Protein 3SB4 (pdb70)

Foldseek 3Di:
DFAEDEEEDADELCPCVPLVNLCRHAAYEYAEEYEQLVLLCVQVGSLNHAEYECQHHWYDDWAQSGQDEPSDTDDAGLELGANSQWYQDPNDIDGNQNHAEYEHYLSRQYQDHLSGAPNQNPAEYEYAHLADHHYYHSSDDLLGYAY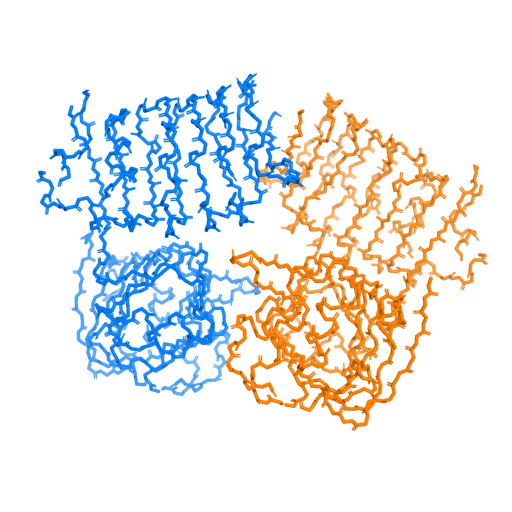EYADPSCVRFCPDPPRVRHHYHYDDADADEFEQECHESCVRCCCPHQLLRHAHYEYAEEDDPRNLVCQQPSENHQEYEDQRYPEQEREANSCQRYSRHNYYHDHQQHAEYYALPNRLVCSHAEEAEDHQNHQEYEHQVAVVNRYQAYENAHPRHPYYYPCVHHPPDPHRYDYPD/DAEDEDEDADELCVCVPLVNLCPHQAYEYAEEYEQLVLLCVQVGSLNHAEYECQRHWYDDWAQSGQAEPSDTDDAGLELGANSQWYQDPNDIDGNQNHAEYEHYLSRQYLDHLSGANNQNPAEYEYAHLADHHYYPRSDDLLGYAYEYAPPSCVRFCVHPPRVRHHYHYDDADADEFEQECHESCVRCCCPHQLLRHAHYEYAEEDDPRNLVCQQPSANHQEYEDQRYPDQEREACSQANNQRHNYYHDHQQHAEYYACNNHCNQSPAEEAEDHQNHQEYEHQVAVPNHYQAYENAHPRHPYYYPQVHHPPDPHRYDYPD

Secondary structure (DSSP, 8-state):
--SEEEEEESSTT-TT--HHHHHH-SEEEEEEEE-HHHHHHHHHS-TT--EEEEEEEEE--EESSSSSGGG--EE---EEPTTTTEEEETTEEEE-TT--EEEE-TT--EE-TTTTTT-TT--EEEE--SSPPEE-TTSS-TTT-EEEE-TT-THHHHTSTTTTTS-EEES---EEEEEE----HHHH---S--GGG-SEEEEEE---HHHHHHHHH-----EEE-TTB---EE-TTTTTT-TT--EEE--TT--EE-TTTTTT-TT--EEEEEPTT--EE-TT----TTEEEEEE-SS---EE-TTTT-TTPPP-EEE--/--EEEEEESSTT-TT--HHHHHH-SEEEEEEEE-HHHHHHHHHS-TT--EEEEEEEEE--EESSSSSGGG--EE---EEPTTTTEEEETTEEEE-TT--EEEE-TT--EE-TTTTTT-TT--EEEE--SSPPEE-TTSS-TTT-EEEE-TT-THHHHTSTTTTTS-EEES---EEEEEE----HHHH---S--GGG-SEEEEEE---HHHHHHHHH-----EEE-TTB---EE-TTTTTT-TT--EEE--TT--EE-TTTTTT-TT--EEEEEPTT--EE-TT----TTEEEEEE-SS---EE-TTTT-TTPPP-EEE--

InterPro domains:
  IPR026906 BspA-type LRR region [PF13306] (122-152)
  IPR026906 BspA-type LRR region [PF13306] (247-339)
  IPR032675 Leucine-rich repeat domain superfamily [G3DSA:3.80.10.10] (21-196)
  IPR032675 Leucine-rich repeat domain superfamily [G3DSA:3.80.10.10] (197-349)

Structure (mmCIF, N/CA/C/O backbone):
data_3SB4
#
_entry.id   3SB4
#
_cell.length_a   52.210
_cell.length_b   62.130
_cell.length_c   66.860
_cell.angle_alpha   109.800
_cell.angle_beta   93.750
_cell.angle_gamma   91.050
#
_symmetry.space_group_name_H-M   'P 1'
#
loop_
_entity.id
_entity.type
_entity.pdbx_description
1 polymer 'Hypothetical leucine rich repeat protein'
2 non-polymer GLYCEROL
3 non-polymer 'TETRAETHYLENE GLYCOL'
4 water water
#
loop_
_atom_site.group_PDB
_atom_site.id
_atom_site.type_symbol
_atom_site.label_atom_id
_atom_site.label_alt_id
_atom_site.label_comp_id
_atom_site.label_asym_id
_atom_site.label_entity_id
_atom_site.label_seq_id
_atom_site.pdbx_PDB_ins_code
_atom_site.Cartn_x
_atom_site.Cartn_y
_atom_site.Cartn_z
_atom_site.occupancy
_atom_site.B_iso_or_equiv
_atom_site.auth_seq_id
_atom_site.auth_comp_id
_atom_site.auth_asym_id
_atom_site.auth_atom_id
_atom_site.pdbx_PDB_model_num
ATOM 1 N N . GLY A 1 1 ? 17.521 8.672 22.047 1.00 73.97 0 GLY A N 1
ATOM 2 C CA . GLY A 1 1 ? 17.950 9.705 22.982 1.00 73.36 0 GLY A CA 1
ATOM 3 C C . GLY A 1 1 ? 18.959 10.685 22.413 1.00 74.96 0 GLY A C 1
ATOM 4 O O . GLY A 1 1 ? 18.804 11.138 21.274 1.00 76.19 0 GLY A O 1
ATOM 5 N N . GLN A 1 2 ? 20.002 11.015 23.222 1.00 67.48 22 GLN A N 1
ATOM 6 C CA . GLN A 1 2 ? 21.090 11.968 22.960 1.00 65.91 22 GLN A CA 1
ATOM 7 C C . GLN A 1 2 ? 21.586 11.935 21.489 1.00 62.15 22 GLN A C 1
ATOM 8 O O . GLN A 1 2 ? 21.237 12.860 20.764 1.00 61.74 22 GLN A O 1
ATOM 14 N N . VAL A 1 3 ? 22.377 10.910 21.041 1.00 52.58 23 VAL A N 1
ATOM 15 C CA . VAL A 1 3 ? 22.851 10.883 19.648 1.00 49.29 23 VAL A CA 1
ATOM 16 C C . VAL A 1 3 ? 22.474 9.541 18.995 1.00 49.64 23 VAL A C 1
ATOM 17 O O . VAL A 1 3 ? 23.033 8.501 19.337 1.00 45.05 23 VAL A O 1
ATOM 21 N N . SER A 1 4 ? 21.542 9.594 18.027 1.00 46.92 24 SER A N 1
ATOM 22 C CA . SER A 1 4 ? 21.058 8.413 17.317 1.00 46.15 24 SER A CA 1
ATOM 23 C C . SER A 1 4 ? 21.604 8.355 15.905 1.00 48.86 24 SER A C 1
ATOM 24 O O . SER A 1 4 ? 21.496 9.326 15.154 1.00 48.78 24 SER A O 1
ATOM 27 N N . LYS A 1 5 ? 22.214 7.218 15.550 1.00 43.58 25 LYS A N 1
ATOM 28 C CA . LYS A 1 5 ? 22.785 7.008 14.223 1.00 43.53 25 LYS A CA 1
ATOM 29 C C . LYS A 1 5 ? 22.435 5.611 13.728 1.00 47.51 25 LYS A C 1
ATOM 30 O O . LYS A 1 5 ? 22.303 4.681 14.528 1.00 46.69 25 LYS A O 1
ATOM 36 N N . THR A 1 6 ? 22.277 5.478 12.425 1.00 44.76 26 THR A N 1
ATOM 37 C CA . THR A 1 6 ? 21.999 4.227 11.726 1.00 45.01 26 THR A CA 1
ATOM 38 C C . THR A 1 6 ? 23.071 4.060 10.662 1.00 50.29 26 THR A C 1
ATOM 39 O O . THR A 1 6 ? 23.316 4.994 9.888 1.00 50.73 26 THR A O 1
ATOM 43 N N . TYR A 1 7 ? 23.750 2.900 10.656 1.00 46.06 27 TYR A N 1
ATOM 44 C CA . TYR A 1 7 ? 24.778 2.598 9.669 1.00 46.23 27 TYR A CA 1
ATOM 45 C C . TYR A 1 7 ? 24.492 1.285 9.013 1.00 47.99 27 TYR A C 1
ATOM 46 O O . TYR A 1 7 ? 24.188 0.309 9.697 1.00 44.86 27 TYR A O 1
ATOM 55 N N . TYR A 1 8 ? 24.585 1.257 7.687 1.00 45.36 28 TYR A N 1
ATOM 56 C CA . TYR A 1 8 ? 24.490 0.035 6.924 1.00 46.52 28 TYR A CA 1
ATOM 57 C C . TYR A 1 8 ? 25.913 -0.441 6.747 1.00 50.25 28 TYR A C 1
ATOM 58 O O . TYR A 1 8 ? 26.729 0.290 6.201 1.00 50.61 28 TYR A O 1
ATOM 67 N N . VAL A 1 9 ? 26.235 -1.616 7.279 1.00 46.99 29 VAL A N 1
ATOM 68 C CA . VAL A 1 9 ? 27.596 -2.138 7.179 1.00 47.05 29 VAL A CA 1
ATOM 69 C C . VAL A 1 9 ? 27.606 -3.114 6.033 1.00 50.80 29 VAL A C 1
ATOM 70 O O . VAL A 1 9 ? 27.033 -4.197 6.123 1.00 50.32 29 VAL A O 1
ATOM 74 N N . SER A 1 10 ? 28.222 -2.696 4.922 1.00 50.76 30 SER A N 1
ATOM 75 C CA . SER A 1 10 ? 28.308 -3.473 3.693 1.00 53.32 30 SER A CA 1
ATOM 76 C C . SER A 1 10 ? 29.200 -4.696 3.873 1.00 58.68 30 SER A C 1
ATOM 77 O O . SER A 1 10 ? 28.844 -5.784 3.426 1.00 61.52 30 SER A O 1
ATOM 80 N N . LYS A 1 11 ? 30.370 -4.505 4.484 1.00 53.20 31 LYS A N 1
ATOM 81 C CA . LYS A 1 11 ? 31.358 -5.561 4.670 1.00 53.11 31 LYS A CA 1
ATOM 82 C C . LYS A 1 11 ? 31.610 -5.756 6.163 1.00 53.85 31 LYS A C 1
ATOM 83 O O . LYS A 1 11 ? 31.887 -4.780 6.854 1.00 51.23 31 LYS A O 1
ATOM 86 N N . PRO A 1 12 ? 31.535 -7.004 6.676 1.00 51.11 32 PRO A N 1
ATOM 87 C CA . PRO A 1 12 ? 31.764 -7.216 8.120 1.00 49.35 32 PRO A CA 1
ATOM 88 C C . PRO A 1 12 ? 33.164 -6.803 8.560 1.00 50.09 32 PRO A C 1
ATOM 89 O O . PRO A 1 12 ? 34.123 -7.031 7.851 1.00 48.44 32 PRO A O 1
ATOM 93 N N . GLY A 1 13 ? 33.249 -6.204 9.741 1.00 46.38 33 GLY A N 1
ATOM 94 C CA . GLY A 1 13 ? 34.511 -5.741 10.306 1.00 45.61 33 GLY A CA 1
ATOM 95 C C . GLY A 1 13 ? 34.905 -4.340 9.877 1.00 48.05 33 GLY A C 1
ATOM 96 O O . GLY A 1 13 ? 35.946 -3.856 10.309 1.00 47.57 33 GLY A O 1
ATOM 97 N N . THR A 1 14 ? 34.074 -3.660 9.063 1.00 43.99 34 THR A N 1
ATOM 98 C CA . THR A 1 14 ? 34.403 -2.312 8.558 1.00 45.40 34 THR A CA 1
ATOM 99 C C . THR A 1 14 ? 33.575 -1.213 9.218 1.00 48.08 34 THR A C 1
ATOM 100 O O . THR A 1 14 ? 33.638 -0.067 8.770 1.00 48.73 34 THR A O 1
ATOM 104 N N . LEU A 1 15 ? 32.796 -1.546 10.267 1.00 42.43 35 LEU A N 1
ATOM 105 C CA . LEU A 1 15 ? 31.995 -0.548 10.961 1.00 41.03 35 LEU A CA 1
ATOM 106 C C . LEU A 1 15 ? 32.814 0.669 11.412 1.00 45.16 35 LEU A C 1
ATOM 107 O O . LEU A 1 15 ? 32.370 1.793 11.195 1.00 43.27 35 LEU A O 1
ATOM 112 N N . ILE A 1 16 ? 33.925 0.444 12.122 1.00 44.88 36 ILE A N 1
ATOM 113 C CA . ILE A 1 16 ? 34.738 1.516 12.734 1.00 47.46 36 ILE A CA 1
ATOM 114 C C . ILE A 1 16 ? 35.368 2.450 11.698 1.00 52.75 36 ILE A C 1
ATOM 115 O O . ILE A 1 16 ? 35.691 3.596 12.017 1.00 54.22 36 ILE A O 1
ATOM 120 N N . SER A 1 17 ? 35.545 1.952 10.469 1.00 49.56 37 SER A N 1
ATOM 121 C CA . SER A 1 17 ? 36.201 2.640 9.376 1.00 50.17 37 SER A CA 1
ATOM 122 C C . SER A 1 17 ? 35.222 3.497 8.562 1.00 52.23 37 SER A C 1
ATOM 123 O O . SER A 1 17 ? 35.625 4.144 7.606 1.00 51.56 37 SER A O 1
ATOM 150 N N . THR A 1 20 ? 34.309 8.821 11.839 1.00 36.49 40 THR A N 1
ATOM 151 C CA . THR A 1 20 ? 35.446 9.376 12.540 1.00 38.37 40 THR A CA 1
ATOM 152 C C . THR A 1 20 ? 35.353 8.949 13.974 1.00 42.38 40 THR A C 1
ATOM 153 O O . THR A 1 20 ? 34.310 8.467 14.420 1.00 40.71 40 THR A O 1
ATOM 157 N N . GLU A 1 21 ? 36.413 9.197 14.708 1.00 41.49 41 GLU A N 1
ATOM 158 C CA . GLU A 1 21 ? 36.465 8.899 16.128 1.00 40.98 41 GLU A CA 1
ATOM 159 C C . GLU A 1 21 ? 35.487 9.820 16.872 1.00 44.16 41 GLU A C 1
ATOM 160 O O . GLU A 1 21 ? 34.765 9.349 17.751 1.00 43.04 41 GLU A O 1
ATOM 166 N N . GLU A 1 22 ? 35.395 11.093 16.471 1.00 41.30 42 GLU A N 1
ATOM 167 C CA . GLU A 1 22 ? 34.490 12.048 17.131 1.00 42.68 42 GLU A CA 1
ATOM 168 C C . GLU A 1 22 ? 33.010 11.619 16.942 1.00 47.25 42 GLU A C 1
ATOM 169 O O . GLU A 1 22 ? 32.234 11.654 17.893 1.00 47.44 42 GLU A O 1
ATOM 175 N N . GLU A 1 23 ? 32.654 11.161 15.736 1.00 42.74 43 GLU A N 1
ATOM 176 C CA . GLU A 1 23 ? 31.324 10.650 15.432 1.00 42.00 43 GLU A CA 1
ATOM 177 C C . GLU A 1 23 ? 31.013 9.405 16.292 1.00 45.68 43 GLU A C 1
ATOM 178 O O . GLU A 1 23 ? 30.013 9.390 17.014 1.00 44.58 43 GLU A O 1
ATOM 184 N N . ALA A 1 24 ? 31.877 8.383 16.245 1.00 41.78 44 ALA A N 1
ATOM 185 C CA . ALA A 1 24 ? 31.655 7.173 17.026 1.00 40.28 44 ALA A CA 1
ATOM 186 C C . ALA A 1 24 ? 31.593 7.462 18.531 1.00 43.93 44 ALA A C 1
ATOM 187 O O . ALA A 1 24 ? 30.791 6.832 19.210 1.00 42.41 44 ALA A O 1
ATOM 189 N N . ASN A 1 25 ? 32.429 8.410 19.055 1.00 41.84 45 ASN A N 1
ATOM 190 C CA . ASN A 1 25 ? 32.464 8.725 20.484 1.00 40.83 45 ASN A CA 1
ATOM 191 C C . ASN A 1 25 ? 31.186 9.341 21.018 1.00 44.84 45 ASN A C 1
ATOM 192 O O . ASN A 1 25 ? 30.943 9.297 22.230 1.00 43.59 45 ASN A O 1
ATOM 197 N N . SER A 1 26 ? 30.404 9.973 20.135 1.00 41.62 46 SER A N 1
ATOM 198 C CA . SER A 1 26 ? 29.208 10.681 20.553 1.00 41.87 46 SER A CA 1
ATOM 199 C C . SER A 1 26 ? 27.955 9.812 20.496 1.00 43.09 46 SER A C 1
ATOM 200 O O . SER A 1 26 ? 26.950 10.197 21.077 1.00 42.05 46 SER A O 1
ATOM 203 N N . ILE A 1 27 ? 27.987 8.686 19.758 1.00 38.80 47 ILE A N 1
ATOM 204 C CA . ILE A 1 27 ? 26.778 7.883 19.548 1.00 38.17 47 ILE A CA 1
ATOM 205 C C . ILE A 1 27 ? 26.317 7.220 20.842 1.00 41.76 47 ILE A C 1
ATOM 206 O O . ILE A 1 27 ? 27.078 6.495 21.499 1.00 39.69 47 ILE A O 1
ATOM 211 N N . THR A 1 28 ? 25.043 7.453 21.170 1.00 39.65 48 THR A N 1
ATOM 212 C CA . THR A 1 28 ? 24.433 6.827 22.343 1.00 39.07 48 THR A CA 1
ATOM 213 C C . THR A 1 28 ? 23.489 5.718 21.897 1.00 40.48 48 THR A C 1
ATOM 214 O O . THR A 1 28 ? 23.410 4.701 22.561 1.00 39.70 48 THR A O 1
ATOM 218 N N . HIS A 1 29 ? 22.753 5.934 20.794 1.00 39.39 49 HIS A N 1
ATOM 219 C CA . HIS A 1 29 ? 21.770 4.988 20.257 1.00 39.21 49 HIS A CA 1
ATOM 220 C C . HIS A 1 29 ? 22.213 4.543 18.839 1.00 41.86 49 HIS A C 1
ATOM 221 O O . HIS A 1 29 ? 22.122 5.329 17.883 1.00 42.52 49 HIS A O 1
ATOM 228 N N . LEU A 1 30 ? 22.756 3.325 18.705 1.00 37.20 50 LEU A N 1
ATOM 229 C CA . LEU A 1 30 ? 23.265 2.879 17.414 1.00 38.13 50 LEU A CA 1
ATOM 230 C C . LEU A 1 30 ? 22.443 1.753 16.821 1.00 42.40 50 LEU A C 1
ATOM 231 O O . LEU A 1 30 ? 22.276 0.710 17.449 1.00 42.36 50 LEU A O 1
ATOM 236 N N . THR A 1 31 ? 21.977 1.962 15.583 1.00 37.99 51 THR A N 1
ATOM 237 C CA . THR A 1 31 ? 21.251 0.961 14.808 1.00 38.80 51 THR A CA 1
ATOM 238 C C . THR A 1 31 ? 22.160 0.527 13.680 1.00 42.92 51 THR A C 1
ATOM 239 O O . THR A 1 31 ? 22.673 1.371 12.950 1.00 43.35 51 THR A O 1
ATOM 243 N N . LEU A 1 32 ? 22.393 -0.776 13.563 1.00 39.03 52 LEU A N 1
ATOM 244 C CA . LEU A 1 32 ? 23.233 -1.323 12.509 1.00 39.42 52 LEU A CA 1
ATOM 245 C C . LEU A 1 32 ? 22.443 -2.257 11.635 1.00 44.36 52 LEU A C 1
ATOM 246 O O . LEU A 1 32 ? 21.701 -3.095 12.131 1.00 42.18 52 LEU A O 1
ATOM 251 N N . THR A 1 33 ? 22.585 -2.086 10.322 1.00 42.23 53 THR A N 1
ATOM 252 C CA . THR A 1 33 ? 21.985 -2.984 9.359 1.00 44.08 53 THR A CA 1
ATOM 253 C C . THR A 1 33 ? 23.149 -3.541 8.549 1.00 48.55 53 THR A C 1
ATOM 254 O O . THR A 1 33 ? 24.291 -3.088 8.707 1.00 46.76 53 THR A O 1
ATOM 258 N N . GLY A 1 34 ? 22.871 -4.531 7.733 1.00 47.18 54 GLY A N 1
ATOM 259 C CA . GLY A 1 34 ? 23.900 -5.150 6.915 1.00 48.53 54 GLY A CA 1
ATOM 260 C C . GLY A 1 34 ? 24.604 -6.305 7.597 1.00 51.49 54 GLY A C 1
ATOM 261 O O . GLY A 1 34 ? 23.977 -7.128 8.260 1.00 49.98 54 GLY A O 1
ATOM 262 N N . LYS A 1 35 ? 25.921 -6.364 7.425 1.00 47.56 55 LYS A N 1
ATOM 263 C CA . LYS A 1 35 ? 26.743 -7.489 7.842 1.00 46.75 55 LYS A CA 1
ATOM 264 C C . LYS A 1 35 ? 27.758 -7.075 8.856 1.00 48.50 55 LYS A C 1
ATOM 265 O O . LYS A 1 35 ? 28.481 -6.111 8.649 1.00 48.82 55 LYS A O 1
ATOM 271 N N . LEU A 1 36 ? 27.823 -7.818 9.951 1.00 43.62 56 LEU A N 1
ATOM 272 C CA . LEU A 1 36 ? 28.745 -7.568 11.045 1.00 42.96 56 LEU A CA 1
ATOM 273 C C . LEU A 1 36 ? 29.536 -8.809 11.334 1.00 46.91 56 LEU A C 1
ATOM 274 O O . LEU A 1 36 ? 29.143 -9.887 10.910 1.00 48.00 56 LEU A O 1
ATOM 279 N N . ASN A 1 37 ? 30.624 -8.680 12.074 1.00 41.54 57 ASN A N 1
ATOM 280 C CA . ASN A 1 37 ? 31.376 -9.839 12.543 1.00 41.22 57 ASN A CA 1
ATOM 281 C C . ASN A 1 37 ? 31.960 -9.467 13.914 1.00 42.86 57 ASN A C 1
ATOM 282 O O . ASN A 1 37 ? 31.764 -8.336 14.369 1.00 41.36 57 ASN A O 1
ATOM 287 N N . ALA A 1 38 ? 32.676 -10.391 14.562 1.00 40.54 58 ALA A N 1
ATOM 288 C CA . ALA A 1 38 ? 33.256 -10.176 15.891 1.00 39.79 58 ALA A CA 1
ATOM 289 C C . ALA A 1 38 ? 34.221 -8.993 15.924 1.00 43.71 58 ALA A C 1
ATOM 290 O O . ALA A 1 38 ? 34.416 -8.422 16.991 1.00 41.97 58 ALA A O 1
ATOM 292 N N . GLU A 1 39 ? 34.822 -8.611 14.771 1.00 42.15 59 GLU A N 1
ATOM 293 C CA . GLU A 1 39 ? 35.704 -7.439 14.743 1.00 41.54 59 GLU A CA 1
ATOM 294 C C . GLU A 1 39 ? 34.892 -6.151 14.994 1.00 41.17 59 GLU A C 1
ATOM 295 O O . GLU A 1 39 ? 35.324 -5.315 15.786 1.00 40.44 59 GLU A O 1
ATOM 301 N N . ASP A 1 40 ? 33.676 -6.041 14.424 1.00 37.54 60 ASP A N 1
ATOM 302 C CA . ASP A 1 40 ? 32.802 -4.886 14.683 1.00 37.72 60 ASP A CA 1
ATOM 303 C C . ASP A 1 40 ? 32.419 -4.833 16.160 1.00 40.66 60 ASP A C 1
ATOM 304 O O . ASP A 1 40 ? 32.440 -3.750 16.768 1.00 40.32 60 ASP A O 1
ATOM 309 N N . PHE A 1 41 ? 32.106 -6.012 16.755 1.00 37.44 61 PHE A N 1
ATOM 310 C CA . PHE A 1 41 ? 31.775 -6.073 18.180 1.00 36.47 61 PHE A CA 1
ATOM 311 C C . PHE A 1 41 ? 32.930 -5.585 19.038 1.00 39.38 61 PHE A C 1
ATOM 312 O O . PHE A 1 41 ? 32.697 -4.895 20.023 1.00 40.36 61 PHE A O 1
ATOM 320 N N . ARG A 1 42 ? 34.172 -5.944 18.677 1.00 38.29 62 ARG A N 1
ATOM 321 C CA . ARG A 1 42 ? 35.349 -5.492 19.425 1.00 39.57 62 ARG A CA 1
ATOM 322 C C . ARG A 1 42 ? 35.403 -3.964 19.437 1.00 42.22 62 ARG A C 1
ATOM 323 O O . ARG A 1 42 ? 35.615 -3.374 20.494 1.00 41.99 62 ARG A O 1
ATOM 331 N N . HIS A 1 43 ? 35.132 -3.331 18.296 1.00 40.19 63 HIS A N 1
ATOM 332 C CA . HIS A 1 43 ? 35.132 -1.867 18.223 1.00 41.04 63 HIS A CA 1
ATOM 333 C C . HIS A 1 43 ? 33.962 -1.272 19.019 1.00 43.42 63 HIS A C 1
ATOM 334 O O . HIS A 1 43 ? 34.169 -0.321 19.773 1.00 43.02 63 HIS A O 1
ATOM 341 N N . LEU A 1 44 ? 32.777 -1.909 18.957 1.00 38.72 64 LEU A N 1
ATOM 342 C CA . LEU A 1 44 ? 31.617 -1.498 19.756 1.00 37.87 64 LEU A CA 1
ATOM 343 C C . LEU A 1 44 ? 31.905 -1.596 21.247 1.00 40.92 64 LEU A C 1
ATOM 344 O O . LEU A 1 44 ? 31.498 -0.734 22.028 1.00 41.33 64 LEU A O 1
ATOM 349 N N . ARG A 1 45 ? 32.633 -2.641 21.634 1.00 37.66 65 ARG A N 1
ATOM 350 C CA . ARG A 1 45 ? 33.011 -2.864 23.020 1.00 36.99 65 ARG A CA 1
ATOM 351 C C . ARG A 1 45 ? 34.098 -1.885 23.499 1.00 42.39 65 ARG A C 1
ATOM 352 O O . ARG A 1 45 ? 33.960 -1.294 24.570 1.00 42.68 65 ARG A O 1
ATOM 360 N N . ASP A 1 46 ? 35.203 -1.786 22.754 1.00 39.14 66 ASP A N 1
ATOM 361 C CA . ASP A 1 46 ? 36.409 -1.040 23.148 1.00 40.44 66 ASP A CA 1
ATOM 362 C C . ASP A 1 46 ? 36.374 0.435 22.797 1.00 45.10 66 ASP A C 1
ATOM 363 O O . ASP A 1 46 ? 37.069 1.221 23.422 1.00 45.48 66 ASP A O 1
ATOM 368 N N . GLU A 1 47 ? 35.619 0.801 21.782 1.00 42.47 67 GLU A N 1
ATOM 369 C CA . GLU A 1 47 ? 35.456 2.202 21.399 1.00 42.92 67 GLU A CA 1
ATOM 370 C C . GLU A 1 47 ? 34.006 2.541 21.701 1.00 45.10 67 GLU A C 1
ATOM 371 O O . GLU A 1 47 ? 33.450 1.952 22.626 1.00 44.21 67 GLU A O 1
ATOM 377 N N . PHE A 1 48 ? 33.377 3.470 20.950 1.00 40.07 68 PHE A N 1
ATOM 378 C CA . PHE A 1 48 ? 31.975 3.830 21.179 1.00 38.63 68 PHE A CA 1
ATOM 379 C C . PHE A 1 48 ? 31.724 4.052 22.698 1.00 40.22 68 PHE A C 1
ATOM 380 O O . PHE A 1 48 ? 30.878 3.379 23.291 1.00 40.21 68 PHE A O 1
ATOM 388 N N . PRO A 1 49 ? 32.438 5.009 23.338 1.00 36.39 69 PRO A N 1
ATOM 389 C CA . PRO A 1 49 ? 32.324 5.148 24.798 1.00 36.96 69 PRO A CA 1
ATOM 390 C C . PRO A 1 49 ? 30.981 5.679 25.276 1.00 41.88 69 PRO A C 1
ATOM 391 O O . PRO A 1 49 ? 30.699 5.585 26.463 1.00 41.70 69 PRO A O 1
ATOM 395 N N . SER A 1 50 ? 30.144 6.211 24.369 1.00 39.30 70 SER A N 1
ATOM 396 C CA . SER A 1 50 ? 28.842 6.722 24.794 1.00 38.93 70 SER A CA 1
ATOM 397 C C . SER A 1 50 ? 27.714 5.742 24.485 1.00 40.58 70 SER A C 1
ATOM 398 O O . SER A 1 50 ? 26.557 6.030 24.783 1.00 40.17 70 SER A O 1
ATOM 401 N N . LEU A 1 51 ? 28.031 4.598 23.869 1.00 37.03 71 LEU A N 1
ATOM 402 C CA . LEU A 1 51 ? 27.011 3.631 23.435 1.00 36.54 71 LEU A CA 1
ATOM 403 C C . LEU A 1 51 ? 26.135 3.113 24.590 1.00 39.94 71 LEU A C 1
ATOM 404 O O . LEU A 1 51 ? 26.598 2.424 25.490 1.00 37.14 71 LEU A O 1
ATOM 409 N N . LYS A 1 52 ? 24.841 3.368 24.467 1.00 37.97 72 LYS A N 1
ATOM 410 C CA . LYS A 1 52 ? 23.854 3.009 25.475 1.00 36.98 72 LYS A CA 1
ATOM 411 C C . LYS A 1 52 ? 22.891 1.976 24.926 1.00 38.31 72 LYS A C 1
ATOM 412 O O . LYS A 1 52 ? 22.504 1.066 25.641 1.00 37.53 72 LYS A O 1
ATOM 418 N N . VAL A 1 53 ? 22.486 2.133 23.655 1.00 36.13 73 VAL A N 1
ATOM 419 C CA . VAL A 1 53 ? 21.503 1.259 23.009 1.00 36.31 73 VAL A CA 1
ATOM 420 C C . VAL A 1 53 ? 22.079 0.775 21.701 1.00 38.95 73 VAL A C 1
ATOM 421 O O . VAL A 1 53 ? 22.489 1.582 20.876 1.00 39.55 73 VAL A O 1
ATOM 425 N N . LEU A 1 54 ? 22.146 -0.541 21.532 1.00 35.32 74 LEU A N 1
ATOM 426 C CA . LEU A 1 54 ? 22.620 -1.131 20.288 1.00 34.07 74 LEU A CA 1
ATOM 427 C C . LEU A 1 54 ? 21.485 -1.935 19.675 1.00 38.68 74 LEU A C 1
ATOM 428 O O . LEU A 1 54 ? 21.060 -2.923 20.256 1.00 37.33 74 LEU A O 1
ATOM 433 N N . ASP A 1 55 ? 21.020 -1.522 18.491 1.00 36.08 75 ASP A N 1
ATOM 434 C CA . ASP A 1 55 ? 19.982 -2.249 17.802 1.00 37.33 75 ASP A CA 1
ATOM 435 C C . ASP A 1 55 ? 20.622 -2.958 16.607 1.00 42.92 75 ASP A C 1
ATOM 436 O O . ASP A 1 55 ? 20.973 -2.321 15.609 1.00 44.05 75 ASP A O 1
ATOM 441 N N . ILE A 1 56 ? 20.801 -4.277 16.729 1.00 37.86 76 ILE A N 1
ATOM 442 C CA . ILE A 1 56 ? 21.367 -5.069 15.632 1.00 37.18 76 ILE A CA 1
ATOM 443 C C . ILE A 1 56 ? 20.318 -6.072 15.175 1.00 42.26 76 ILE A C 1
ATOM 444 O O . ILE A 1 56 ? 20.663 -7.117 14.620 1.00 42.40 76 ILE A O 1
ATOM 449 N N . SER A 1 57 ? 19.028 -5.741 15.388 1.00 39.06 77 SER A N 1
ATOM 450 C CA . SER A 1 57 ? 17.913 -6.631 15.025 1.00 40.25 77 SER A CA 1
ATOM 451 C C . SER A 1 57 ? 17.778 -6.816 13.500 1.00 45.56 77 SER A C 1
ATOM 452 O O . SER A 1 57 ? 17.162 -7.787 13.063 1.00 46.73 77 SER A O 1
ATOM 455 N N . ASN A 1 58 ? 18.346 -5.903 12.697 1.00 42.27 78 ASN A N 1
ATOM 456 C CA . ASN A 1 58 ? 18.303 -6.019 11.240 1.00 44.42 78 ASN A CA 1
ATOM 457 C C . ASN A 1 58 ? 19.715 -6.136 10.660 1.00 48.59 78 ASN A C 1
ATOM 458 O O . ASN A 1 58 ? 19.967 -5.732 9.533 1.00 49.36 78 ASN A O 1
ATOM 463 N N . ALA A 1 59 ? 20.623 -6.700 11.432 1.00 43.99 79 ALA A N 1
ATOM 464 C CA . ALA A 1 59 ? 21.975 -6.934 10.980 1.00 44.31 79 ALA A CA 1
ATOM 465 C C . ALA A 1 59 ? 22.236 -8.436 11.011 1.00 50.41 79 ALA A C 1
ATOM 466 O O . ALA A 1 59 ? 21.586 -9.184 11.752 1.00 49.30 79 ALA A O 1
ATOM 468 N N . GLU A 1 60 ? 23.126 -8.888 10.153 1.00 47.03 80 GLU A N 1
ATOM 469 C CA . GLU A 1 60 ? 23.502 -10.287 10.137 1.00 46.39 80 GLU A CA 1
ATOM 470 C C . GLU A 1 60 ? 24.918 -10.410 10.655 1.00 48.16 80 GLU A C 1
ATOM 471 O O . GLU A 1 60 ? 25.763 -9.586 10.309 1.00 47.48 80 GLU A O 1
ATOM 477 N N . ILE A 1 61 ? 25.181 -11.425 11.477 1.00 43.42 81 ILE A N 1
ATOM 478 C CA . ILE A 1 61 ? 26.521 -11.655 11.992 1.00 41.82 81 ILE A CA 1
ATOM 479 C C . ILE A 1 61 ? 27.139 -12.722 11.138 1.00 47.48 81 ILE A C 1
ATOM 480 O O . ILE A 1 61 ? 26.622 -13.829 11.063 1.00 47.55 81 ILE A O 1
ATOM 485 N N . LYS A 1 62 ? 28.216 -12.359 10.454 1.00 45.77 82 LYS A N 1
ATOM 486 C CA . LYS A 1 62 ? 28.945 -13.233 9.557 1.00 46.90 82 LYS A CA 1
ATOM 487 C C . LYS A 1 62 ? 30.104 -13.866 10.299 1.00 48.67 82 LYS A C 1
ATOM 488 O O . LYS A 1 62 ? 30.658 -13.270 11.219 1.00 47.03 82 LYS A O 1
ATOM 502 N N . TYR A 1 64 ? 33.723 -15.138 11.270 1.00 48.89 84 TYR A N 1
ATOM 503 C CA . TYR A 1 64 ? 35.022 -14.488 11.234 1.00 49.92 84 TYR A CA 1
ATOM 504 C C . TYR A 1 64 ? 36.013 -15.392 11.961 1.00 53.88 84 TYR A C 1
ATOM 505 O O . TYR A 1 64 ? 35.686 -15.958 12.994 1.00 51.81 84 TYR A O 1
ATOM 514 N N . SER A 1 65 ? 37.211 -15.527 11.413 1.00 52.49 85 SER A N 1
ATOM 515 C CA . SER A 1 65 ? 38.278 -16.331 12.003 1.00 54.75 85 SER A CA 1
ATOM 516 C C . SER A 1 65 ? 39.520 -15.485 12.081 1.00 58.85 85 SER A C 1
ATOM 517 O O . SER A 1 65 ? 39.986 -14.991 11.057 1.00 58.89 85 SER A O 1
ATOM 520 N N . GLY A 1 66 ? 40.024 -15.279 13.282 1.00 55.02 86 GLY A N 1
ATOM 521 C CA . GLY A 1 66 ? 41.215 -14.461 13.439 1.00 55.66 86 GLY A CA 1
ATOM 522 C C . GLY A 1 66 ? 41.478 -13.989 14.846 1.00 58.25 86 GLY A C 1
ATOM 523 O O . GLY A 1 66 ? 40.892 -14.492 15.812 1.00 57.73 86 GLY A O 1
ATOM 524 N N . LYS A 1 67 ? 42.337 -12.974 14.930 1.00 53.09 87 LYS A N 1
ATOM 525 C CA . LYS A 1 67 ? 42.846 -12.369 16.153 1.00 51.95 87 LYS A CA 1
ATOM 526 C C . LYS A 1 67 ? 42.276 -10.982 16.405 1.00 55.08 87 LYS A C 1
ATOM 527 O O . LYS A 1 67 ? 42.570 -10.403 17.444 1.00 55.39 87 LYS A O 1
ATOM 532 N N . ALA A 1 68 ? 41.464 -10.438 15.476 1.00 51.52 88 ALA A N 1
ATOM 533 C CA . ALA A 1 68 ? 40.905 -9.093 15.632 1.00 48.88 88 ALA A CA 1
ATOM 534 C C . ALA A 1 68 ? 39.467 -9.121 16.182 1.00 48.64 88 ALA A C 1
ATOM 535 O O . ALA A 1 68 ? 38.779 -8.104 16.173 1.00 45.17 88 ALA A O 1
ATOM 537 N N . GLY A 1 69 ? 39.050 -10.270 16.716 1.00 45.77 89 GLY A N 1
ATOM 538 C CA . GLY A 1 69 ? 37.734 -10.413 17.325 1.00 43.60 89 GLY A CA 1
ATOM 539 C C . GLY A 1 69 ? 37.696 -9.988 18.780 1.00 44.94 89 GLY A C 1
ATOM 540 O O . GLY A 1 69 ? 38.598 -9.310 19.276 1.00 42.88 89 GLY A O 1
ATOM 541 N N . THR A 1 70 ? 36.655 -10.416 19.482 1.00 40.86 90 THR A N 1
ATOM 542 C CA . THR A 1 70 ? 36.420 -10.031 20.877 1.00 39.22 90 THR A CA 1
ATOM 543 C C . THR A 1 70 ? 37.056 -10.963 21.905 1.00 42.86 90 THR A C 1
ATOM 544 O O . THR A 1 70 ? 37.130 -10.573 23.073 1.00 43.41 90 THR A O 1
ATOM 548 N N . TYR A 1 71 ? 37.492 -12.176 21.510 1.00 40.90 91 TYR A N 1
ATOM 549 C CA . TYR A 1 71 ? 38.128 -13.095 22.457 1.00 43.58 91 TYR A CA 1
ATOM 550 C C . TYR A 1 71 ? 39.338 -12.396 23.103 1.00 49.10 91 TYR A C 1
ATOM 551 O O . TYR A 1 71 ? 40.090 -11.730 22.399 1.00 47.80 91 TYR A O 1
ATOM 560 N N . PRO A 1 72 ? 39.485 -12.441 24.440 1.00 49.17 92 PRO A N 1
ATOM 561 C CA . PRO A 1 72 ? 40.558 -11.668 25.080 1.00 51.06 92 PRO A CA 1
ATOM 562 C C . PRO A 1 72 ? 41.960 -12.075 24.648 1.00 58.69 92 PRO A C 1
ATOM 563 O O . PRO A 1 72 ? 42.170 -13.163 24.111 1.00 59.96 92 PRO A O 1
ATOM 567 N N . ASN A 1 73 ? 42.903 -11.150 24.861 1.00 58.03 93 ASN A N 1
ATOM 568 C CA . ASN A 1 73 ? 44.352 -11.252 24.646 1.00 60.74 93 ASN A CA 1
ATOM 569 C C . ASN A 1 73 ? 44.756 -11.569 23.183 1.00 65.87 93 ASN A C 1
ATOM 570 O O . ASN A 1 73 ? 45.804 -12.186 22.956 1.00 67.43 93 ASN A O 1
ATOM 575 N N . GLY A 1 74 ? 43.958 -11.096 22.223 1.00 60.84 94 GLY A N 1
ATOM 576 C CA . GLY A 1 74 ? 44.211 -11.247 20.789 1.00 60.78 94 GLY A CA 1
ATOM 577 C C . GLY A 1 74 ? 44.430 -12.667 20.311 1.00 65.16 94 GLY A C 1
ATOM 578 O O . GLY A 1 74 ? 45.114 -12.890 19.315 1.00 66.11 94 GLY A O 1
ATOM 579 N N . LYS A 1 75 ? 43.859 -13.634 21.024 1.00 62.36 95 LYS A N 1
ATOM 580 C CA . LYS A 1 75 ? 43.982 -15.046 20.698 1.00 64.04 95 LYS A CA 1
ATOM 581 C C . LYS A 1 75 ? 43.187 -15.360 19.437 1.00 66.60 95 LYS A C 1
ATOM 582 O O . LYS A 1 75 ? 42.102 -14.791 19.247 1.00 64.93 95 LYS A O 1
ATOM 584 N N . PHE A 1 76 ? 43.724 -16.256 18.579 1.00 63.55 96 PHE A N 1
ATOM 585 C CA . PHE A 1 76 ? 43.023 -16.714 17.381 1.00 62.87 96 PHE A CA 1
ATOM 586 C C . PHE A 1 76 ? 41.747 -17.405 17.834 1.00 65.68 96 PHE A C 1
ATOM 587 O O . PHE A 1 76 ? 41.762 -18.176 18.800 1.00 66.02 96 PHE A O 1
ATOM 595 N N . TYR A 1 77 ? 40.632 -17.078 17.179 1.00 59.05 97 TYR A N 1
ATOM 596 C CA . TYR A 1 77 ? 39.344 -17.644 17.539 1.00 56.33 97 TYR A CA 1
ATOM 597 C C . TYR A 1 77 ? 38.448 -17.681 16.315 1.00 58.08 97 TYR A C 1
ATOM 598 O O . TYR A 1 77 ? 38.577 -16.847 15.414 1.00 56.24 97 TYR A O 1
ATOM 607 N N . ILE A 1 78 ? 37.553 -18.667 16.272 1.00 55.80 98 ILE A N 1
ATOM 608 C CA . ILE A 1 78 ? 36.611 -18.839 15.171 1.00 55.01 98 ILE A CA 1
ATOM 609 C C . ILE A 1 78 ? 35.248 -18.433 15.691 1.00 55.50 98 ILE A C 1
ATOM 610 O O . ILE A 1 78 ? 34.742 -19.017 16.636 1.00 54.41 98 ILE A O 1
ATOM 615 N N . TYR A 1 79 ? 34.696 -17.379 15.102 1.00 50.12 99 TYR A N 1
ATOM 616 C CA . TYR A 1 79 ? 33.408 -16.827 15.473 1.00 47.90 99 TYR A CA 1
ATOM 617 C C . TYR A 1 79 ? 32.409 -17.219 14.428 1.00 53.39 99 TYR A C 1
ATOM 618 O O . TYR A 1 79 ? 32.522 -16.762 13.285 1.00 53.09 99 TYR A O 1
ATOM 635 N N . ALA A 1 81 ? 28.880 -17.774 12.252 1.00 46.99 101 ALA A N 1
ATOM 636 C CA . ALA A 1 81 ? 27.831 -16.911 11.723 1.00 46.15 101 ALA A CA 1
ATOM 637 C C . ALA A 1 81 ? 26.638 -16.966 12.684 1.00 48.69 101 ALA A C 1
ATOM 638 O O . ALA A 1 81 ? 26.435 -17.994 13.344 1.00 47.65 101 ALA A O 1
ATOM 640 N N . ASN A 1 82 ? 25.891 -15.853 12.821 1.00 42.89 102 ASN A N 1
ATOM 641 C CA . ASN A 1 82 ? 24.663 -15.810 13.621 1.00 41.39 102 ASN A CA 1
ATOM 642 C C . ASN A 1 82 ? 24.921 -16.067 15.113 1.00 45.31 102 ASN A C 1
ATOM 643 O O . ASN A 1 82 ? 24.002 -16.430 15.847 1.00 43.86 102 ASN A O 1
ATOM 648 N N . PHE A 1 83 ? 26.172 -15.832 15.564 1.00 41.96 103 PHE A N 1
ATOM 649 C CA . PHE A 1 83 ? 26.519 -15.946 16.968 1.00 41.03 103 PHE A CA 1
ATOM 650 C C . PHE A 1 83 ? 26.865 -14.584 17.510 1.00 43.38 103 PHE A C 1
ATOM 651 O O . PHE A 1 83 ? 27.713 -13.925 16.921 1.00 43.32 103 PHE A O 1
ATOM 659 N N . VAL A 1 84 ? 26.273 -14.177 18.660 1.00 39.76 104 VAL A N 1
ATOM 660 C CA . VAL A 1 84 ? 26.742 -13.000 19.390 1.00 37.02 104 VAL A CA 1
ATOM 661 C C . VAL A 1 84 ? 28.088 -13.472 19.897 1.00 41.81 104 VAL A C 1
ATOM 662 O O . VAL A 1 84 ? 28.135 -14.545 20.507 1.00 41.79 104 VAL A O 1
ATOM 666 N N . PRO A 1 85 ? 29.202 -12.839 19.486 1.00 40.12 105 PRO A N 1
ATOM 667 C CA . PRO A 1 85 ? 30.514 -13.452 1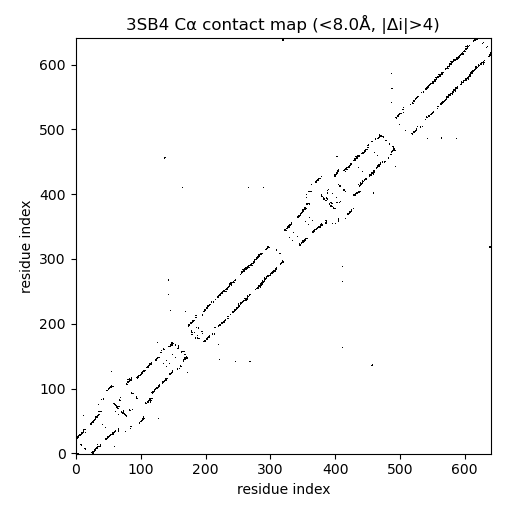9.740 1.00 40.85 105 PRO A CA 1
ATOM 668 C C . PRO A 1 85 ? 30.874 -13.539 21.203 1.00 41.61 105 PRO A C 1
ATOM 669 O O . PRO A 1 85 ? 30.389 -12.752 22.006 1.00 39.59 105 PRO A O 1
ATOM 673 N N . ALA A 1 86 ? 31.728 -14.514 21.530 1.00 39.45 106 ALA A N 1
ATOM 674 C CA . ALA A 1 86 ? 32.229 -14.679 22.889 1.00 40.30 106 ALA A CA 1
ATOM 675 C C . ALA A 1 86 ? 32.895 -13.383 23.316 1.00 42.83 106 ALA A C 1
ATOM 676 O O . ALA A 1 86 ? 33.639 -12.794 22.522 1.00 41.79 106 ALA A O 1
ATOM 678 N N . TYR A 1 87 ? 32.565 -12.894 24.530 1.00 39.21 107 TYR A N 1
ATOM 679 C CA . TYR A 1 87 ? 33.109 -11.658 25.099 1.00 37.69 107 TYR A CA 1
ATOM 680 C C . TYR A 1 87 ? 32.745 -10.448 24.236 1.00 40.63 107 TYR A C 1
ATOM 681 O O . TYR A 1 87 ? 33.498 -9.479 24.224 1.00 39.21 107 TYR A O 1
ATOM 690 N N . ALA A 1 88 ? 31.601 -10.499 23.521 1.00 36.48 108 ALA A N 1
ATOM 691 C CA . ALA A 1 88 ? 31.170 -9.399 22.635 1.00 35.68 108 ALA A CA 1
ATOM 692 C C . ALA A 1 88 ? 31.290 -8.042 23.331 1.00 37.76 108 ALA A C 1
ATOM 693 O O . ALA A 1 88 ? 31.800 -7.110 22.743 1.00 36.27 108 ALA A O 1
ATOM 695 N N . PHE A 1 89 ? 30.831 -7.943 24.591 1.00 35.20 109 PHE A N 1
ATOM 696 C CA . PHE A 1 89 ? 30.852 -6.686 25.330 1.00 35.16 109 PHE A CA 1
ATOM 697 C C . PHE A 1 89 ? 31.507 -6.847 26.673 1.00 40.36 109 PHE A C 1
ATOM 698 O O . PHE A 1 89 ? 31.229 -6.087 27.602 1.00 39.52 109 PHE A O 1
ATOM 706 N N . SER A 1 90 ? 32.391 -7.841 26.776 1.00 38.34 110 SER A N 1
ATOM 707 C CA . SER A 1 90 ? 33.107 -8.119 28.003 1.00 39.76 110 SER A CA 1
ATOM 708 C C . SER A 1 90 ? 34.556 -8.307 27.687 1.00 47.87 110 SER A C 1
ATOM 709 O O . SER A 1 90 ? 34.894 -9.055 26.780 1.00 50.44 110 SER A O 1
ATOM 712 N N . ASN A 1 91 ? 35.407 -7.658 28.414 1.00 45.79 111 ASN A N 1
ATOM 713 C CA . ASN A 1 91 ? 36.817 -7.880 28.195 1.00 47.76 111 ASN A CA 1
ATOM 714 C C . ASN A 1 91 ? 37.447 -8.344 29.480 1.00 53.73 111 ASN A C 1
ATOM 715 O O . ASN A 1 91 ? 36.795 -8.316 30.530 1.00 52.85 111 ASN A O 1
ATOM 720 N N . VAL A 1 92 ? 38.675 -8.870 29.391 1.00 52.36 112 VAL A N 1
ATOM 721 C CA . VAL A 1 92 ? 39.459 -9.280 30.545 1.00 55.08 112 VAL A CA 1
ATOM 722 C C . VAL A 1 92 ? 40.732 -8.448 30.447 1.00 63.25 112 VAL A C 1
ATOM 723 O O . VAL A 1 92 ? 41.524 -8.654 29.522 1.00 63.21 112 VAL A O 1
ATOM 727 N N . VAL A 1 93 ? 40.852 -7.429 31.317 1.00 62.56 113 VAL A N 1
ATOM 728 C CA . VAL A 1 93 ? 41.977 -6.486 31.302 1.00 65.24 113 VAL A CA 1
ATOM 729 C C . VAL A 1 93 ? 42.842 -6.760 32.534 1.00 73.15 113 VAL A C 1
ATOM 730 O O . VAL A 1 93 ? 42.538 -6.258 33.621 1.00 73.40 113 VAL A O 1
ATOM 734 N N . ASN A 1 94 ? 43.885 -7.603 32.363 1.00 72.95 114 ASN A N 1
ATOM 735 C CA . ASN A 1 94 ? 44.827 -8.003 33.419 1.00 75.62 114 ASN A CA 1
ATOM 736 C C . ASN A 1 94 ? 44.130 -8.766 34.546 1.00 79.67 114 ASN A C 1
ATOM 737 O O . ASN A 1 94 ? 44.286 -8.408 35.716 1.00 81.41 114 ASN A O 1
ATOM 738 N N . GLY A 1 95 ? 43.349 -9.782 34.178 1.00 73.65 115 GLY A N 1
ATOM 739 C CA . GLY A 1 95 ? 42.608 -10.616 35.118 1.00 72.24 115 GLY A CA 1
ATOM 740 C C . GLY A 1 95 ? 41.268 -10.069 35.573 1.00 72.06 115 GLY A C 1
ATOM 741 O O . GLY A 1 95 ? 40.459 -10.831 36.111 1.00 72.94 115 GLY A O 1
ATOM 742 N N . VAL A 1 96 ? 41.005 -8.763 35.347 1.00 64.01 116 VAL A N 1
ATOM 743 C CA . VAL A 1 96 ? 39.753 -8.140 35.768 1.00 60.81 116 VAL A CA 1
ATOM 744 C C . VAL A 1 96 ? 38.765 -8.083 34.594 1.00 60.44 116 VAL A C 1
ATOM 745 O O . VAL A 1 96 ? 39.112 -7.638 33.494 1.00 58.14 116 VAL A O 1
ATOM 749 N N . THR A 1 97 ? 37.529 -8.532 34.856 1.00 54.93 117 THR A N 1
ATOM 750 C CA . THR A 1 97 ? 36.422 -8.463 33.920 1.00 52.88 117 THR A CA 1
ATOM 751 C C . THR A 1 97 ? 36.047 -6.990 33.786 1.00 53.23 117 THR A C 1
ATOM 752 O O . THR A 1 97 ? 35.862 -6.300 34.788 1.00 53.06 117 THR A O 1
ATOM 756 N N . LYS A 1 98 ? 35.986 -6.518 32.551 1.00 46.77 118 LYS A N 1
ATOM 757 C CA . LYS A 1 98 ? 35.602 -5.157 32.215 1.00 45.45 118 LYS A CA 1
ATOM 758 C C . LYS A 1 98 ? 34.468 -5.239 31.181 1.00 46.87 118 LYS A C 1
ATOM 759 O O . LYS A 1 98 ? 34.711 -5.557 30.019 1.00 45.58 118 LYS A O 1
ATOM 765 N N . GLY A 1 99 ? 33.233 -5.094 31.650 1.00 42.05 119 GLY A N 1
ATOM 766 C CA . GLY A 1 99 ? 32.059 -5.120 30.789 1.00 39.58 119 GLY A CA 1
ATOM 767 C C . GLY A 1 99 ? 31.815 -3.722 30.261 1.00 41.54 119 GLY A C 1
ATOM 768 O O . GLY A 1 99 ? 32.416 -2.769 30.758 1.00 41.83 119 GLY A O 1
ATOM 769 N N . LYS A 1 100 ? 30.954 -3.577 29.244 1.00 38.00 120 LYS A N 1
ATOM 770 C CA . LYS A 1 100 ? 30.653 -2.236 28.714 1.00 37.29 120 LYS A CA 1
ATOM 771 C C . LYS A 1 100 ? 29.591 -1.619 29.626 1.00 40.60 120 LYS A C 1
ATOM 772 O O . LYS A 1 100 ? 28.415 -1.950 29.501 1.00 38.98 120 LYS A O 1
ATOM 778 N N . GLN A 1 101 ? 30.000 -0.734 30.529 1.00 40.82 121 GLN A N 1
ATOM 779 C CA . GLN A 1 101 ? 29.120 -0.180 31.568 1.00 41.58 121 GLN A CA 1
ATOM 780 C C . GLN A 1 101 ? 28.090 0.826 31.063 1.00 43.87 121 GLN A C 1
ATOM 781 O O . GLN A 1 101 ? 27.069 0.999 31.730 1.00 43.52 121 GLN A O 1
ATOM 787 N N . THR A 1 102 ? 28.284 1.404 29.863 1.00 38.70 122 THR A N 1
ATOM 788 C CA . THR A 1 102 ? 27.289 2.341 29.342 1.00 37.41 122 THR A CA 1
ATOM 789 C C . THR A 1 102 ? 26.147 1.598 28.636 1.00 40.03 122 THR A C 1
ATOM 790 O O . THR A 1 102 ? 25.107 2.191 28.382 1.00 40.22 122 THR A O 1
ATOM 794 N N . LEU A 1 103 ? 26.351 0.326 28.267 1.00 36.64 123 LEU A N 1
ATOM 795 C CA . LEU A 1 103 ? 25.374 -0.434 27.491 1.00 35.44 123 LEU A CA 1
ATOM 796 C C . LEU A 1 103 ? 24.165 -0.795 28.349 1.00 38.02 123 LEU A C 1
ATOM 797 O O . LEU A 1 103 ? 24.256 -1.529 29.317 1.00 37.17 123 LEU A O 1
ATOM 802 N N . GLU A 1 104 ? 23.024 -0.265 27.957 1.00 35.98 124 GLU A N 1
ATOM 803 C CA . GLU A 1 104 ? 21.788 -0.432 28.692 1.00 36.45 124 GLU A CA 1
ATOM 804 C C . GLU A 1 104 ? 20.795 -1.296 27.977 1.00 38.37 124 GLU A C 1
ATOM 805 O O . GLU A 1 104 ? 19.973 -1.929 28.625 1.00 37.27 124 GLU A O 1
ATOM 811 N N . LYS A 1 105 ? 20.842 -1.308 26.640 1.00 36.24 125 LYS A N 1
ATOM 812 C CA . LYS A 1 105 ? 19.870 -2.059 25.883 1.00 35.46 125 LYS A CA 1
ATOM 813 C C . LYS A 1 105 ? 20.457 -2.595 24.605 1.00 38.69 125 LYS A C 1
ATOM 814 O O . LYS A 1 105 ? 21.098 -1.872 23.866 1.00 38.06 125 LYS A O 1
ATOM 820 N N B VAL A 1 106 ? 20.188 -3.857 24.332 1.00 36.99 126 VAL A N 1
ATOM 821 C CA B VAL A 1 106 ? 20.607 -4.515 23.090 1.00 36.64 126 VAL A CA 1
ATOM 822 C C B VAL A 1 106 ? 19.365 -5.113 22.466 1.00 39.79 126 VAL A C 1
ATOM 823 O O B VAL A 1 106 ? 18.493 -5.610 23.181 1.00 39.12 126 VAL A O 1
ATOM 827 N N . ILE A 1 107 ? 19.276 -5.050 21.133 1.00 36.27 127 ILE A N 1
ATOM 828 C CA . ILE A 1 107 ? 18.158 -5.608 20.382 1.00 36.03 127 ILE A CA 1
ATOM 829 C C . ILE A 1 107 ? 18.770 -6.560 19.374 1.00 41.45 127 ILE A C 1
ATOM 830 O O . ILE A 1 107 ? 19.525 -6.125 18.504 1.00 40.54 127 ILE A O 1
ATOM 835 N N . LEU A 1 108 ? 18.482 -7.854 19.527 1.00 37.13 128 LEU A N 1
ATOM 836 C CA . LEU A 1 108 ? 19.029 -8.921 18.700 1.00 37.08 128 LEU A CA 1
ATOM 837 C C . LEU A 1 108 ? 18.033 -9.380 17.663 1.00 42.58 128 LEU A C 1
ATOM 838 O O . LEU A 1 108 ? 16.833 -9.344 17.913 1.00 41.07 128 LEU A O 1
ATOM 843 N N . SER A 1 109 ? 18.531 -9.852 16.503 1.00 41.09 129 SER A N 1
ATOM 844 C CA . SER A 1 109 ? 17.695 -10.337 15.421 1.00 42.80 129 SER A CA 1
ATOM 845 C C . SER A 1 109 ? 17.121 -11.730 15.665 1.00 45.71 129 SER A C 1
ATOM 846 O O . SER A 1 109 ? 17.577 -12.465 16.545 1.00 45.52 129 SER A O 1
ATOM 849 N N . GLU A 1 110 ? 16.188 -12.121 14.801 1.00 42.41 130 GLU A N 1
ATOM 850 C CA . GLU A 1 110 ? 15.587 -13.450 14.802 1.00 44.09 130 GLU A CA 1
ATOM 851 C C . GLU A 1 110 ? 16.586 -14.487 14.254 1.00 48.24 130 GLU A C 1
ATOM 852 O O . GLU A 1 110 ? 16.360 -15.674 14.399 1.00 47.55 130 GLU A O 1
ATOM 858 N N . LYS A 1 111 ? 17.702 -14.028 13.643 1.00 44.43 131 LYS A N 1
ATOM 859 C CA . LYS A 1 111 ? 18.710 -14.906 13.066 1.00 45.13 131 LYS A CA 1
ATOM 860 C C . LYS A 1 111 ? 19.766 -15.345 14.089 1.00 47.26 131 LYS A C 1
ATOM 861 O O . LYS A 1 111 ? 20.549 -16.237 13.791 1.00 46.77 131 LYS A O 1
ATOM 864 N N . ILE A 1 112 ? 19.780 -14.759 15.298 1.00 42.46 132 ILE A N 1
ATOM 865 C CA . ILE A 1 112 ? 20.770 -15.150 16.308 1.00 41.67 132 ILE A CA 1
ATOM 866 C C . ILE A 1 112 ? 20.559 -16.605 16.711 1.00 45.53 132 ILE A C 1
ATOM 867 O O . ILE A 1 112 ? 19.452 -17.002 17.079 1.00 45.81 132 ILE A O 1
ATOM 872 N N . LYS A 1 113 ? 21.614 -17.406 16.602 1.00 41.85 133 LYS A N 1
ATOM 873 C CA . LYS A 1 113 ? 21.533 -18.824 16.973 1.00 42.46 133 LYS A CA 1
ATOM 874 C C . LYS A 1 113 ? 22.080 -19.020 18.370 1.00 46.91 133 LYS A C 1
ATOM 875 O O . LYS A 1 113 ? 21.493 -19.751 19.165 1.00 48.04 133 LYS A O 1
ATOM 881 N N . ASN A 1 114 ? 23.214 -18.365 18.667 1.00 42.85 134 ASN A N 1
ATOM 882 C CA . ASN A 1 114 ? 23.891 -18.463 19.951 1.00 42.46 134 ASN A CA 1
ATOM 883 C C . ASN A 1 114 ? 24.302 -17.123 20.482 1.00 44.35 134 ASN A C 1
ATOM 884 O O . ASN A 1 114 ? 24.673 -16.230 19.719 1.00 42.70 134 ASN A O 1
ATOM 889 N N . ILE A 1 115 ? 24.245 -16.990 21.814 1.00 40.88 135 ILE A N 1
ATOM 890 C CA . ILE A 1 115 ? 24.765 -15.847 22.569 1.00 39.06 135 ILE A CA 1
ATOM 891 C C . ILE A 1 115 ? 25.914 -16.474 23.337 1.00 42.58 135 ILE A C 1
ATOM 892 O O . ILE A 1 115 ? 25.699 -17.199 24.306 1.00 41.36 135 ILE A O 1
ATOM 897 N N . GLU A 1 116 ? 27.116 -16.269 22.826 1.00 39.64 136 GLU A N 1
ATOM 898 C CA . GLU A 1 116 ? 28.325 -16.966 23.255 1.00 40.08 136 GLU A CA 1
ATOM 899 C C . GLU A 1 116 ? 28.851 -16.523 24.602 1.00 41.33 136 GLU A C 1
ATOM 900 O O . GLU A 1 116 ? 28.440 -15.501 25.131 1.00 39.32 136 GLU A O 1
ATOM 906 N N . ASP A 1 117 ? 29.759 -17.335 25.151 1.00 40.43 137 ASP A N 1
ATOM 907 C CA . ASP A 1 117 ? 30.363 -17.184 26.471 1.00 42.39 137 ASP A CA 1
ATOM 908 C C . ASP A 1 117 ? 30.674 -15.748 26.808 1.00 44.00 137 ASP A C 1
ATOM 909 O O . ASP A 1 117 ? 31.329 -15.058 26.021 1.00 41.57 137 ASP A O 1
ATOM 914 N N . ALA A 1 118 ? 30.195 -15.305 27.982 1.00 40.92 138 ALA A N 1
ATOM 915 C CA . ALA A 1 118 ? 30.480 -13.997 28.572 1.00 40.53 138 ALA A CA 1
ATOM 916 C C . ALA A 1 118 ? 30.194 -12.816 27.632 1.00 41.20 138 ALA A C 1
ATOM 917 O O . ALA A 1 118 ? 30.806 -11.765 27.804 1.00 40.02 138 ALA A O 1
ATOM 919 N N . ALA A 1 119 ? 29.254 -12.959 26.681 1.00 37.07 139 ALA A N 1
ATOM 920 C CA . ALA A 1 119 ? 28.946 -11.877 25.720 1.00 36.33 139 ALA A CA 1
ATOM 921 C C . ALA A 1 119 ? 28.635 -10.568 26.435 1.00 39.35 139 ALA A C 1
ATOM 922 O O . ALA A 1 119 ? 29.116 -9.519 26.013 1.00 38.50 139 ALA A O 1
ATOM 924 N N . PHE A 1 120 ? 27.886 -10.619 27.550 1.00 37.09 140 PHE A N 1
ATOM 925 C CA . PHE A 1 120 ? 27.565 -9.381 28.260 1.00 37.49 140 PHE A CA 1
ATOM 926 C C . PHE A 1 120 ? 28.007 -9.426 29.712 1.00 41.39 140 PHE A C 1
ATOM 927 O O . PHE A 1 120 ? 27.443 -8.717 30.543 1.00 40.29 140 PHE A O 1
ATOM 935 N N . LYS A 1 121 ? 29.006 -10.249 30.023 1.00 40.89 141 LYS A N 1
ATOM 936 C CA . LYS A 1 121 ? 29.486 -10.405 31.398 1.00 41.28 141 LYS A CA 1
ATOM 937 C C . LYS A 1 121 ? 30.079 -9.071 31.894 1.00 44.32 141 LYS A C 1
ATOM 938 O O . LYS A 1 121 ? 30.882 -8.445 31.200 1.00 42.81 141 LYS A O 1
ATOM 944 N N . GLY A 1 122 ? 29.635 -8.640 33.067 1.00 42.30 142 GLY A N 1
ATOM 945 C CA . GLY A 1 122 ? 30.094 -7.391 33.655 1.00 43.21 142 GLY A CA 1
ATOM 946 C C . GLY A 1 122 ? 29.409 -6.174 33.069 1.00 46.03 142 GLY A C 1
ATOM 947 O O . GLY A 1 122 ? 29.814 -5.053 33.357 1.00 46.89 142 GLY A O 1
ATOM 948 N N . CYS A 1 123 ? 28.380 -6.362 32.220 1.00 41.17 143 CYS A N 1
ATOM 949 C CA . CYS A 1 123 ? 27.624 -5.220 31.692 1.00 39.04 143 CYS A CA 1
ATOM 950 C C . CYS A 1 123 ? 26.548 -4.976 32.728 1.00 41.74 143 CYS A C 1
ATOM 951 O O . CYS A 1 123 ? 25.430 -5.468 32.596 1.00 41.21 143 CYS A O 1
ATOM 954 N N . ASP A 1 124 ? 26.918 -4.303 33.807 1.00 38.77 144 ASP A N 1
ATOM 955 C CA . ASP A 1 124 ? 26.059 -4.156 34.984 1.00 40.52 144 ASP A CA 1
ATOM 956 C C . ASP A 1 124 ? 24.826 -3.264 34.776 1.00 42.41 144 ASP A C 1
ATOM 957 O O . ASP A 1 124 ? 23.912 -3.279 35.599 1.00 41.74 144 ASP A O 1
ATOM 962 N N . ASN A 1 125 ? 24.798 -2.521 33.690 1.00 37.98 145 ASN A N 1
ATOM 963 C CA . ASN A 1 125 ? 23.687 -1.626 33.401 1.00 38.06 145 ASN A CA 1
ATOM 964 C C . ASN A 1 125 ? 22.848 -2.119 32.234 1.00 38.80 145 ASN A C 1
ATOM 965 O O . ASN A 1 125 ? 21.966 -1.398 31.784 1.00 36.10 145 ASN A O 1
ATOM 970 N N . LEU A 1 126 ? 23.068 -3.368 31.784 1.00 35.13 146 LEU A N 1
ATOM 971 C CA . LEU A 1 126 ? 22.303 -3.925 30.683 1.00 34.64 146 LEU A CA 1
ATOM 972 C C . LEU A 1 126 ? 20.931 -4.295 31.192 1.00 38.99 146 LEU A C 1
ATOM 973 O O . LEU A 1 126 ? 20.749 -5.393 31.680 1.00 39.30 146 LEU A O 1
ATOM 978 N N . LYS A 1 127 ? 19.999 -3.357 31.153 1.00 35.50 147 LYS A N 1
ATOM 979 C CA . LYS A 1 127 ? 18.683 -3.598 31.718 1.00 36.42 147 LYS A CA 1
ATOM 980 C C . LYS A 1 127 ? 17.807 -4.394 30.775 1.00 38.51 147 LYS A C 1
ATOM 981 O O . LYS A 1 127 ? 16.888 -5.060 31.233 1.00 37.92 147 LYS A O 1
ATOM 987 N N . ILE A 1 128 ? 18.083 -4.300 29.454 1.00 35.65 148 ILE A N 1
ATOM 988 C CA . ILE A 1 128 ? 17.264 -4.918 28.430 1.00 34.40 148 ILE A CA 1
ATOM 989 C C . ILE A 1 128 ? 18.085 -5.688 27.453 1.00 38.89 148 ILE A C 1
ATOM 990 O O . ILE A 1 128 ? 19.030 -5.179 26.862 1.00 37.34 148 ILE A O 1
ATOM 995 N N . CYS A 1 129 ? 17.651 -6.906 27.209 1.00 38.50 149 CYS A N 1
ATOM 996 C CA . CYS A 1 129 ? 18.105 -7.669 26.075 1.00 38.01 149 CYS A CA 1
ATOM 997 C C . CYS A 1 129 ? 16.849 -8.044 25.337 1.00 40.89 149 CYS A C 1
ATOM 998 O O . CYS A 1 129 ? 16.066 -8.854 25.832 1.00 41.68 149 CYS A O 1
ATOM 1001 N N . GLN A 1 130 ? 16.571 -7.350 24.239 1.00 37.35 150 GLN A N 1
ATOM 1002 C CA . GLN A 1 130 ? 15.365 -7.584 23.468 1.00 37.15 150 GLN A CA 1
ATOM 1003 C C . GLN A 1 130 ? 15.719 -8.492 22.313 1.00 40.83 150 GLN A C 1
ATOM 1004 O O . GLN A 1 130 ? 16.627 -8.197 21.549 1.00 40.25 150 GLN A O 1
ATOM 1010 N N . ILE A 1 131 ? 15.065 -9.639 22.234 1.00 38.67 151 ILE A N 1
ATOM 1011 C CA . ILE A 1 131 ? 15.384 -10.631 21.204 1.00 39.50 151 ILE A CA 1
ATOM 1012 C C . ILE A 1 131 ? 14.176 -10.815 20.307 1.00 43.61 151 ILE A C 1
ATOM 1013 O O . ILE A 1 131 ? 13.106 -11.156 20.794 1.00 43.78 151 ILE A O 1
ATOM 1018 N N . ARG A 1 132 ? 14.345 -10.584 19.001 1.00 40.81 152 ARG A N 1
ATOM 1019 C CA . ARG A 1 132 ? 13.229 -10.643 18.044 1.00 44.29 152 ARG A CA 1
ATOM 1020 C C . ARG A 1 132 ? 12.876 -12.088 17.636 1.00 50.44 152 ARG A C 1
ATOM 1021 O O . ARG A 1 132 ? 11.873 -12.302 16.966 1.00 54.59 152 ARG A O 1
ATOM 1029 N N . LYS A 1 133 ? 13.650 -13.078 18.107 1.00 45.62 153 LYS A N 1
ATOM 1030 C CA . LYS A 1 133 ? 13.450 -14.491 17.828 1.00 45.20 153 LYS A CA 1
ATOM 1031 C C . LYS A 1 133 ? 12.284 -15.053 18.645 1.00 49.25 153 LYS A C 1
ATOM 1032 O O . LYS A 1 133 ? 12.181 -14.778 19.846 1.00 47.55 153 LYS A O 1
ATOM 1038 N N . LYS A 1 134 ? 11.415 -15.856 17.997 1.00 45.85 154 LYS A N 1
ATOM 1039 C CA . LYS A 1 134 ? 10.245 -16.481 18.627 1.00 46.76 154 LYS A CA 1
ATOM 1040 C C . LYS A 1 134 ? 10.650 -17.589 19.610 1.00 48.25 154 LYS A C 1
ATOM 1041 O O . LYS A 1 134 ? 9.865 -17.952 20.473 1.00 46.54 154 LYS A O 1
ATOM 1047 N N . THR A 1 135 ? 11.872 -18.119 19.479 1.00 45.70 155 THR A N 1
ATOM 1048 C CA . THR A 1 135 ? 12.399 -19.168 20.355 1.00 45.69 155 THR A CA 1
ATOM 1049 C C . THR A 1 135 ? 13.717 -18.663 20.929 1.00 47.90 155 THR A C 1
ATOM 1050 O O . THR A 1 135 ? 14.343 -17.794 20.330 1.00 47.21 155 THR A O 1
ATOM 1054 N N . ALA A 1 136 ? 14.136 -19.184 22.072 1.00 43.63 156 ALA A N 1
ATOM 1055 C CA . ALA A 1 136 ? 15.382 -18.713 22.652 1.00 42.86 156 ALA A CA 1
ATOM 1056 C C . ALA A 1 136 ? 16.605 -19.186 21.856 1.00 45.50 156 ALA A C 1
ATOM 1057 O O . ALA A 1 136 ? 16.723 -20.357 21.516 1.00 46.86 156 ALA A O 1
ATOM 1059 N N . PRO A 1 137 ? 17.575 -18.303 21.599 1.00 41.59 157 PRO A N 1
ATOM 1060 C CA . PRO A 1 137 ? 18.840 -18.791 21.041 1.00 41.53 157 PRO A CA 1
ATOM 1061 C C . PRO A 1 137 ? 19.589 -19.566 22.130 1.00 44.64 157 PRO A C 1
ATOM 1062 O O . PRO A 1 137 ? 19.222 -19.458 23.309 1.00 42.43 157 PRO A O 1
ATOM 1066 N N . ASN A 1 138 ? 20.654 -20.292 21.769 1.00 41.62 158 ASN A N 1
ATOM 1067 C CA . ASN A 1 138 ? 21.470 -20.943 22.790 1.00 41.57 158 ASN A CA 1
ATOM 1068 C C . ASN A 1 138 ? 22.170 -19.868 23.637 1.00 44.39 158 ASN A C 1
ATOM 1069 O O . ASN A 1 138 ? 22.636 -18.864 23.094 1.00 44.02 158 ASN A O 1
ATOM 1074 N N . LEU A 1 139 ? 22.131 -20.023 24.968 1.00 40.93 159 LEU A N 1
ATOM 1075 C CA . LEU A 1 139 ? 22.757 -19.075 25.887 1.00 40.32 159 LEU A CA 1
ATOM 1076 C C . LEU A 1 139 ? 23.892 -19.780 26.547 1.00 44.99 159 LEU A C 1
ATOM 1077 O O . LEU A 1 139 ? 23.692 -20.813 27.187 1.00 44.61 159 LEU A O 1
ATOM 1082 N N . LEU A 1 140 ? 25.086 -19.248 26.351 1.00 41.45 160 LEU A N 1
ATOM 1083 C CA . LEU A 1 140 ? 26.299 -19.856 26.851 1.00 43.18 160 LEU A CA 1
ATOM 1084 C C . LEU A 1 140 ? 26.669 -19.284 28.218 1.00 45.84 160 LEU A C 1
ATOM 1085 O O . LEU A 1 140 ? 26.074 -18.297 28.641 1.00 41.97 160 LEU A O 1
ATOM 1090 N N . PRO A 1 141 ? 27.586 -19.942 28.960 1.00 45.57 161 PRO A N 1
ATOM 1091 C CA . PRO A 1 141 ? 27.900 -19.493 30.327 1.00 45.46 161 PRO A CA 1
ATOM 1092 C C . PRO A 1 141 ? 28.349 -18.043 30.462 1.00 46.12 161 PRO A C 1
ATOM 1093 O O . PRO A 1 141 ? 29.184 -17.563 29.691 1.00 45.31 161 PRO A O 1
ATOM 1097 N N . GLU A 1 142 ? 27.752 -17.347 31.456 1.00 40.65 162 GLU A N 1
ATOM 1098 C CA . GLU A 1 142 ? 27.996 -15.948 31.845 1.00 39.87 162 GLU A CA 1
ATOM 1099 C C . GLU A 1 142 ? 27.654 -14.947 30.712 1.00 41.56 162 GLU A C 1
ATOM 1100 O O . GLU A 1 142 ? 28.025 -13.786 30.827 1.00 41.23 162 GLU A O 1
ATOM 1106 N N . ALA A 1 143 ? 26.954 -15.388 29.633 1.00 38.91 163 ALA A N 1
ATOM 1107 C CA . ALA A 1 143 ? 26.601 -14.496 28.510 1.00 38.79 163 ALA A CA 1
ATOM 1108 C C . ALA A 1 143 ? 25.626 -13.400 28.941 1.00 42.17 163 ALA A C 1
ATOM 1109 O O . ALA A 1 143 ? 25.798 -12.265 28.536 1.00 41.08 163 ALA A O 1
ATOM 1111 N N . LEU A 1 144 ? 24.622 -13.745 29.774 1.00 39.75 164 LEU A N 1
ATOM 1112 C CA . LEU A 1 144 ? 23.615 -12.840 30.312 1.00 37.78 164 LEU A CA 1
ATOM 1113 C C . LEU A 1 144 ? 23.427 -13.161 31.793 1.00 40.98 164 LEU A C 1
ATOM 1114 O O . LEU A 1 144 ? 23.588 -14.310 32.185 1.00 40.06 164 LEU A O 1
ATOM 1119 N N . ALA A 1 145 ? 23.153 -12.152 32.623 1.00 37.80 165 ALA A N 1
ATOM 1120 C CA . ALA A 1 145 ? 22.938 -12.326 34.077 1.00 38.55 165 ALA A CA 1
ATOM 1121 C C . ALA A 1 145 ? 21.469 -12.075 34.394 1.00 41.29 165 ALA A C 1
ATOM 1122 O O . ALA A 1 145 ? 20.969 -10.955 34.199 1.00 39.67 165 ALA A O 1
ATOM 1124 N N . ASP A 1 146 ? 20.765 -13.124 34.864 1.00 37.47 166 ASP A N 1
ATOM 1125 C CA . ASP A 1 146 ? 19.334 -13.009 35.145 1.00 38.09 166 ASP A CA 1
ATOM 1126 C C . ASP A 1 146 ? 19.046 -12.100 36.362 1.00 42.03 166 ASP A C 1
ATOM 1127 O O . ASP A 1 146 ? 17.911 -11.697 36.547 1.00 41.20 166 ASP A O 1
ATOM 1132 N N . SER A 1 147 ? 20.080 -11.707 37.120 1.00 39.37 167 SER A N 1
ATOM 1133 C CA . SER A 1 147 ? 19.911 -10.777 38.244 1.00 39.92 167 SER A CA 1
ATOM 1134 C C . SER A 1 147 ? 20.042 -9.331 37.731 1.00 43.15 167 SER A C 1
ATOM 1135 O O . SER A 1 147 ? 19.911 -8.384 38.506 1.00 41.72 167 SER A O 1
ATOM 1138 N N . VAL A 1 148 ? 20.364 -9.154 36.426 1.00 38.96 168 VAL A N 1
ATOM 1139 C CA . VAL A 1 148 ? 20.639 -7.821 35.911 1.00 38.22 168 VAL A CA 1
ATOM 1140 C C . VAL A 1 148 ? 19.695 -7.447 34.777 1.00 41.56 168 VAL A C 1
ATOM 1141 O O . VAL A 1 148 ? 19.117 -6.358 34.775 1.00 41.12 168 VAL A O 1
ATOM 1145 N N . THR A 1 149 ? 19.564 -8.337 33.814 1.00 38.17 169 THR A N 1
ATOM 1146 C CA . THR A 1 149 ? 18.897 -8.069 32.557 1.00 36.60 169 THR A CA 1
ATOM 1147 C C . THR A 1 149 ? 17.567 -8.762 32.392 1.00 38.51 169 THR A C 1
ATOM 1148 O O . THR A 1 149 ? 17.481 -9.970 32.566 1.00 37.97 169 THR A O 1
ATOM 1152 N N . ALA A 1 150 ? 16.550 -7.987 31.978 1.00 36.48 170 ALA A N 1
ATOM 1153 C CA . ALA A 1 150 ? 15.204 -8.474 31.641 1.00 36.90 170 ALA A CA 1
ATOM 1154 C C . ALA A 1 150 ? 15.200 -8.787 30.149 1.00 38.80 170 ALA A C 1
ATOM 1155 O O . ALA A 1 150 ? 15.814 -8.054 29.364 1.00 37.72 170 ALA A O 1
ATOM 1157 N N . ILE A 1 151 ? 14.536 -9.878 29.756 1.00 35.76 171 ILE A N 1
ATOM 1158 C CA . ILE A 1 151 ? 14.530 -10.312 28.370 1.00 35.32 171 ILE A CA 1
ATOM 1159 C C . ILE A 1 151 ? 13.200 -9.960 27.752 1.00 39.48 171 ILE A C 1
ATOM 1160 O O . ILE A 1 151 ? 12.170 -10.368 28.250 1.00 39.42 171 ILE A O 1
ATOM 1165 N N . PHE A 1 152 ? 13.229 -9.174 26.679 1.00 38.72 172 PHE A N 1
ATOM 1166 C CA . PHE A 1 152 ? 12.019 -8.734 25.984 1.00 38.01 172 PHE A CA 1
ATOM 1167 C C . PHE A 1 152 ? 11.906 -9.562 24.745 1.00 41.04 172 PHE A C 1
ATOM 1168 O O . PHE A 1 152 ? 12.839 -9.660 23.947 1.00 39.01 172 PHE A O 1
ATOM 1176 N N . ILE A 1 153 ? 10.789 -10.270 24.655 1.00 37.93 173 ILE A N 1
ATOM 1177 C CA . ILE A 1 153 ? 10.577 -11.286 23.647 1.00 38.36 173 ILE A CA 1
ATOM 1178 C C . ILE A 1 153 ? 9.253 -11.078 22.918 1.00 43.39 173 ILE A C 1
ATOM 1179 O O . ILE A 1 153 ? 8.388 -10.361 23.414 1.00 43.43 173 ILE A O 1
ATOM 1184 N N . PRO A 1 154 ? 9.070 -11.722 21.753 1.00 42.19 174 PRO A N 1
ATOM 1185 C CA . PRO A 1 154 ? 7.812 -11.564 21.020 1.00 44.10 174 PRO A CA 1
ATOM 1186 C C . PRO A 1 154 ? 6.608 -12.096 21.779 1.00 48.69 174 PRO A C 1
ATOM 1187 O O . PRO A 1 154 ? 6.731 -12.979 22.633 1.00 46.09 174 PRO A O 1
ATOM 1191 N N . LEU A 1 155 ? 5.438 -11.540 21.459 1.00 50.43 175 LEU A N 1
ATOM 1192 C CA . LEU A 1 155 ? 4.146 -11.956 21.999 1.00 53.55 175 LEU A CA 1
ATOM 1193 C C . LEU A 1 155 ? 3.958 -13.462 21.776 1.00 57.30 175 LEU A C 1
ATOM 1194 O O . LEU A 1 155 ? 4.212 -13.940 20.670 1.00 57.62 175 LEU A O 1
ATOM 1199 N N . GLY A 1 156 ? 3.618 -14.185 22.844 1.00 53.33 176 GLY A N 1
ATOM 1200 C CA . GLY A 1 156 ? 3.380 -15.627 22.824 1.00 53.87 176 GLY A CA 1
ATOM 1201 C C . GLY A 1 156 ? 4.612 -16.512 22.863 1.00 56.17 176 GLY A C 1
ATOM 1202 O O . GLY A 1 156 ? 4.484 -17.729 22.734 1.00 56.16 176 GLY A O 1
ATOM 1203 N N . SER A 1 157 ? 5.808 -15.926 23.088 1.00 50.53 177 SER A N 1
ATOM 1204 C CA . SER A 1 157 ? 7.083 -16.653 23.096 1.00 49.48 177 SER A CA 1
ATOM 1205 C C . SER A 1 157 ? 7.573 -17.134 24.472 1.00 52.45 177 SER A C 1
ATOM 1206 O O . SER A 1 157 ? 8.562 -17.866 24.507 1.00 51.37 177 SER A O 1
ATOM 1209 N N . SER A 1 158 ? 6.945 -16.710 25.589 1.00 49.52 178 SER A N 1
ATOM 1210 C CA . SER A 1 158 ? 7.420 -17.057 26.948 1.00 49.72 178 SER A CA 1
ATOM 1211 C C . SER A 1 158 ? 7.784 -18.543 27.128 1.00 55.55 178 SER A C 1
ATOM 1212 O O . SER A 1 158 ? 8.860 -18.826 27.662 1.00 55.32 178 SER A O 1
ATOM 1215 N N . ASP A 1 159 ? 6.934 -19.468 26.638 1.00 52.31 179 ASP A N 1
ATOM 1216 C CA . ASP A 1 159 ? 7.157 -20.915 26.742 1.00 52.72 179 ASP A CA 1
ATOM 1217 C C . ASP A 1 159 ? 8.321 -21.397 25.8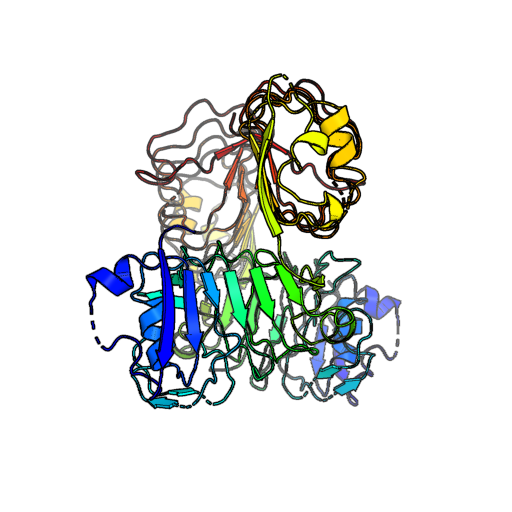63 1.00 56.34 179 ASP A C 1
ATOM 1218 O O . ASP A 1 159 ? 8.942 -22.399 26.201 1.00 57.23 179 ASP A O 1
ATOM 1223 N N . ALA A 1 160 ? 8.647 -20.689 24.777 1.00 52.31 180 ALA A N 1
ATOM 1224 C CA . ALA A 1 160 ? 9.783 -21.067 23.920 1.00 52.20 180 ALA A CA 1
ATOM 1225 C C . ALA A 1 160 ? 11.116 -20.468 24.449 1.00 53.13 180 ALA A C 1
ATOM 1226 O O . ALA A 1 160 ? 12.180 -20.633 23.831 1.00 53.03 180 ALA A O 1
ATOM 1228 N N . TYR A 1 161 ? 11.051 -19.787 25.601 1.00 45.01 181 TYR A N 1
ATOM 1229 C CA . TYR A 1 161 ? 12.227 -19.206 26.252 1.00 41.37 181 TYR A CA 1
ATOM 1230 C C . TYR A 1 161 ? 12.479 -19.789 27.640 1.00 45.77 181 TYR A C 1
ATOM 1231 O O . TYR A 1 161 ? 13.590 -20.237 27.928 1.00 45.33 181 TYR A O 1
ATOM 1240 N N . ARG A 1 162 ? 11.469 -19.724 28.515 1.00 42.41 182 ARG A N 1
ATOM 1241 C CA . ARG A 1 162 ? 11.620 -20.015 29.934 1.00 43.83 182 ARG A CA 1
ATOM 1242 C C . ARG A 1 162 ? 12.037 -21.454 30.292 1.00 50.01 182 ARG A C 1
ATOM 1243 O O . ARG A 1 162 ? 12.480 -21.657 31.413 1.00 48.81 182 ARG A O 1
ATOM 1251 N N . PHE A 1 163 ? 11.926 -22.421 29.370 1.00 49.75 183 PHE A N 1
ATOM 1252 C CA . PHE A 1 163 ? 12.315 -23.802 29.647 1.00 51.88 183 PHE A CA 1
ATOM 1253 C C . PHE A 1 163 ? 13.652 -24.161 28.995 1.00 52.19 183 PHE A C 1
ATOM 1254 O O . PHE A 1 163 ? 14.150 -25.261 29.209 1.00 51.93 183 PHE A O 1
ATOM 1262 N N . LYS A 1 164 ? 14.250 -23.233 28.238 1.00 46.58 184 LYS A N 1
ATOM 1263 C CA . LYS A 1 164 ? 15.533 -23.501 27.599 1.00 45.89 184 LYS A CA 1
ATOM 1264 C C . LYS A 1 164 ? 16.675 -23.398 28.627 1.00 49.04 184 LYS A C 1
ATOM 1265 O O . LYS A 1 164 ? 16.651 -22.541 29.517 1.00 45.74 184 LYS A O 1
ATOM 1271 N N . ASN A 1 165 ? 17.656 -24.303 28.496 1.00 48.62 185 ASN A N 1
ATOM 1272 C CA . ASN A 1 165 ? 18.833 -24.393 29.371 1.00 49.47 185 ASN A CA 1
ATOM 1273 C C . ASN A 1 165 ? 19.537 -23.016 29.527 1.00 48.87 185 ASN A C 1
ATOM 1274 O O . ASN A 1 165 ? 19.851 -22.350 28.539 1.00 46.17 185 ASN A O 1
ATOM 1279 N N . ARG A 1 166 ? 19.696 -22.584 30.803 1.00 46.62 186 ARG A N 1
ATOM 1280 C CA . ARG A 1 166 ? 20.324 -21.326 31.273 1.00 43.83 186 ARG A CA 1
ATOM 1281 C C . ARG A 1 166 ? 19.366 -20.125 31.197 1.00 43.81 186 ARG A C 1
ATOM 1282 O O . ARG A 1 166 ? 19.696 -19.079 31.709 1.00 41.69 186 ARG A O 1
ATOM 1290 N N . TRP A 1 167 ? 18.177 -20.278 30.613 1.00 40.13 187 TRP A N 1
ATOM 1291 C CA . TRP A 1 167 ? 17.210 -19.180 30.516 1.00 38.95 187 TRP A CA 1
ATOM 1292 C C . TRP A 1 167 ? 16.135 -19.205 31.600 1.00 41.43 187 TRP A C 1
ATOM 1293 O O . TRP A 1 167 ? 15.357 -18.260 31.726 1.00 38.98 187 TRP A O 1
ATOM 1304 N N . GLU A 1 168 ? 16.054 -20.304 32.343 1.00 40.34 188 GLU A N 1
ATOM 1305 C CA . GLU A 1 168 ? 14.978 -20.584 33.295 1.00 40.87 188 GLU A CA 1
ATOM 1306 C C . GLU A 1 168 ? 14.638 -19.472 34.301 1.00 45.85 188 GLU A C 1
ATOM 1307 O O . GLU A 1 168 ? 13.461 -19.357 34.646 1.00 46.83 188 GLU A O 1
ATOM 1313 N N . HIS A 1 169 ? 15.599 -18.671 34.774 1.00 42.09 189 HIS A N 1
ATOM 1314 C CA . HIS A 1 169 ? 15.240 -17.700 35.818 1.00 44.34 189 HIS A CA 1
ATOM 1315 C C . HIS A 1 169 ? 15.251 -16.233 35.379 1.00 46.01 189 HIS A C 1
ATOM 1316 O O . HIS A 1 169 ? 15.121 -15.362 36.233 1.00 46.11 189 HIS A O 1
ATOM 1323 N N . PHE A 1 170 ? 15.291 -15.954 34.072 1.00 39.77 190 PHE A N 1
ATOM 1324 C CA . PHE A 1 170 ? 15.234 -14.565 33.607 1.00 37.93 190 PHE A CA 1
ATOM 1325 C C . PHE A 1 170 ? 13.846 -13.995 33.758 1.00 42.75 190 PHE A C 1
ATOM 1326 O O . PHE A 1 170 ? 12.863 -14.728 33.658 1.00 41.76 190 PHE A O 1
ATOM 1334 N N . ALA A 1 171 ? 13.768 -12.686 33.951 1.00 39.69 191 ALA A N 1
ATOM 1335 C CA . ALA A 1 171 ? 12.530 -11.934 33.892 1.00 40.42 191 ALA A CA 1
ATOM 1336 C C . ALA A 1 171 ? 12.224 -11.852 32.403 1.00 43.11 191 ALA A C 1
ATOM 1337 O O . ALA A 1 171 ? 13.032 -11.288 31.663 1.00 39.88 191 ALA A O 1
ATOM 1339 N N . PHE A 1 172 ? 11.143 -12.521 31.938 1.00 39.23 192 PHE A N 1
ATOM 1340 C CA . PHE A 1 172 ? 10.753 -12.467 30.516 1.00 39.45 192 PHE A CA 1
ATOM 1341 C C . PHE A 1 172 ? 9.562 -11.567 30.355 1.00 44.84 192 PHE A C 1
ATOM 1342 O O . PHE A 1 172 ? 8.557 -11.773 31.023 1.00 42.86 192 PHE A O 1
ATOM 1350 N N . ILE A 1 173 ? 9.658 -10.567 29.503 1.00 42.95 193 ILE A N 1
ATOM 1351 C CA . ILE A 1 173 ? 8.507 -9.684 29.299 1.00 44.17 193 ILE A CA 1
ATOM 1352 C C . ILE A 1 173 ? 8.218 -9.710 27.823 1.00 45.67 193 ILE A C 1
ATOM 1353 O O . ILE A 1 173 ? 9.104 -9.467 27.020 1.00 41.08 193 ILE A O 1
ATOM 1358 N N . GLU A 1 174 ? 6.992 -10.043 27.474 1.00 44.41 194 GLU A N 1
ATOM 1359 C CA . GLU A 1 174 ? 6.598 -10.079 26.080 1.00 44.60 194 GLU A CA 1
ATOM 1360 C C . GLU A 1 174 ? 6.275 -8.683 25.591 1.00 49.71 194 GLU A C 1
ATOM 1361 O O . GLU A 1 174 ? 5.688 -7.890 26.318 1.00 49.78 194 GLU A O 1
ATOM 1367 N N . GLY A 1 175 ? 6.662 -8.399 24.362 1.00 46.83 195 GLY A N 1
ATOM 1368 C CA . GLY A 1 175 ? 6.409 -7.103 23.762 1.00 47.05 195 GLY A CA 1
ATOM 1369 C C . GLY A 1 175 ? 7.587 -6.169 23.917 1.00 48.62 195 GLY A C 1
ATOM 1370 O O . GLY A 1 175 ? 8.707 -6.610 24.183 1.00 45.87 195 GLY A O 1
ATOM 1371 N N . GLU A 1 176 ? 7.323 -4.871 23.756 1.00 44.79 196 GLU A N 1
ATOM 1372 C CA . GLU A 1 176 ? 8.340 -3.830 23.763 1.00 42.89 196 GLU A CA 1
ATOM 1373 C C . GLU A 1 176 ? 8.690 -3.349 25.140 1.00 43.84 196 GLU A C 1
ATOM 1374 O O . GLU A 1 176 ? 7.791 -3.138 25.953 1.00 43.43 196 GLU A O 1
ATOM 1380 N N . PRO A 1 177 ? 9.994 -3.068 25.392 1.00 46.77 197 PRO A N 1
ATOM 1381 C CA . PRO A 1 177 ? 10.368 -2.466 26.672 1.00 44.56 197 PRO A CA 1
ATOM 1382 C C . PRO A 1 177 ? 9.933 -1.019 26.722 1.00 47.56 197 PRO A C 1
ATOM 1383 O O . PRO A 1 177 ? 10.004 -0.325 25.712 1.00 43.69 197 PRO A O 1
ATOM 1387 N N . LEU A 1 178 ? 9.512 -0.564 27.892 1.00 44.54 198 LEU A N 1
ATOM 1388 C CA . LEU A 1 178 ? 9.133 0.820 28.040 1.00 44.02 198 LEU A CA 1
ATOM 1389 C C . LEU A 1 178 ? 9.834 1.390 29.247 1.00 44.97 198 LEU A C 1
ATOM 1390 O O . LEU A 1 178 ? 9.620 0.941 30.381 1.00 41.31 198 LEU A O 1
ATOM 1395 N N . GLU A 1 179 ? 10.711 2.359 28.983 1.00 41.94 199 GLU A N 1
ATOM 1396 C CA . GLU A 1 179 ? 11.421 3.085 30.019 1.00 42.28 199 GLU A CA 1
ATOM 1397 C C . GLU A 1 179 ? 10.904 4.504 30.018 1.00 48.88 199 GLU A C 1
ATOM 1398 O O . GLU A 1 179 ? 10.821 5.119 28.954 1.00 48.40 199 GLU A O 1
ATOM 1404 N N . THR A 1 180 ? 10.556 5.031 31.196 1.00 46.43 200 THR A N 1
ATOM 1405 C CA . THR A 1 180 ? 10.038 6.394 31.245 1.00 47.10 200 THR A CA 1
ATOM 1406 C C . THR A 1 180 ? 10.363 7.069 32.574 1.00 46.78 200 THR A C 1
ATOM 1407 O O . THR A 1 180 ? 10.563 6.416 33.597 1.00 41.82 200 THR A O 1
ATOM 1411 N N . THR A 1 181 ? 10.407 8.398 32.522 1.00 43.76 201 THR A N 1
ATOM 1412 C CA . THR A 1 181 ? 10.600 9.267 33.666 1.00 43.68 201 THR A CA 1
ATOM 1413 C C . THR A 1 181 ? 9.362 10.124 33.731 1.00 48.06 201 THR A C 1
ATOM 1414 O O . THR A 1 181 ? 9.024 10.786 32.749 1.00 48.29 201 THR A O 1
ATOM 1418 N N . ILE A 1 182 ? 8.684 10.098 34.871 1.00 44.42 202 ILE A N 1
ATOM 1419 C CA . ILE A 1 182 ? 7.442 10.840 35.057 1.00 46.12 202 ILE A CA 1
ATOM 1420 C C . ILE A 1 182 ? 7.641 11.878 36.143 1.00 48.70 202 ILE A C 1
ATOM 1421 O O . ILE A 1 182 ? 8.100 11.545 37.234 1.00 45.45 202 ILE A O 1
ATOM 1426 N N . GLN A 1 183 ? 7.286 13.125 35.827 1.00 47.38 203 GLN A N 1
ATOM 1427 C CA . GLN A 1 183 ? 7.317 14.284 36.732 1.00 48.37 203 GLN A CA 1
ATOM 1428 C C . GLN A 1 183 ? 5.937 14.465 37.339 1.00 51.94 203 GLN A C 1
ATOM 1429 O O . GLN A 1 183 ? 4.970 14.634 36.592 1.00 52.17 203 GLN A O 1
ATOM 1435 N N . VAL A 1 184 ? 5.820 14.410 38.672 1.00 48.65 204 VAL A N 1
ATOM 1436 C CA . VAL A 1 184 ? 4.499 14.573 39.300 1.00 48.90 204 VAL A CA 1
ATOM 1437 C C . VAL A 1 184 ? 4.552 15.795 40.217 1.00 53.36 204 VAL A C 1
ATOM 1438 O O . VAL A 1 184 ? 5.343 15.819 41.159 1.00 51.59 204 VAL A O 1
ATOM 1442 N N . GLY A 1 185 ? 3.729 16.794 39.907 1.00 51.55 205 GLY A N 1
ATOM 1443 C CA . GLY A 1 185 ? 3.604 18.028 40.678 1.00 52.95 205 GLY A CA 1
ATOM 1444 C C . GLY A 1 185 ? 2.883 17.785 41.992 1.00 59.18 205 GLY A C 1
ATOM 1445 O O . GLY A 1 185 ? 2.234 16.745 42.163 1.00 57.85 205 GLY A O 1
ATOM 1446 N N . ALA A 1 186 ? 3.004 18.740 42.938 1.00 59.75 206 ALA A N 1
ATOM 1447 C CA . ALA A 1 186 ? 2.434 18.681 44.296 1.00 60.79 206 ALA A CA 1
ATOM 1448 C C . ALA A 1 186 ? 0.918 18.374 44.315 1.00 69.61 206 ALA A C 1
ATOM 1449 O O . ALA A 1 186 ? 0.448 17.722 45.248 1.00 69.49 206 ALA A O 1
ATOM 1459 N N . GLY A 1 188 ? -0.577 17.056 41.414 1.00 64.80 208 GLY A N 1
ATOM 1460 C CA . GLY A 1 188 ? -0.725 16.137 40.296 1.00 62.27 208 GLY A CA 1
ATOM 1461 C C . GLY A 1 188 ? -1.008 14.709 40.715 1.00 61.72 208 GLY A C 1
ATOM 1462 O O . GLY A 1 188 ? -1.093 14.398 41.906 1.00 60.35 208 GLY A O 1
ATOM 1463 N N . LYS A 1 189 ? -1.180 13.835 39.721 1.00 55.49 209 LYS A N 1
ATOM 1464 C CA . LYS A 1 189 ? -1.464 12.411 39.896 1.00 52.28 209 LYS A CA 1
ATOM 1465 C C . LYS A 1 189 ? -0.580 11.616 38.968 1.00 52.21 209 LYS A C 1
ATOM 1466 O O . LYS A 1 189 ? -0.499 11.935 37.788 1.00 52.57 209 LYS A O 1
ATOM 1472 N N . LEU A 1 190 ? 0.088 10.591 39.487 1.00 46.76 210 LEU A N 1
ATOM 1473 C CA . LEU A 1 190 ? 0.948 9.726 38.666 1.00 46.08 210 LEU A CA 1
ATOM 1474 C C . LEU A 1 190 ? 0.158 9.170 37.467 1.00 51.21 210 LEU A C 1
ATOM 1475 O O . LEU A 1 190 ? 0.669 9.168 36.351 1.00 52.83 210 LEU A O 1
ATOM 1480 N N . GLU A 1 191 ? -1.081 8.721 37.706 1.00 48.84 211 GLU A N 1
ATOM 1481 C CA . GLU A 1 191 ? -1.966 8.154 36.693 1.00 49.73 211 GLU A CA 1
ATOM 1482 C C . GLU A 1 191 ? -2.206 9.152 35.549 1.00 54.99 211 GLU A C 1
ATOM 1483 O O . GLU A 1 191 ? -2.093 8.778 34.377 1.00 53.93 211 GLU A O 1
ATOM 1489 N N . ASP A 1 192 ? -2.488 10.416 35.893 1.00 53.45 212 ASP A N 1
ATOM 1490 C CA . ASP A 1 192 ? -2.750 11.478 34.918 1.00 55.85 212 ASP A CA 1
ATOM 1491 C C . ASP A 1 192 ? -1.485 11.848 34.169 1.00 59.55 212 ASP A C 1
ATOM 1492 O O . ASP A 1 192 ? -1.545 12.080 32.966 1.00 60.06 212 ASP A O 1
ATOM 1497 N N . GLU A 1 193 ? -0.333 11.877 34.869 1.00 54.24 213 GLU A N 1
ATOM 1498 C CA . GLU A 1 193 ? 0.946 12.228 34.243 1.00 52.92 213 GLU A CA 1
ATOM 1499 C C . GLU A 1 193 ? 1.392 11.138 33.266 1.00 55.24 213 GLU A C 1
ATOM 1500 O O . GLU A 1 193 ? 1.937 11.467 32.209 1.00 55.47 213 GLU A O 1
ATOM 1506 N N . ILE A 1 194 ? 1.101 9.860 33.587 1.00 50.04 214 ILE A N 1
ATOM 1507 C CA . ILE A 1 194 ? 1.399 8.728 32.690 1.00 49.89 214 ILE A CA 1
ATOM 1508 C C . ILE A 1 194 ? 0.544 8.873 31.419 1.00 55.96 214 ILE A C 1
ATOM 1509 O O . ILE A 1 194 ? 1.072 8.729 30.317 1.00 54.69 214 ILE A O 1
ATOM 1530 N N . LYS A 1 196 ? -0.784 11.649 30.199 1.00 59.42 216 LYS A N 1
ATOM 1531 C CA . LYS A 1 196 ? -0.319 12.843 29.471 1.00 61.02 216 LYS A CA 1
ATOM 1532 C C . LYS A 1 196 ? 0.938 12.524 28.658 1.00 65.04 216 LYS A C 1
ATOM 1533 O O . LYS A 1 196 ? 1.127 13.101 27.592 1.00 66.69 216 LYS A O 1
ATOM 1539 N N . ALA A 1 197 ? 1.771 11.570 29.136 1.00 58.54 217 ALA A N 1
ATOM 1540 C CA . ALA A 1 197 ? 2.979 11.126 28.440 1.00 57.83 217 ALA A CA 1
ATOM 1541 C C . ALA A 1 197 ? 2.613 10.213 27.254 1.00 62.40 217 ALA A C 1
ATOM 1542 O O . ALA A 1 197 ? 3.485 9.857 26.465 1.00 63.33 217 ALA A O 1
ATOM 1544 N N . GLY A 1 198 ? 1.328 9.881 27.125 1.00 59.75 218 GLY A N 1
ATOM 1545 C CA . GLY A 1 198 ? 0.797 9.019 26.073 1.00 60.16 218 GLY A CA 1
ATOM 1546 C C . GLY A 1 198 ? 1.060 7.552 26.352 1.00 63.16 218 GLY A C 1
ATOM 1547 O O . GLY A 1 198 ? 1.126 6.737 25.424 1.00 64.15 218 GLY A O 1
ATOM 1548 N N . LEU A 1 199 ? 1.214 7.198 27.645 1.00 57.25 219 LEU A N 1
ATOM 1549 C CA . LEU A 1 199 ? 1.530 5.830 28.035 1.00 53.83 219 LEU A CA 1
ATOM 1550 C C . LEU A 1 199 ? 0.416 5.145 28.815 1.00 55.96 219 LEU A C 1
ATOM 1551 O O . LEU A 1 199 ? -0.523 5.788 29.281 1.00 55.83 219 LEU A O 1
ATOM 1556 N N . GLN A 1 200 ? 0.515 3.815 28.917 1.00 51.56 220 GLN A N 1
ATOM 1557 C CA . GLN A 1 200 ? -0.384 2.969 29.696 1.00 51.06 220 GLN A CA 1
ATOM 1558 C C . GLN A 1 200 ? 0.404 2.444 30.892 1.00 52.43 220 GLN A C 1
ATOM 1559 O O . GLN A 1 200 ? 1.509 1.933 30.683 1.00 50.65 220 GLN A O 1
ATOM 1565 N N . PRO A 1 201 ? -0.101 2.578 32.144 1.00 49.03 221 PRO A N 1
ATOM 1566 C CA . PRO A 1 201 ? 0.665 2.073 33.311 1.00 47.76 221 PRO A CA 1
ATOM 1567 C C . PRO A 1 201 ? 1.124 0.625 33.179 1.00 50.97 221 PRO A C 1
ATOM 1568 O O . PRO A 1 201 ? 2.261 0.339 33.518 1.00 50.49 221 PRO A O 1
ATOM 1572 N N . ARG A 1 202 ? 0.276 -0.275 32.670 1.00 48.06 222 ARG A N 1
ATOM 1573 C CA . ARG A 1 202 ? 0.610 -1.697 32.505 1.00 48.27 222 ARG A CA 1
ATOM 1574 C C . ARG A 1 202 ? 1.839 -1.934 31.599 1.00 50.31 222 ARG A C 1
ATOM 1575 O O . ARG A 1 202 ? 2.500 -2.959 31.733 1.00 47.73 222 ARG A O 1
ATOM 1583 N N . ASP A 1 203 ? 2.095 -1.032 30.646 1.00 47.62 223 ASP A N 1
ATOM 1584 C CA . ASP A 1 203 ? 3.206 -1.179 29.717 1.00 47.80 223 ASP A CA 1
ATOM 1585 C C . ASP A 1 203 ? 4.541 -0.791 30.330 1.00 48.84 223 ASP A C 1
ATOM 1586 O O . ASP A 1 203 ? 5.563 -1.142 29.772 1.00 48.69 223 ASP A O 1
ATOM 1591 N N . ILE A 1 204 ? 4.539 -0.051 31.441 1.00 43.44 224 ILE A N 1
ATOM 1592 C CA . ILE A 1 204 ? 5.766 0.475 32.053 1.00 42.50 224 ILE A CA 1
ATOM 1593 C C . ILE A 1 204 ? 6.640 -0.632 32.686 1.00 43.83 224 ILE A C 1
ATOM 1594 O O . ILE A 1 204 ? 6.192 -1.412 33.518 1.00 42.10 224 ILE A O 1
ATOM 1599 N N . ASN A 1 205 ? 7.901 -0.670 32.257 1.00 39.97 225 ASN A N 1
ATOM 1600 C CA . ASN A 1 205 ? 8.876 -1.622 32.751 1.00 38.64 225 ASN A CA 1
ATOM 1601 C C . ASN A 1 205 ? 9.946 -0.933 33.565 1.00 40.37 225 ASN A C 1
ATOM 1602 O O . ASN A 1 205 ? 10.377 -1.472 34.567 1.00 37.92 225 ASN A O 1
ATOM 1607 N N . PHE A 1 206 ? 10.421 0.224 33.116 1.00 37.51 226 PHE A N 1
ATOM 1608 C CA . PHE A 1 206 ? 11.497 0.933 33.823 1.00 36.17 226 PHE A CA 1
ATOM 1609 C C . PHE A 1 206 ? 10.973 2.312 34.131 1.00 43.18 226 PHE A C 1
ATOM 1610 O O . PHE A 1 206 ? 10.738 3.087 33.216 1.00 45.01 226 PHE A O 1
ATOM 1618 N N . LEU A 1 207 ? 10.686 2.581 35.409 1.00 38.46 227 LEU A N 1
ATOM 1619 C CA . LEU A 1 207 ? 10.090 3.834 35.788 1.00 38.81 227 LEU A CA 1
ATOM 1620 C C . LEU A 1 207 ? 10.931 4.631 36.744 1.00 42.87 227 LEU A C 1
ATOM 1621 O O . LEU A 1 207 ? 11.425 4.123 37.754 1.00 42.56 227 LEU A O 1
ATOM 1626 N N . THR A 1 208 ? 11.036 5.909 36.443 1.00 38.83 228 THR A N 1
ATOM 1627 C CA . THR A 1 208 ? 11.634 6.882 37.318 1.00 39.09 228 THR A CA 1
ATOM 1628 C C . THR A 1 208 ? 10.539 7.873 37.634 1.00 40.55 228 THR A C 1
ATOM 1629 O O . THR A 1 208 ? 9.909 8.400 36.734 1.00 42.40 228 THR A O 1
ATOM 1633 N N . ILE A 1 209 ? 10.289 8.097 38.901 1.00 37.64 229 ILE A N 1
ATOM 1634 C CA . ILE A 1 209 ? 9.311 9.106 39.306 1.00 38.22 229 ILE A CA 1
ATOM 1635 C C . ILE A 1 209 ? 10.058 10.178 40.034 1.00 43.43 229 ILE A C 1
ATOM 1636 O O . ILE A 1 209 ? 10.900 9.883 40.879 1.00 42.20 229 ILE A O 1
ATOM 1641 N N . GLU A 1 210 ? 9.742 11.424 39.706 1.00 43.86 230 GLU A N 1
ATOM 1642 C CA . GLU A 1 210 ? 10.317 12.588 40.365 1.00 44.25 230 GLU A CA 1
ATOM 1643 C C . GLU A 1 210 ? 9.170 13.476 40.816 1.00 49.11 230 GLU A C 1
ATOM 1644 O O . GLU A 1 210 ? 8.193 13.645 40.077 1.00 48.54 230 GLU A O 1
ATOM 1650 N N . GLY A 1 211 ? 9.297 14.023 42.018 1.00 47.34 231 GLY A N 1
ATOM 1651 C CA . GLY A 1 211 ? 8.322 14.966 42.565 1.00 48.84 231 GLY A CA 1
ATOM 1652 C C . GLY A 1 211 ? 7.449 14.390 43.656 1.00 51.40 231 GLY A C 1
ATOM 1653 O O . GLY A 1 211 ? 7.950 13.882 44.655 1.00 49.28 231 GLY A O 1
ATOM 1654 N N . LYS A 1 212 ? 6.134 14.462 43.467 1.00 48.75 232 LYS A N 1
ATOM 1655 C CA . LYS A 1 212 ? 5.172 14.003 44.458 1.00 48.35 232 LYS A CA 1
ATOM 1656 C C . LYS A 1 212 ? 4.784 12.548 44.252 1.00 52.96 232 LYS A C 1
ATOM 1657 O O . LYS A 1 212 ? 4.510 12.118 43.134 1.00 52.15 232 LYS A O 1
ATOM 1663 N N . LEU A 1 213 ? 4.747 11.801 45.352 1.00 49.55 233 LEU A N 1
ATOM 1664 C CA . LEU A 1 213 ? 4.319 10.422 45.401 1.00 49.64 233 LEU A CA 1
ATOM 1665 C C . LEU A 1 213 ? 3.501 10.216 46.654 1.00 54.04 233 LEU A C 1
ATOM 1666 O O . LEU A 1 213 ? 4.024 10.369 47.753 1.00 54.57 233 LEU A O 1
ATOM 1671 N N . ASP A 1 214 ? 2.227 9.905 46.506 1.00 49.28 234 ASP A N 1
ATOM 1672 C CA . ASP A 1 214 ? 1.329 9.674 47.632 1.00 48.76 234 ASP A CA 1
ATOM 1673 C C . ASP A 1 214 ? 0.702 8.250 47.536 1.00 51.47 234 ASP A C 1
ATOM 1674 O O . ASP A 1 214 ? 0.998 7.505 46.591 1.00 46.77 234 ASP A O 1
ATOM 1679 N N . ASN A 1 215 ? -0.188 7.917 48.485 1.00 50.31 235 ASN A N 1
ATOM 1680 C CA . ASN A 1 215 ? -0.868 6.625 48.587 1.00 50.16 235 ASN A CA 1
ATOM 1681 C C . ASN A 1 215 ? -1.638 6.227 47.321 1.00 52.19 235 ASN A C 1
ATOM 1682 O O . ASN A 1 215 ? -1.512 5.080 46.902 1.00 51.08 235 ASN A O 1
ATOM 1687 N N . ALA A 1 216 ? -2.372 7.160 46.684 1.00 49.26 236 ALA A N 1
ATOM 1688 C CA . ALA A 1 216 ? -3.110 6.870 45.453 1.00 49.26 236 ALA A CA 1
ATOM 1689 C C . ALA A 1 216 ? -2.137 6.534 44.307 1.00 49.95 236 ALA A C 1
ATOM 1690 O O . ALA A 1 216 ? -2.396 5.632 43.513 1.00 47.74 236 ALA A O 1
ATOM 1692 N N . ASP A 1 217 ? -0.981 7.205 44.263 1.00 46.30 237 ASP A N 1
ATOM 1693 C CA . ASP A 1 217 ? 0.021 6.924 43.231 1.00 44.58 237 ASP A CA 1
ATOM 1694 C C . ASP A 1 217 ? 0.619 5.535 43.456 1.00 45.92 237 ASP A C 1
ATOM 1695 O O . ASP A 1 217 ? 0.772 4.774 42.504 1.00 43.56 237 ASP A O 1
ATOM 1700 N N . PHE A 1 218 ? 0.877 5.168 44.726 1.00 42.02 238 PHE A N 1
ATOM 1701 C CA . PHE A 1 218 ? 1.395 3.841 45.034 1.00 40.59 238 PHE A CA 1
ATOM 1702 C C . PHE A 1 218 ? 0.384 2.736 44.694 1.00 43.73 238 PHE A C 1
ATOM 1703 O O . PHE A 1 218 ? 0.796 1.654 44.265 1.00 42.03 238 PHE A O 1
ATOM 1711 N N . LYS A 1 219 ? -0.918 3.006 44.847 1.00 41.84 239 LYS A N 1
ATOM 1712 C CA . LYS A 1 219 ? -1.991 2.058 44.500 1.00 41.79 239 LYS A CA 1
ATOM 1713 C C . LYS A 1 219 ? -1.957 1.773 42.987 1.00 45.74 239 LYS A C 1
ATOM 1714 O O . LYS A 1 219 ? -2.149 0.625 42.574 1.00 46.14 239 LYS A O 1
ATOM 1720 N N . LEU A 1 220 ? -1.669 2.809 42.162 1.00 42.60 240 LEU A N 1
ATOM 1721 C CA . LEU A 1 220 ? -1.517 2.618 40.715 1.00 42.36 240 LEU A CA 1
ATOM 1722 C C . LEU A 1 220 ? -0.333 1.692 40.432 1.00 45.24 240 LEU A C 1
ATOM 1723 O O . LEU A 1 220 ? -0.431 0.812 39.599 1.00 45.14 240 LEU A O 1
ATOM 1728 N N . ILE A 1 221 ? 0.773 1.878 41.142 1.00 42.01 241 ILE A N 1
ATOM 1729 C CA . ILE A 1 221 ? 1.963 1.034 40.958 1.00 41.11 241 ILE A CA 1
ATOM 1730 C C . ILE A 1 221 ? 1.639 -0.393 41.427 1.00 42.56 241 ILE A C 1
ATOM 1731 O O . ILE A 1 221 ? 1.987 -1.376 40.752 1.00 40.68 241 ILE A O 1
ATOM 1736 N N A ARG A 1 222 ? 0.984 -0.506 42.576 0.50 38.55 242 ARG A N 1
ATOM 1737 N N B ARG A 1 222 ? 0.968 -0.498 42.588 0.50 38.88 242 ARG A N 1
ATOM 1738 C CA A ARG A 1 222 ? 0.656 -1.809 43.109 0.50 39.00 242 ARG A CA 1
ATOM 1739 C CA B ARG A 1 222 ? 0.583 -1.758 43.215 0.50 39.45 242 ARG A CA 1
ATOM 1740 C C A ARG A 1 222 ? -0.285 -2.592 42.170 0.50 45.40 242 ARG A C 1
ATOM 1741 C C B ARG A 1 222 ? -0.353 -2.591 42.309 0.50 46.11 242 ARG A C 1
ATOM 1742 O O A ARG A 1 222 ? 0.009 -3.743 41.846 0.50 45.51 242 ARG A O 1
ATOM 1743 O O B ARG A 1 222 ? -0.122 -3.789 42.150 0.50 46.94 242 ARG A O 1
ATOM 1758 N N . ASP A 1 223 ? -1.361 -1.960 41.693 1.00 44.37 243 ASP A N 1
ATOM 1759 C CA . ASP A 1 223 ? -2.352 -2.678 40.911 1.00 46.40 243 ASP A CA 1
ATOM 1760 C C . ASP A 1 223 ? -2.227 -2.648 39.408 1.00 51.30 243 ASP A C 1
ATOM 1761 O O . ASP A 1 223 ? -2.794 -3.540 38.784 1.00 51.29 243 ASP A O 1
ATOM 1766 N N . TYR A 1 224 ? -1.537 -1.665 38.810 1.00 47.20 244 TYR A N 1
ATOM 1767 C CA . TYR A 1 224 ? -1.565 -1.576 37.352 1.00 48.30 244 TYR A CA 1
ATOM 1768 C C . TYR A 1 224 ? -0.199 -1.573 36.687 1.00 49.66 244 TYR A C 1
ATOM 1769 O O . TYR A 1 224 ? -0.088 -1.123 35.552 1.00 50.31 244 TYR A O 1
ATOM 1791 N N . PRO A 1 226 ? 2.177 -4.624 36.504 1.00 44.68 246 PRO A N 1
ATOM 1792 C CA . PRO A 1 226 ? 2.696 -5.975 36.794 1.00 42.89 246 PRO A CA 1
ATOM 1793 C C . PRO A 1 226 ? 4.059 -6.250 36.174 1.00 44.77 246 PRO A C 1
ATOM 1794 O O . PRO A 1 226 ? 4.756 -7.109 36.677 1.00 43.33 246 PRO A O 1
ATOM 1798 N N . ASN A 1 227 ? 4.434 -5.510 35.110 1.00 41.65 247 ASN A N 1
ATOM 1799 C CA . ASN A 1 227 ? 5.665 -5.741 34.371 1.00 41.55 247 ASN A CA 1
ATOM 1800 C C . ASN A 1 227 ? 6.755 -4.749 34.734 1.00 41.45 247 ASN A C 1
ATOM 1801 O O . ASN A 1 227 ? 7.671 -4.548 33.942 1.00 39.38 247 ASN A O 1
ATOM 1806 N N . LEU A 1 228 ? 6.671 -4.164 35.938 1.00 37.11 248 LEU A N 1
ATOM 1807 C CA . LEU A 1 228 ? 7.678 -3.264 36.467 1.00 37.53 248 LEU A CA 1
ATOM 1808 C C . LEU A 1 228 ? 8.959 -4.044 36.793 1.00 39.82 248 LEU A C 1
ATOM 1809 O O . LEU A 1 228 ? 8.940 -4.977 37.596 1.00 37.88 248 LEU A O 1
ATOM 1814 N N . VAL A 1 229 ? 10.069 -3.657 36.156 1.00 38.04 249 VAL A N 1
ATOM 1815 C CA . VAL A 1 229 ? 11.356 -4.310 36.326 1.00 36.52 249 VAL A CA 1
ATOM 1816 C C . VAL A 1 229 ? 12.229 -3.480 37.254 1.00 40.66 249 VAL A C 1
ATOM 1817 O O . VAL A 1 229 ? 12.990 -4.015 38.076 1.00 38.01 249 VAL A O 1
ATOM 1821 N N . SER A 1 230 ? 12.146 -2.178 37.097 1.00 36.95 250 SER A N 1
ATOM 1822 C CA . SER A 1 230 ? 12.973 -1.268 37.863 1.00 37.14 250 SER A CA 1
ATOM 1823 C C . SER A 1 230 ? 12.187 -0.073 38.238 1.00 41.81 250 SER A C 1
ATOM 1824 O O . SER A 1 230 ? 11.465 0.472 37.389 1.00 40.54 250 SER A O 1
ATOM 1827 N N . LEU A 1 231 ? 12.350 0.376 39.497 1.00 38.21 251 LEU A N 1
ATOM 1828 C CA . LEU A 1 231 ? 11.646 1.572 39.944 1.00 37.00 251 LEU A CA 1
ATOM 1829 C C . LEU A 1 231 ? 12.593 2.507 40.674 1.00 40.41 251 LEU A C 1
ATOM 1830 O O . LEU A 1 231 ? 13.232 2.105 41.636 1.00 40.93 251 LEU A O 1
ATOM 1835 N N . ASP A 1 232 ? 12.689 3.738 40.213 1.00 35.90 252 ASP A N 1
ATOM 1836 C CA . ASP A 1 232 ? 13.512 4.745 40.886 1.00 36.02 252 ASP A CA 1
ATOM 1837 C C . ASP A 1 232 ? 12.581 5.824 41.384 1.00 39.38 252 ASP A C 1
ATOM 1838 O O . ASP A 1 232 ? 12.074 6.631 40.602 1.00 39.43 252 ASP A O 1
ATOM 1843 N N . ILE A 1 233 ? 12.335 5.818 42.705 1.00 34.91 253 ILE A N 1
ATOM 1844 C CA . ILE A 1 233 ? 11.475 6.833 43.331 1.00 35.32 253 ILE A CA 1
ATOM 1845 C C . ILE A 1 233 ? 12.265 7.594 44.395 1.00 38.34 253 ILE A C 1
ATOM 1846 O O . ILE A 1 233 ? 11.685 8.184 45.310 1.00 37.25 253 ILE A O 1
ATOM 1851 N N . SER A 1 234 ? 13.592 7.627 44.241 1.00 36.24 254 SER A N 1
ATOM 1852 C CA . SER A 1 234 ? 14.443 8.318 45.210 1.00 37.02 254 SER A CA 1
ATOM 1853 C C . SER A 1 234 ? 14.140 9.818 45.273 1.00 40.92 254 SER A C 1
ATOM 1854 O O . SER A 1 234 ? 14.069 10.379 46.368 1.00 41.33 254 SER A O 1
ATOM 1857 N N . LYS A 1 235 ? 13.898 10.446 44.103 1.00 38.92 255 LYS A N 1
ATOM 1858 C CA A LYS A 1 235 ? 13.636 11.885 43.986 0.50 39.46 255 LYS A CA 1
ATOM 1859 C CA B LYS A 1 235 ? 13.636 11.885 44.003 0.50 38.81 255 LYS A CA 1
ATOM 1860 C C . LYS A 1 235 ? 12.137 12.211 44.168 1.00 43.29 255 LYS A C 1
ATOM 1861 O O . LYS A 1 235 ? 11.587 13.042 43.448 1.00 45.08 255 LYS A O 1
ATOM 1872 N N . THR A 1 236 ? 11.485 11.577 45.133 1.00 40.51 256 THR A N 1
ATOM 1873 C CA . THR A 1 236 ? 10.067 11.810 45.450 1.00 40.38 256 THR A CA 1
ATOM 1874 C C . THR A 1 236 ? 9.972 12.164 46.908 1.00 45.14 256 THR A C 1
ATOM 1875 O O . THR A 1 236 ? 10.849 11.771 47.688 1.00 43.94 256 THR A O 1
ATOM 1879 N N . ASN A 1 237 ? 8.883 12.841 47.299 1.00 42.33 257 ASN A N 1
ATOM 1880 C CA . ASN A 1 237 ? 8.681 13.260 48.685 1.00 42.10 257 ASN A CA 1
ATOM 1881 C C . ASN A 1 237 ? 7.928 12.215 49.532 1.00 44.49 257 ASN A C 1
ATOM 1882 O O . ASN A 1 237 ? 7.570 12.540 50.657 1.00 43.78 257 ASN A O 1
ATOM 1887 N N . ALA A 1 238 ? 7.653 10.989 49.003 1.00 42.07 258 ALA A N 1
ATOM 1888 C CA . ALA A 1 238 ? 6.921 9.951 49.755 1.00 40.09 258 ALA A CA 1
ATOM 1889 C C . ALA A 1 238 ? 7.599 9.625 51.054 1.00 42.60 258 ALA A C 1
ATOM 1890 O O . ALA A 1 238 ? 8.805 9.440 51.075 1.00 41.72 258 ALA A O 1
ATOM 1892 N N . THR A 1 239 ? 6.828 9.577 52.141 1.00 39.41 259 THR A N 1
ATOM 1893 C CA . THR A 1 239 ? 7.375 9.238 53.452 1.00 38.20 259 THR A CA 1
ATOM 1894 C C . THR A 1 239 ? 6.895 7.866 53.870 1.00 40.77 259 THR A C 1
ATOM 1895 O O . THR A 1 239 ? 7.376 7.342 54.863 1.00 41.40 259 THR A O 1
ATOM 1899 N N . THR A 1 240 ? 5.923 7.273 53.133 1.00 38.18 260 THR A N 1
ATOM 1900 C CA . THR A 1 240 ? 5.425 5.941 53.460 1.00 37.76 260 THR A CA 1
ATOM 1901 C C . THR A 1 240 ? 5.235 5.128 52.194 1.00 40.16 260 THR A C 1
ATOM 1902 O O . THR A 1 240 ? 4.874 5.680 51.163 1.00 39.41 260 THR A O 1
ATOM 1906 N N . ILE A 1 241 ? 5.462 3.835 52.276 1.00 36.46 261 ILE A N 1
ATOM 1907 C CA . ILE A 1 241 ? 5.148 2.912 51.197 1.00 35.22 261 ILE A CA 1
ATOM 1908 C C . ILE A 1 241 ? 4.004 2.093 51.750 1.00 38.62 261 ILE A C 1
ATOM 1909 O O . ILE A 1 241 ? 4.192 1.354 52.712 1.00 38.49 261 ILE A O 1
ATOM 1914 N N . PRO A 1 242 ? 2.805 2.258 51.198 1.00 37.81 262 PRO A N 1
ATOM 1915 C CA . PRO A 1 242 ? 1.635 1.530 51.714 1.00 37.50 262 PRO A CA 1
ATOM 1916 C C . PRO A 1 242 ? 1.775 0.019 51.587 1.00 39.88 262 PRO A C 1
ATOM 1917 O O . PRO A 1 242 ? 2.505 -0.475 50.726 1.00 37.45 262 PRO A O 1
ATOM 1921 N N . ASP A 1 243 ? 1.012 -0.701 52.414 1.00 36.79 263 ASP A N 1
ATOM 1922 C CA . ASP A 1 243 ? 1.003 -2.164 52.477 1.00 36.21 263 ASP A CA 1
ATOM 1923 C C . ASP A 1 243 ? 0.910 -2.810 51.118 1.00 37.60 263 ASP A C 1
ATOM 1924 O O . ASP A 1 243 ? 0.179 -2.315 50.269 1.00 35.60 263 ASP A O 1
ATOM 1929 N N . PHE A 1 244 ? 1.678 -3.897 50.905 1.00 34.51 264 PHE A N 1
ATOM 1930 C CA . PHE A 1 244 ? 1.625 -4.747 49.702 1.00 34.59 264 PHE A CA 1
ATOM 1931 C C . PHE A 1 244 ? 1.968 -4.038 48.373 1.00 40.62 264 PHE A C 1
ATOM 1932 O O . PHE A 1 244 ? 1.767 -4.635 47.303 1.00 40.33 264 PHE A O 1
ATOM 1940 N N . THR A 1 245 ? 2.537 -2.825 48.421 1.00 37.80 265 THR A N 1
ATOM 1941 C CA . THR A 1 245 ? 2.774 -2.053 47.183 1.00 37.92 265 THR A CA 1
ATOM 1942 C C . THR A 1 245 ? 3.570 -2.838 46.152 1.00 41.81 265 THR A C 1
ATOM 1943 O O . THR A 1 245 ? 3.174 -2.866 44.989 1.00 41.93 265 THR A O 1
ATOM 1947 N N . PHE A 1 246 ? 4.634 -3.506 46.560 1.00 39.73 266 PHE A N 1
ATOM 1948 C CA . PHE A 1 246 ? 5.441 -4.260 45.591 1.00 41.02 266 PHE A CA 1
ATOM 1949 C C . PHE A 1 246 ? 5.278 -5.761 45.773 1.00 45.82 266 PHE A C 1
ATOM 1950 O O . PHE A 1 246 ? 6.101 -6.538 45.282 1.00 43.98 266 PHE A O 1
ATOM 1958 N N . ALA A 1 247 ? 4.193 -6.179 46.431 1.00 44.41 267 ALA A N 1
ATOM 1959 C CA . ALA A 1 247 ? 3.952 -7.603 46.648 1.00 44.55 267 ALA A CA 1
ATOM 1960 C C . ALA A 1 247 ? 3.684 -8.366 45.328 1.00 50.86 267 ALA A C 1
ATOM 1961 O O . ALA A 1 247 ? 4.097 -9.523 45.209 1.00 53.47 267 ALA A O 1
ATOM 1963 N N . GLN A 1 248 ? 2.994 -7.763 44.356 1.00 46.50 268 GLN A N 1
ATOM 1964 C CA . GLN A 1 248 ? 2.715 -8.545 43.127 1.00 49.63 268 GLN A CA 1
ATOM 1965 C C . GLN A 1 248 ? 3.718 -8.141 42.028 1.00 54.81 268 GLN A C 1
ATOM 1966 O O . GLN A 1 248 ? 3.291 -7.680 40.951 1.00 57.11 268 GLN A O 1
ATOM 1969 N N . LYS A 1 249 ? 5.060 -8.257 42.332 1.00 46.09 269 LYS A N 1
ATOM 1970 C CA . LYS A 1 249 ? 6.071 -7.733 41.403 1.00 43.24 269 LYS A CA 1
ATOM 1971 C C . LYS A 1 249 ? 7.085 -8.816 41.013 1.00 47.32 269 LYS A C 1
ATOM 1972 O O . LYS A 1 249 ? 8.238 -8.799 41.439 1.00 48.19 269 LYS A O 1
ATOM 1978 N N . LYS A 1 250 ? 6.626 -9.732 40.162 1.00 41.36 270 LYS A N 1
ATOM 1979 C CA . LYS A 1 250 ? 7.376 -10.882 39.671 1.00 43.26 270 LYS A CA 1
ATOM 1980 C C . LYS A 1 250 ? 8.689 -10.516 38.941 1.00 48.10 270 LYS A C 1
ATOM 1981 O O . LYS A 1 250 ? 9.619 -11.308 38.973 1.00 48.89 270 LYS A O 1
ATOM 1985 N N . TYR A 1 251 ? 8.753 -9.350 38.291 1.00 43.25 271 TYR A N 1
ATOM 1986 C CA . TYR A 1 251 ? 9.898 -8.982 37.445 1.00 42.84 271 TYR A CA 1
ATOM 1987 C C . TYR A 1 251 ? 10.749 -7.869 38.041 1.00 44.03 271 TYR A C 1
ATOM 1988 O O . TYR A 1 251 ? 11.701 -7.450 37.401 1.00 44.23 271 TYR A O 1
ATOM 1997 N N . LEU A 1 252 ? 10.429 -7.420 39.262 1.00 40.11 272 LEU A N 1
ATOM 1998 C CA . LEU A 1 252 ? 11.110 -6.320 39.918 1.00 39.36 272 LEU A CA 1
ATOM 1999 C C . LEU A 1 252 ? 12.517 -6.705 40.317 1.00 42.48 272 LEU A C 1
ATOM 2000 O O . LEU A 1 252 ? 12.710 -7.513 41.222 1.00 41.40 272 LEU A O 1
ATOM 2005 N N . LEU A 1 253 ? 13.497 -6.137 39.603 1.00 39.35 273 LEU A N 1
ATOM 2006 C CA . LEU A 1 253 ? 14.911 -6.397 39.803 1.00 39.35 273 LEU A CA 1
ATOM 2007 C C . LEU A 1 253 ? 15.605 -5.319 40.632 1.00 45.19 273 LEU A C 1
ATOM 2008 O O . LEU A 1 253 ? 16.650 -5.569 41.223 1.00 46.41 273 LEU A O 1
ATOM 2013 N N . LYS A 1 254 ? 15.078 -4.104 40.615 1.00 40.61 274 LYS A N 1
ATOM 2014 C CA . LYS A 1 254 ? 15.755 -2.989 41.250 1.00 39.27 274 LYS A CA 1
ATOM 2015 C C . LYS A 1 254 ? 14.777 -1.936 41.710 1.00 43.08 274 LYS A C 1
ATOM 2016 O O . LYS A 1 254 ? 13.797 -1.634 41.025 1.00 41.61 274 LYS A O 1
ATOM 2022 N N . ILE A 1 255 ? 15.038 -1.389 42.880 1.00 40.09 275 ILE A N 1
ATOM 2023 C CA . ILE A 1 255 ? 14.246 -0.306 43.434 1.00 39.89 275 ILE A CA 1
ATOM 2024 C C . ILE A 1 255 ? 15.173 0.670 44.141 1.00 43.48 275 ILE A C 1
ATOM 2025 O O . ILE A 1 255 ? 16.087 0.243 44.833 1.00 43.05 275 ILE A O 1
ATOM 2030 N N . LYS A 1 256 ? 14.934 1.973 43.950 1.00 39.28 276 LYS A N 1
ATOM 2031 C CA . LYS A 1 256 ? 15.612 3.051 44.669 1.00 39.40 276 LYS A CA 1
ATOM 2032 C C . LYS A 1 256 ? 14.505 3.735 45.448 1.00 41.65 276 LYS A C 1
ATOM 2033 O O . LYS A 1 256 ? 13.598 4.298 44.843 1.00 40.77 276 LYS A O 1
ATOM 2039 N N . LEU A 1 257 ? 14.523 3.598 46.769 1.00 38.35 277 LEU A N 1
ATOM 2040 C CA . LEU A 1 257 ? 13.471 4.105 47.677 1.00 37.17 277 LEU A CA 1
ATOM 2041 C C . LEU A 1 257 ? 13.461 5.619 47.830 1.00 39.32 277 LEU A C 1
ATOM 2042 O O . LEU A 1 257 ? 14.496 6.242 47.634 1.00 38.87 277 LEU A O 1
ATOM 2047 N N . PRO A 1 258 ? 12.292 6.228 48.195 1.00 36.89 278 PRO A N 1
ATOM 2048 C CA . PRO A 1 258 ? 12.226 7.694 48.360 1.00 37.08 278 PRO A CA 1
ATOM 2049 C C . PRO A 1 258 ? 13.250 8.175 49.362 1.00 40.90 278 PRO A C 1
ATOM 2050 O O . PRO A 1 258 ? 13.386 7.558 50.421 1.00 39.39 278 PRO A O 1
ATOM 2054 N N . HIS A 1 259 ? 13.965 9.262 49.024 1.00 37.56 279 HIS A N 1
ATOM 2055 C CA . HIS A 1 259 ? 15.074 9.780 49.843 1.00 37.08 279 HIS A CA 1
ATOM 2056 C C . HIS A 1 259 ? 14.671 10.147 51.283 1.00 40.64 279 HIS A C 1
ATOM 2057 O O . HIS A 1 259 ? 15.530 10.157 52.154 1.00 41.94 279 HIS A O 1
ATOM 2064 N N . ASN A 1 260 ? 13.390 10.439 51.534 1.00 36.48 280 ASN A N 1
ATOM 2065 C CA . ASN A 1 260 ? 12.930 10.829 52.859 1.00 36.23 280 ASN A CA 1
ATOM 2066 C C . ASN A 1 260 ? 11.920 9.831 53.448 1.00 39.26 280 ASN A C 1
ATOM 2067 O O . ASN A 1 260 ? 11.179 10.152 54.380 1.00 37.54 280 ASN A O 1
ATOM 2072 N N . LEU A 1 261 ? 11.958 8.595 52.958 1.00 36.43 281 LEU A N 1
ATOM 2073 C CA . LEU A 1 261 ? 11.062 7.530 53.411 1.00 34.83 281 LEU A CA 1
ATOM 2074 C C . LEU A 1 261 ? 11.115 7.344 54.938 1.00 38.17 281 LEU A C 1
ATOM 2075 O O . LEU A 1 261 ? 12.197 7.247 55.503 1.00 37.71 281 LEU A O 1
ATOM 2080 N N . LYS A 1 262 ? 9.953 7.285 55.593 1.00 34.25 282 LYS A N 1
ATOM 2081 C CA . LYS A 1 262 ? 9.879 7.004 57.028 1.00 34.40 282 LYS A CA 1
ATOM 2082 C C . LYS A 1 262 ? 9.334 5.637 57.317 1.00 38.07 282 LYS A C 1
ATOM 2083 O O . LYS A 1 262 ? 9.791 4.988 58.251 1.00 38.89 282 LYS A O 1
ATOM 2089 N N . THR A 1 263 ? 8.286 5.218 56.596 1.00 36.37 283 THR A N 1
ATOM 2090 C CA . THR A 1 263 ? 7.630 3.962 56.936 1.00 35.45 283 THR A CA 1
ATOM 2091 C C . THR A 1 263 ? 7.543 3.011 55.771 1.00 38.28 283 THR A C 1
ATOM 2092 O O . THR A 1 263 ? 7.129 3.393 54.678 1.00 36.86 283 THR A O 1
ATOM 2096 N N . ILE A 1 264 ? 7.891 1.751 56.017 1.00 33.58 284 ILE A N 1
ATOM 2097 C CA . ILE A 1 264 ? 7.692 0.685 55.047 1.00 33.27 284 ILE A CA 1
ATOM 2098 C C . ILE A 1 264 ? 6.504 -0.101 55.584 1.00 36.33 284 ILE A C 1
ATOM 2099 O O . ILE A 1 264 ? 6.556 -0.614 56.693 1.00 35.69 284 ILE A O 1
ATOM 2104 N N . GLY A 1 265 ? 5.440 -0.150 54.819 1.00 34.31 285 GLY A N 1
ATOM 2105 C CA . GLY A 1 265 ? 4.227 -0.824 55.241 1.00 34.08 285 GLY A CA 1
ATOM 2106 C C . GLY A 1 265 ? 4.354 -2.340 55.299 1.00 36.87 285 GLY A C 1
ATOM 2107 O O . GLY A 1 265 ? 5.397 -2.943 54.991 1.00 32.46 285 GLY A O 1
ATOM 2108 N N . GLN A 1 266 ? 3.254 -2.950 55.680 1.00 35.27 286 GLN A N 1
ATOM 2109 C CA . GLN A 1 266 ? 3.151 -4.395 55.772 1.00 35.23 286 GLN A CA 1
ATOM 2110 C C . GLN A 1 266 ? 3.391 -5.048 54.419 1.00 38.26 286 GLN A C 1
ATOM 2111 O O . GLN A 1 266 ? 2.773 -4.664 53.428 1.00 36.47 286 GLN A O 1
ATOM 2117 N N . ARG A 1 267 ? 4.245 -6.082 54.390 1.00 34.10 287 ARG A N 1
ATOM 2118 C CA . ARG A 1 267 ? 4.446 -6.933 53.207 1.00 33.31 287 ARG A CA 1
ATOM 2119 C C . ARG A 1 267 ? 4.687 -6.137 51.927 1.00 37.49 287 ARG A C 1
ATOM 2120 O O . ARG A 1 267 ? 4.316 -6.570 50.831 1.00 37.09 287 ARG A O 1
ATOM 2128 N N . VAL A 1 268 ? 5.364 -4.993 52.057 1.00 35.02 288 VAL A N 1
ATOM 2129 C CA . VAL A 1 268 ? 5.602 -4.138 50.902 1.00 35.12 288 VAL A CA 1
ATOM 2130 C C . VAL A 1 268 ? 6.427 -4.861 49.863 1.00 39.05 288 VAL A C 1
ATOM 2131 O O . VAL A 1 268 ? 6.162 -4.699 48.681 1.00 38.17 288 VAL A O 1
ATOM 2135 N N . PHE A 1 269 ? 7.407 -5.645 50.281 1.00 37.39 289 PHE A N 1
ATOM 2136 C CA . PHE A 1 269 ? 8.232 -6.347 49.289 1.00 38.92 289 PHE A CA 1
ATOM 2137 C C . PHE A 1 269 ? 7.949 -7.835 49.312 1.00 46.14 289 PHE A C 1
ATOM 2138 O O . PHE A 1 269 ? 8.807 -8.628 48.925 1.00 46.80 289 PHE A O 1
ATOM 2146 N N . SER A 1 270 ? 6.750 -8.204 49.725 1.00 43.67 290 SER A N 1
ATOM 2147 C CA . SER A 1 270 ? 6.347 -9.594 49.802 1.00 45.48 290 SER A CA 1
ATOM 2148 C C . SER A 1 270 ? 6.528 -10.265 48.448 1.00 52.11 290 SER A C 1
ATOM 2149 O O . SER A 1 270 ? 6.051 -9.755 47.442 1.00 52.64 290 SER A O 1
ATOM 2152 N N . ASN A 1 271 ? 7.278 -11.383 48.426 1.00 50.14 291 ASN A N 1
ATOM 2153 C CA . ASN A 1 271 ? 7.585 -12.169 47.231 1.00 50.67 291 ASN A CA 1
ATOM 2154 C C . ASN A 1 271 ? 8.332 -11.383 46.143 1.00 55.42 291 ASN A C 1
ATOM 2155 O O . ASN A 1 271 ? 8.186 -11.693 44.951 1.00 58.26 291 ASN A O 1
ATOM 2160 N N . CYS A 1 272 ? 9.222 -10.448 46.547 1.00 48.34 292 CYS A N 1
ATOM 2161 C CA . CYS A 1 272 ? 10.098 -9.786 45.579 1.00 47.70 292 CYS A CA 1
ATOM 2162 C C . CYS A 1 272 ? 11.416 -10.572 45.551 1.00 51.33 292 CYS A C 1
ATOM 2163 O O . CYS A 1 272 ? 12.450 -10.151 46.073 1.00 52.03 292 CYS A O 1
ATOM 2166 N N . GLY A 1 273 ? 11.325 -11.759 44.953 1.00 48.49 293 GLY A N 1
ATOM 2167 C CA . GLY A 1 273 ? 12.400 -12.738 44.874 1.00 48.67 293 GLY A CA 1
ATOM 2168 C C . GLY A 1 273 ? 13.590 -12.418 43.991 1.00 52.93 293 GLY A C 1
ATOM 2169 O O . GLY A 1 273 ? 14.574 -13.152 44.037 1.00 52.57 293 GLY A O 1
ATOM 2170 N N . ARG A 1 274 ? 13.530 -11.338 43.190 1.00 50.54 294 ARG A N 1
ATOM 2171 C CA . ARG A 1 274 ? 14.637 -10.968 42.296 1.00 51.48 294 ARG A CA 1
ATOM 2172 C C . ARG A 1 274 ? 15.546 -9.898 42.907 1.00 57.81 294 ARG A C 1
ATOM 2173 O O . ARG A 1 274 ? 16.650 -9.695 42.398 1.00 61.07 294 ARG A O 1
ATOM 2181 N N . LEU A 1 275 ? 15.110 -9.231 43.998 1.00 51.54 295 LEU A N 1
ATOM 2182 C CA . LEU A 1 275 ? 15.932 -8.213 44.662 1.00 50.23 295 LEU A CA 1
ATOM 2183 C C . LEU A 1 275 ? 17.148 -8.907 45.266 1.00 53.72 295 LEU A C 1
ATOM 2184 O O . LEU A 1 275 ? 16.983 -9.952 45.886 1.00 53.21 295 LEU A O 1
ATOM 2189 N N . ALA A 1 276 ? 18.370 -8.359 45.053 1.00 49.59 296 ALA A N 1
ATOM 2190 C CA . ALA A 1 276 ? 19.579 -9.026 45.504 1.00 50.18 296 ALA A CA 1
ATOM 2191 C C . ALA A 1 276 ? 20.517 -8.116 46.252 1.00 53.86 296 ALA A C 1
ATOM 2192 O O . ALA A 1 276 ? 20.319 -6.897 46.330 1.00 52.87 296 ALA A O 1
ATOM 2194 N N . GLY A 1 277 ? 21.555 -8.730 46.794 1.00 51.57 297 GLY A N 1
ATOM 2195 C CA . GLY A 1 277 ? 22.577 -8.026 47.544 1.00 51.77 297 GLY A CA 1
ATOM 2196 C C . GLY A 1 277 ? 21.948 -7.311 48.718 1.00 53.11 297 GLY A C 1
ATOM 2197 O O . GLY A 1 277 ? 21.120 -7.878 49.434 1.00 49.89 297 GLY A O 1
ATOM 2198 N N . THR A 1 278 ? 22.295 -6.043 48.851 1.00 48.79 298 THR A N 1
ATOM 2199 C CA . THR A 1 278 ? 21.879 -5.215 49.943 1.00 48.32 298 THR A CA 1
ATOM 2200 C C . THR A 1 278 ? 20.887 -4.148 49.486 1.00 51.66 298 THR A C 1
ATOM 2201 O O . THR A 1 278 ? 21.206 -3.354 48.605 1.00 51.07 298 THR A O 1
ATOM 2205 N N . LEU A 1 279 ? 19.708 -4.105 50.132 1.00 45.53 299 LEU A N 1
ATOM 2206 C CA . LEU A 1 279 ? 18.740 -3.043 49.892 1.00 43.48 299 LEU A CA 1
ATOM 2207 C C . LEU A 1 279 ? 19.036 -1.936 50.893 1.00 46.08 299 LEU A C 1
ATOM 2208 O O . LEU A 1 279 ? 18.999 -2.162 52.100 1.00 43.37 299 LEU A O 1
ATOM 2213 N N . GLU A 1 280 ? 19.354 -0.747 50.393 1.00 44.08 300 GLU A N 1
ATOM 2214 C CA . GLU A 1 280 ? 19.694 0.374 51.249 1.00 44.89 300 GLU A CA 1
ATOM 2215 C C . GLU A 1 280 ? 18.460 1.184 51.618 1.00 47.08 300 GLU A C 1
ATOM 2216 O O . GLU A 1 280 ? 17.668 1.571 50.752 1.00 47.61 300 GLU A O 1
ATOM 2222 N N . LEU A 1 281 ? 18.299 1.415 52.915 1.00 39.93 301 LEU A N 1
ATOM 2223 C CA . LEU A 1 281 ? 17.193 2.201 53.392 1.00 37.58 301 LEU A CA 1
ATOM 2224 C C . LEU A 1 281 ? 17.653 3.596 53.638 1.00 41.13 301 LEU A C 1
ATOM 2225 O O . LEU A 1 281 ? 18.706 3.795 54.256 1.00 40.47 301 LEU A O 1
ATOM 2230 N N . PRO A 1 282 ? 16.822 4.593 53.237 1.00 37.89 302 PRO A N 1
ATOM 2231 C CA . PRO A 1 282 ? 17.128 5.982 53.596 1.00 38.22 302 PRO A CA 1
ATOM 2232 C C . PRO A 1 282 ? 17.287 6.092 55.117 1.00 38.78 302 PRO A C 1
ATOM 2233 O O . PRO A 1 282 ? 16.628 5.331 55.838 1.00 37.12 302 PRO A O 1
ATOM 2237 N N . ALA A 1 283 ? 18.102 7.043 55.606 1.00 36.23 303 ALA A N 1
ATOM 2238 C CA . ALA A 1 283 ? 18.366 7.249 57.043 1.00 36.28 303 ALA A CA 1
ATOM 2239 C C . ALA A 1 283 ? 17.123 7.663 57.824 1.00 38.86 303 ALA A C 1
ATOM 2240 O O . ALA A 1 283 ? 17.086 7.532 59.044 1.00 39.28 303 ALA A O 1
ATOM 2242 N N . SER A 1 284 ? 16.105 8.143 57.128 1.00 34.36 304 SER A N 1
ATOM 2243 C CA . SER A 1 284 ? 14.870 8.625 57.757 1.00 33.92 304 SER A CA 1
ATOM 2244 C C . SER A 1 284 ? 13.903 7.494 58.158 1.00 35.36 304 SER A C 1
ATOM 2245 O O . SER A 1 284 ? 12.922 7.771 58.851 1.00 34.56 304 SER A O 1
ATOM 2248 N N . VAL A 1 285 ? 14.149 6.236 57.718 1.00 32.43 305 VAL A N 1
ATOM 2249 C CA . VAL A 1 285 ? 13.221 5.134 58.018 1.00 33.42 305 VAL A CA 1
ATOM 2250 C C . VAL A 1 285 ? 13.109 4.923 59.538 1.00 37.16 305 VAL A C 1
ATOM 2251 O O . VAL A 1 285 ? 14.104 4.719 60.199 1.00 36.80 305 VAL A O 1
ATOM 2255 N N . THR A 1 286 ? 11.898 5.009 60.074 1.00 35.08 306 THR A N 1
ATOM 2256 C CA . THR A 1 286 ? 11.667 4.811 61.513 1.00 35.82 306 THR A CA 1
ATOM 2257 C C . THR A 1 286 ? 10.827 3.569 61.779 1.00 39.63 306 THR A C 1
ATOM 2258 O O . THR A 1 286 ? 10.739 3.123 62.926 1.00 38.81 306 THR A O 1
ATOM 2262 N N . ALA A 1 287 ? 10.139 3.055 60.741 1.00 36.98 307 ALA A N 1
ATOM 2263 C CA . ALA A 1 287 ? 9.256 1.913 60.932 1.00 36.94 307 ALA A CA 1
ATOM 2264 C C . ALA A 1 287 ? 9.258 0.991 59.729 1.00 39.36 307 ALA A C 1
ATOM 2265 O O . ALA A 1 287 ? 9.166 1.435 58.585 1.00 36.69 307 ALA A O 1
ATOM 2267 N N . ILE A 1 288 ? 9.365 -0.312 59.998 1.00 34.77 308 ILE A N 1
ATOM 2268 C CA . ILE A 1 288 ? 9.257 -1.362 58.989 1.00 34.01 308 ILE A CA 1
ATOM 2269 C C . ILE A 1 288 ? 8.197 -2.287 59.538 1.00 39.16 308 ILE A C 1
ATOM 2270 O O . ILE A 1 288 ? 8.403 -2.881 60.594 1.00 37.31 308 ILE A O 1
ATOM 2275 N N . GLU A 1 289 ? 7.066 -2.398 58.835 1.00 36.15 309 GLU A N 1
ATOM 2276 C CA . GLU A 1 289 ? 5.942 -3.144 59.366 1.00 36.73 309 GLU A CA 1
ATOM 2277 C C . GLU A 1 289 ? 5.976 -4.614 59.004 1.00 39.31 309 GLU A C 1
ATOM 2278 O O . GLU A 1 289 ? 6.800 -5.044 58.196 1.00 35.99 309 GLU A O 1
ATOM 2284 N N . PHE A 1 290 ? 5.063 -5.371 59.625 1.00 37.17 310 PHE A N 1
ATOM 2285 C CA . PHE A 1 290 ? 4.891 -6.815 59.488 1.00 36.48 310 PHE A CA 1
ATOM 2286 C C . PHE A 1 290 ? 5.258 -7.368 58.112 1.00 39.96 310 PHE A C 1
ATOM 2287 O O . PHE A 1 290 ? 4.694 -6.943 57.101 1.00 38.02 310 PHE A O 1
ATOM 2295 N N . GLY A 1 291 ? 6.152 -8.351 58.111 1.00 36.54 311 GLY A N 1
ATOM 2296 C CA . GLY A 1 291 ? 6.566 -9.108 56.932 1.00 36.02 311 GLY A CA 1
ATOM 2297 C C . GLY A 1 291 ? 6.935 -8.326 55.687 1.00 39.79 311 GLY A C 1
ATOM 2298 O O . GLY A 1 291 ? 6.715 -8.801 54.562 1.00 38.15 311 GLY A O 1
ATOM 2299 N N . ALA A 1 292 ? 7.543 -7.141 55.874 1.00 35.05 312 ALA A N 1
ATOM 2300 C CA . ALA A 1 292 ? 7.891 -6.274 54.750 1.00 34.72 312 ALA A CA 1
ATOM 2301 C C . ALA A 1 292 ? 8.768 -6.952 53.710 1.00 37.29 312 ALA A C 1
ATOM 2302 O O . ALA A 1 292 ? 8.627 -6.627 52.547 1.00 35.73 312 ALA A O 1
ATOM 2304 N N . PHE A 1 293 ? 9.646 -7.880 54.107 1.00 35.98 313 PHE A N 1
ATOM 2305 C CA . PHE A 1 293 ? 10.574 -8.531 53.159 1.00 35.47 313 PHE A CA 1
ATOM 2306 C C . PHE A 1 293 ? 10.367 -10.053 53.089 1.00 41.32 313 PHE A C 1
ATOM 2307 O O . PHE A 1 293 ? 11.308 -10.770 52.751 1.00 40.13 313 PHE A O 1
ATOM 2323 N N . GLY A 1 295 ? 9.599 -13.586 51.585 1.00 46.87 315 GLY A N 1
ATOM 2324 C CA . GLY A 1 295 ? 9.773 -14.091 50.232 1.00 47.51 315 GLY A CA 1
ATOM 2325 C C . GLY A 1 295 ? 10.822 -13.381 49.380 1.00 53.25 315 GLY A C 1
ATOM 2326 O O . GLY A 1 295 ? 10.903 -13.653 48.178 1.00 54.51 315 GLY A O 1
ATOM 2327 N N . CYS A 1 296 ? 11.644 -12.464 49.962 1.00 47.87 316 CYS A N 1
ATOM 2328 C CA . CYS A 1 296 ? 12.763 -11.845 49.228 1.00 48.02 316 CYS A CA 1
ATOM 2329 C C . CYS A 1 296 ? 13.977 -12.752 49.439 1.00 53.23 316 CYS A C 1
ATOM 2330 O O . CYS A 1 296 ? 14.915 -12.407 50.153 1.00 52.41 316 CYS A O 1
ATOM 2333 N N . ASP A 1 297 ? 13.903 -13.950 48.865 1.00 51.87 317 ASP A N 1
ATOM 2334 C CA . ASP A 1 297 ? 14.867 -15.036 49.019 1.00 53.22 317 ASP A CA 1
ATOM 2335 C C . ASP A 1 297 ? 16.242 -14.700 48.501 1.00 54.88 317 ASP A C 1
ATOM 2336 O O . ASP A 1 297 ? 17.224 -15.225 49.016 1.00 57.42 317 ASP A O 1
ATOM 2341 N N . ASN A 1 298 ? 16.326 -13.866 47.474 1.00 48.13 318 ASN A N 1
ATOM 2342 C CA . ASN A 1 298 ? 17.614 -13.483 46.922 1.00 47.41 318 ASN A CA 1
ATOM 2343 C C . ASN A 1 298 ? 18.206 -12.254 47.613 1.00 48.51 318 ASN A C 1
ATOM 2344 O O . ASN A 1 298 ? 19.349 -11.901 47.333 1.00 47.17 318 ASN A O 1
ATOM 2349 N N . LEU A 1 299 ? 17.436 -11.585 48.490 1.00 44.69 319 LEU A N 1
ATOM 2350 C CA . LEU A 1 299 ? 17.937 -10.390 49.163 1.00 43.69 319 LEU A CA 1
ATOM 2351 C C . LEU A 1 299 ? 18.878 -10.814 50.270 1.00 44.62 319 LEU A C 1
ATOM 2352 O O . LEU A 1 299 ? 18.496 -11.645 51.079 1.00 45.60 319 LEU A O 1
ATOM 2357 N N . ARG A 1 300 ? 20.125 -10.311 50.277 1.00 41.19 320 ARG A N 1
ATOM 2358 C CA . ARG A 1 300 ? 21.069 -10.743 51.312 1.00 40.90 320 ARG A CA 1
ATOM 2359 C C . ARG A 1 300 ? 20.918 -9.872 52.565 1.00 40.69 320 ARG A C 1
ATOM 2360 O O . ARG A 1 300 ? 20.914 -10.380 53.681 1.00 38.98 320 ARG A O 1
ATOM 2368 N N . TYR A 1 301 ? 20.788 -8.572 52.373 1.00 36.50 321 TYR A N 1
ATOM 2369 C CA . TYR A 1 301 ? 20.705 -7.662 53.510 1.00 36.68 321 TYR A CA 1
ATOM 2370 C C . TYR A 1 301 ? 19.809 -6.506 53.243 1.00 39.90 321 TYR A C 1
ATOM 2371 O O . TYR A 1 301 ? 19.629 -6.088 52.097 1.00 38.80 321 TYR A O 1
ATOM 2380 N N . VAL A 1 302 ? 19.320 -5.924 54.340 1.00 35.66 322 VAL A N 1
ATOM 2381 C CA . VAL A 1 302 ? 18.591 -4.675 54.330 1.00 34.36 322 VAL A CA 1
ATOM 2382 C C . VAL A 1 302 ? 19.441 -3.786 55.187 1.00 37.53 322 VAL A C 1
ATOM 2383 O O . VAL A 1 302 ? 19.600 -4.049 56.374 1.00 36.56 322 VAL A O 1
ATOM 2387 N N . LEU A 1 303 ? 20.030 -2.776 54.582 1.00 36.73 323 LEU A N 1
ATOM 2388 C CA . LEU A 1 303 ? 20.945 -1.887 55.286 1.00 37.29 323 LEU A CA 1
ATOM 2389 C C . LEU A 1 303 ? 20.269 -0.595 55.717 1.00 39.44 323 LEU A C 1
ATOM 2390 O O . LEU A 1 303 ? 19.897 0.246 54.883 1.00 39.46 323 LEU A O 1
ATOM 2395 N N . ALA A 1 304 ? 20.133 -0.433 57.032 1.00 34.96 324 ALA A N 1
ATOM 2396 C CA . ALA A 1 304 ? 19.591 0.794 57.608 1.00 34.77 324 ALA A CA 1
ATOM 2397 C C . ALA A 1 304 ? 20.753 1.782 57.717 1.00 42.39 324 ALA A C 1
ATOM 2398 O O . ALA A 1 304 ? 21.767 1.486 58.351 1.00 42.92 324 ALA A O 1
ATOM 2400 N N . THR A 1 305 ? 20.659 2.903 57.001 1.00 43.03 325 THR A N 1
ATOM 2401 C CA . THR A 1 305 ? 21.764 3.868 56.917 1.00 45.49 325 THR A CA 1
ATOM 2402 C C . THR A 1 305 ? 21.643 4.932 57.992 1.00 51.65 325 THR A C 1
ATOM 2403 O O . THR A 1 305 ? 22.546 5.735 58.152 1.00 52.05 325 THR A O 1
ATOM 2407 N N . GLY A 1 306 ? 20.544 4.904 58.738 1.00 49.14 326 GLY A N 1
ATOM 2408 C CA . GLY A 1 306 ? 20.306 5.825 59.833 1.00 50.83 326 GLY A CA 1
ATOM 2409 C C . GLY A 1 306 ? 20.131 5.074 61.124 1.00 59.41 326 GLY A C 1
ATOM 2410 O O . GLY A 1 306 ? 20.109 3.842 61.123 1.00 60.70 326 GLY A O 1
ATOM 2411 N N . ASP A 1 307 ? 19.962 5.804 62.218 1.00 57.73 327 ASP A N 1
ATOM 2412 C CA . ASP A 1 307 ? 19.745 5.241 63.548 1.00 58.86 327 ASP A CA 1
ATOM 2413 C C . ASP A 1 307 ? 18.348 5.619 64.047 1.00 62.83 327 ASP A C 1
ATOM 2414 O O . ASP A 1 307 ? 18.141 5.754 65.252 1.00 64.32 327 ASP A O 1
ATOM 2419 N N . LYS A 1 308 ? 17.403 5.828 63.115 1.00 57.34 328 LYS A N 1
ATOM 2420 C CA . LYS A 1 308 ? 16.045 6.280 63.422 1.00 56.18 328 LYS A CA 1
ATOM 2421 C C . LYS A 1 308 ? 15.025 5.137 63.531 1.00 56.63 328 LYS A C 1
ATOM 2422 O O . LYS A 1 308 ? 13.912 5.391 63.988 1.00 56.35 328 LYS A O 1
ATOM 2428 N N . ILE A 1 309 ? 15.372 3.897 63.157 1.00 52.93 329 ILE A N 1
ATOM 2429 C CA . ILE A 1 309 ? 14.375 2.812 63.265 1.00 51.72 329 ILE A CA 1
ATOM 2430 C C . ILE A 1 309 ? 14.025 2.553 64.738 1.00 60.62 329 ILE A C 1
ATOM 2431 O O . ILE A 1 309 ? 14.909 2.299 65.561 1.00 65.39 329 ILE A O 1
ATOM 2436 N N . THR A 1 310 ? 12.743 2.702 65.056 1.00 54.57 330 THR A N 1
ATOM 2437 C CA . THR A 1 310 ? 12.203 2.507 66.400 1.00 54.56 330 THR A CA 1
ATOM 2438 C C . THR A 1 310 ? 11.135 1.413 66.382 1.00 55.46 330 THR A C 1
ATOM 2439 O O . THR A 1 310 ? 10.849 0.820 67.420 1.00 57.27 330 THR A O 1
ATOM 2443 N N . THR A 1 311 ? 10.560 1.135 65.204 1.00 47.33 331 THR A N 1
ATOM 2444 C CA . THR A 1 311 ? 9.481 0.156 65.082 1.00 46.04 331 THR A CA 1
ATOM 2445 C C . THR A 1 311 ? 9.807 -0.883 64.041 1.00 45.50 331 THR A C 1
ATOM 2446 O O . THR A 1 311 ? 9.893 -0.568 62.866 1.00 43.85 331 THR A O 1
ATOM 2450 N N . LEU A 1 312 ? 9.976 -2.137 64.477 1.00 40.68 332 LEU A N 1
ATOM 2451 C CA . LEU A 1 312 ? 10.182 -3.257 63.578 1.00 38.93 332 LEU A CA 1
ATOM 2452 C C . LEU A 1 312 ? 9.057 -4.232 63.803 1.00 43.73 332 LEU A C 1
ATOM 2453 O O . LEU A 1 312 ? 8.913 -4.739 64.909 1.00 43.49 332 LEU A O 1
ATOM 2458 N N . GLY A 1 313 ? 8.249 -4.466 62.771 1.00 39.35 333 GLY A N 1
ATOM 2459 C CA . GLY A 1 313 ? 7.148 -5.411 62.866 1.00 38.88 333 GLY A CA 1
ATOM 2460 C C . GLY A 1 313 ? 7.653 -6.843 62.939 1.00 42.02 333 GLY A C 1
ATOM 2461 O O . GLY A 1 313 ? 8.861 -7.089 62.853 1.00 41.33 333 GLY A O 1
ATOM 2462 N N . ASP A 1 314 ? 6.748 -7.796 63.111 1.00 39.18 334 ASP A N 1
ATOM 2463 C CA . ASP A 1 314 ? 7.109 -9.220 63.207 1.00 39.53 334 ASP A CA 1
ATOM 2464 C C . ASP A 1 314 ? 7.417 -9.809 61.857 1.00 42.79 334 ASP A C 1
ATOM 2465 O O . ASP A 1 314 ? 7.014 -9.232 60.844 1.00 40.85 334 ASP A O 1
ATOM 2470 N N . GLU A 1 315 ? 8.071 -11.003 61.849 1.00 39.84 335 GLU A N 1
ATOM 2471 C CA . GLU A 1 315 ? 8.393 -11.807 60.671 1.00 39.27 335 GLU A CA 1
ATOM 2472 C C . GLU A 1 315 ? 8.780 -10.956 59.455 1.00 43.27 335 GLU A C 1
ATOM 2473 O O . GLU A 1 315 ? 8.306 -11.214 58.346 1.00 42.41 335 GLU A O 1
ATOM 2479 N N . LEU A 1 316 ? 9.666 -9.969 59.649 1.00 39.62 336 LEU A N 1
ATOM 2480 C CA . LEU A 1 316 ? 10.079 -9.082 58.574 1.00 38.79 336 LEU A CA 1
ATOM 2481 C C . LEU A 1 316 ? 10.664 -9.828 57.414 1.00 41.12 336 LEU A C 1
ATOM 2482 O O . LEU A 1 316 ? 10.523 -9.371 56.299 1.00 39.10 336 LEU A O 1
ATOM 2487 N N . PHE A 1 317 ? 11.313 -10.980 57.663 1.00 39.14 337 PHE A N 1
ATOM 2488 C CA . PHE A 1 317 ? 12.010 -11.690 56.590 1.00 39.21 337 PHE A CA 1
ATOM 2489 C C . PHE A 1 317 ? 11.430 -13.048 56.301 1.00 45.88 337 PHE A C 1
ATOM 2490 O O . PHE A 1 317 ? 12.002 -13.772 55.502 1.00 46.64 337 PHE A O 1
ATOM 2498 N N . GLY A 1 318 ? 10.270 -13.348 56.872 1.00 43.97 338 GLY A N 1
ATOM 2499 C CA . GLY A 1 318 ? 9.629 -14.648 56.733 1.00 45.07 338 GLY A CA 1
ATOM 2500 C C . GLY A 1 318 ? 9.969 -15.545 57.898 1.00 51.38 338 GLY A C 1
ATOM 2501 O O . GLY A 1 318 ? 10.893 -15.243 58.665 1.00 50.53 338 GLY A O 1
ATOM 2502 N N . ASN A 1 319 ? 9.208 -16.656 58.047 1.00 48.22 339 ASN A N 1
ATOM 2503 C CA . ASN A 1 319 ? 9.331 -17.622 59.124 1.00 50.26 339 ASN A CA 1
ATOM 2504 C C . ASN A 1 319 ? 10.701 -18.266 59.236 1.00 56.78 339 ASN A C 1
ATOM 2505 O O . ASN A 1 319 ? 11.228 -18.793 58.252 1.00 56.80 339 ASN A O 1
ATOM 2510 N N . GLY A 1 320 ? 11.236 -18.255 60.452 1.00 54.98 340 GLY A N 1
ATOM 2511 C CA . GLY A 1 320 ? 12.519 -18.882 60.761 1.00 56.30 340 GLY A CA 1
ATOM 2512 C 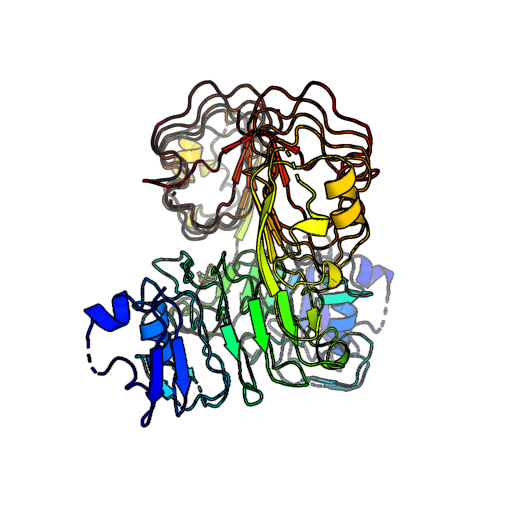C . GLY A 1 320 ? 13.727 -18.360 59.996 1.00 59.93 340 GLY A C 1
ATOM 2513 O O . GLY A 1 320 ? 14.794 -18.977 60.037 1.00 61.17 340 GLY A O 1
ATOM 2514 N N . VAL A 1 321 ? 13.573 -17.222 59.284 1.00 54.00 341 VAL A N 1
ATOM 2515 C CA . VAL A 1 321 ? 14.653 -16.611 58.522 1.00 52.89 341 VAL A CA 1
ATOM 2516 C C . VAL A 1 321 ? 15.449 -15.696 59.461 1.00 54.75 341 VAL A C 1
ATOM 2517 O O . VAL A 1 321 ? 14.864 -14.801 60.060 1.00 52.44 341 VAL A O 1
ATOM 2521 N N . PRO A 1 322 ? 16.787 -15.859 59.583 1.00 51.46 342 PRO A N 1
ATOM 2522 C CA . PRO A 1 322 ? 17.557 -14.903 60.407 1.00 50.41 342 PRO A CA 1
ATOM 2523 C C . PRO A 1 322 ? 17.394 -13.480 59.859 1.00 49.50 342 PRO A C 1
ATOM 2524 O O . PRO A 1 322 ? 17.274 -13.301 58.648 1.00 47.00 342 PRO A O 1
ATOM 2528 N N . SER A 1 323 ? 17.329 -12.479 60.748 1.00 44.68 343 SER A N 1
ATOM 2529 C CA . SER A 1 323 ? 17.184 -11.087 60.338 1.00 43.30 343 SER A CA 1
ATOM 2530 C C . SER A 1 323 ? 18.258 -10.702 59.337 1.00 43.91 343 SER A C 1
ATOM 2531 O O . SER A 1 323 ? 19.429 -11.032 59.527 1.00 41.09 343 SER A O 1
ATOM 2534 N N . LYS A 1 324 ? 17.849 -10.013 58.268 1.00 38.83 344 LYS A N 1
ATOM 2535 C CA . LYS A 1 324 ? 18.796 -9.554 57.241 1.00 37.96 344 LYS A CA 1
ATOM 2536 C C . LYS A 1 324 ? 19.119 -8.088 57.472 1.00 39.22 344 LYS A C 1
ATOM 2537 O O . LYS A 1 324 ? 19.772 -7.450 56.663 1.00 37.36 344 LYS A O 1
ATOM 2543 N N . LEU A 1 325 ? 18.599 -7.541 58.550 1.00 37.91 345 LEU A N 1
ATOM 2544 C CA . LEU A 1 325 ? 18.750 -6.134 58.863 1.00 38.53 345 LEU A CA 1
ATOM 2545 C C . LEU A 1 325 ? 20.114 -5.850 59.450 1.00 39.97 345 LEU A C 1
ATOM 2546 O O . LEU A 1 325 ? 20.532 -6.483 60.420 1.00 38.55 345 LEU A O 1
ATOM 2551 N N . ILE A 1 326 ? 20.832 -4.945 58.811 1.00 35.30 346 ILE A N 1
ATOM 2552 C CA . ILE A 1 326 ? 22.161 -4.510 59.248 1.00 35.31 346 ILE A CA 1
ATOM 2553 C C . ILE A 1 326 ? 22.160 -2.990 59.278 1.00 40.03 346 ILE A C 1
ATOM 2554 O O . ILE A 1 326 ? 21.290 -2.353 58.668 1.00 37.40 346 ILE A O 1
ATOM 2559 N N . TYR A 1 327 ? 23.096 -2.421 60.031 1.00 38.24 347 TYR A N 1
ATOM 2560 C CA . TYR A 1 327 ? 23.159 -0.985 60.245 1.00 39.21 347 TYR A CA 1
ATOM 2561 C C . TYR A 1 327 ? 24.524 -0.436 59.914 1.00 43.45 347 TYR A C 1
ATOM 2562 O O . TYR A 1 327 ? 25.541 -1.069 60.194 1.00 39.73 347 TYR A O 1
ATOM 2571 N N . LYS A 1 328 ? 24.526 0.778 59.373 1.00 44.54 348 LYS A N 1
ATOM 2572 C CA . LYS A 1 328 ? 25.721 1.522 59.006 1.00 47.27 348 LYS A CA 1
ATOM 2573 C C . LYS A 1 328 ? 26.310 2.158 60.289 1.00 54.18 348 LYS A C 1
ATOM 2574 O O . LYS A 1 328 ? 27.515 2.357 60.358 1.00 53.72 348 LYS A O 1
ATOM 2577 N N . LYS A 1 329 ? 25.442 2.383 61.318 1.00 52.19 349 LYS A N 1
ATOM 2578 C CA . LYS A 1 329 ? 25.628 2.917 62.689 1.00 57.65 349 LYS A CA 1
ATOM 2579 C C . LYS A 1 329 ? 26.942 3.736 62.855 1.00 92.91 349 LYS A C 1
ATOM 2580 O O . LYS A 1 329 ? 28.037 3.163 63.050 1.00 103.34 349 LYS A O 1
ATOM 2587 N N . GLN B 1 2 ? 30.012 -40.491 63.351 1.00 53.81 22 GLN B N 1
ATOM 2588 C CA . GLN B 1 2 ? 30.682 -40.798 62.089 1.00 53.03 22 GLN B CA 1
ATOM 2589 C C . GLN B 1 2 ? 30.326 -42.204 61.595 1.00 53.89 22 GLN B C 1
ATOM 2590 O O . GLN B 1 2 ? 30.608 -43.193 62.271 1.00 55.76 22 GLN B O 1
ATOM 2596 N N . VAL B 1 3 ? 29.748 -42.276 60.395 1.00 45.41 23 VAL B N 1
ATOM 2597 C CA . VAL B 1 3 ? 29.371 -43.520 59.733 1.00 43.62 23 VAL B CA 1
ATOM 2598 C C . VAL B 1 3 ? 30.024 -43.559 58.341 1.00 44.98 23 VAL B C 1
ATOM 2599 O O . VAL B 1 3 ? 29.650 -42.798 57.442 1.00 43.99 23 VAL B O 1
ATOM 2603 N N . SER B 1 4 ? 31.006 -44.453 58.174 1.00 42.24 24 SER B N 1
ATOM 2604 C CA . SER B 1 4 ? 31.724 -44.629 56.925 1.00 41.79 24 SER B CA 1
ATOM 2605 C C . SER B 1 4 ? 31.273 -45.873 56.197 1.00 45.24 24 SER B C 1
ATOM 2606 O O . SER B 1 4 ? 31.241 -46.956 56.779 1.00 46.96 24 SER B O 1
ATOM 2609 N N A LYS B 1 5 ? 30.890 -45.717 54.926 0.50 40.22 25 LYS B N 1
ATOM 2610 N N B LYS B 1 5 ? 30.899 -45.714 54.924 0.50 41.00 25 LYS B N 1
ATOM 2611 C CA A LYS B 1 5 ? 30.451 -46.833 54.089 0.50 40.22 25 LYS B CA 1
ATOM 2612 C CA B LYS B 1 5 ? 30.449 -46.821 54.083 0.50 41.36 25 LYS B CA 1
ATOM 2613 C C A LYS B 1 5 ? 31.025 -46.707 52.690 0.50 43.52 25 LYS B C 1
ATOM 2614 C C B LYS B 1 5 ? 31.038 -46.704 52.691 0.50 44.04 25 LYS B C 1
ATOM 2615 O O A LYS B 1 5 ? 31.195 -45.594 52.187 0.50 41.19 25 LYS B O 1
ATOM 2616 O O B LYS B 1 5 ? 31.227 -45.593 52.191 0.50 41.75 25 LYS B O 1
ATOM 2627 N N . THR B 1 6 ? 31.318 -47.861 52.070 1.00 41.47 26 THR B N 1
ATOM 2628 C CA . THR B 1 6 ? 31.824 -47.982 50.709 1.00 41.77 26 THR B CA 1
ATOM 2629 C C . THR B 1 6 ? 30.841 -48.868 49.928 1.00 45.93 26 THR B C 1
ATOM 2630 O O . THR B 1 6 ? 30.440 -49.926 50.424 1.00 45.19 26 THR B O 1
ATOM 2634 N N . TYR B 1 7 ? 30.453 -48.438 48.726 1.00 42.25 27 TYR B N 1
ATOM 2635 C CA . TYR B 1 7 ? 29.602 -49.243 47.849 1.00 41.91 27 TYR B CA 1
ATOM 2636 C C . TYR B 1 7 ? 30.145 -49.259 46.473 1.00 45.91 27 TYR B C 1
ATOM 2637 O O . TYR B 1 7 ? 30.532 -48.218 45.929 1.00 42.13 27 TYR B O 1
ATOM 2646 N N . TYR B 1 8 ? 30.109 -50.437 45.885 1.00 44.03 28 TYR B N 1
ATOM 2647 C CA . TYR B 1 8 ? 30.420 -50.601 44.495 1.00 45.32 28 TYR B CA 1
ATOM 2648 C C . TYR B 1 8 ? 29.092 -50.551 43.772 1.00 48.23 28 TYR B C 1
ATOM 2649 O O . TYR B 1 8 ? 28.204 -51.362 44.048 1.00 46.68 28 TYR B O 1
ATOM 2658 N N . VAL B 1 9 ? 28.919 -49.564 42.904 1.00 47.03 29 VAL B N 1
ATOM 2659 C CA . VAL B 1 9 ? 27.659 -49.417 42.174 1.00 47.36 29 VAL B CA 1
ATOM 2660 C C . VAL B 1 9 ? 27.870 -50.046 40.812 1.00 51.59 29 VAL B C 1
ATOM 2661 O O . VAL B 1 9 ? 28.598 -49.503 39.979 1.00 50.32 29 VAL B O 1
ATOM 2665 N N . SER B 1 10 ? 27.266 -51.221 40.614 1.00 50.78 30 SER B N 1
ATOM 2666 C CA . SER B 1 10 ? 27.379 -52.000 39.387 1.00 53.01 30 SER B CA 1
ATOM 2667 C C . SER B 1 10 ? 26.658 -51.310 38.242 1.00 58.58 30 SER B C 1
ATOM 2668 O O . SER B 1 10 ? 27.188 -51.258 37.136 1.00 61.01 30 SER B O 1
ATOM 2671 N N . LYS B 1 11 ? 25.436 -50.815 38.496 1.00 52.48 31 LYS B N 1
ATOM 2672 C CA . LYS B 1 11 ? 24.606 -50.201 37.471 1.00 52.39 31 LYS B CA 1
ATOM 2673 C C . LYS B 1 11 ? 24.302 -48.763 37.871 1.00 53.60 31 LYS B C 1
ATOM 2674 O O . LYS B 1 11 ? 23.835 -48.541 38.988 1.00 51.64 31 LYS B O 1
ATOM 2680 N N . PRO B 1 12 ? 24.530 -47.777 36.977 1.00 49.49 32 PRO B N 1
ATOM 2681 C CA . PRO B 1 12 ? 24.251 -46.378 37.351 1.00 47.83 32 PRO B CA 1
ATOM 2682 C C . PRO B 1 12 ? 22.771 -46.137 37.668 1.00 49.72 32 PRO B C 1
ATOM 2683 O O . PRO B 1 12 ? 21.889 -46.687 37.009 1.00 48.01 32 PRO B O 1
ATOM 2687 N N . GLY B 1 13 ? 22.518 -45.317 38.679 1.00 45.32 33 GLY B N 1
ATOM 2688 C CA . GLY B 1 13 ? 21.160 -44.985 39.101 1.00 45.49 33 GLY B CA 1
ATOM 2689 C C . GLY B 1 13 ? 20.583 -45.943 40.130 1.00 51.55 33 GLY B C 1
ATOM 2690 O O . GLY B 1 13 ? 19.455 -45.731 40.584 1.00 53.14 33 GLY B O 1
ATOM 2691 N N . THR B 1 14 ? 21.348 -46.995 40.530 1.00 46.46 34 THR B N 1
ATOM 2692 C CA . THR B 1 14 ? 20.880 -48.003 41.492 1.00 45.92 34 THR B CA 1
ATOM 2693 C C . THR B 1 14 ? 21.536 -47.871 42.883 1.00 47.38 34 THR B C 1
ATOM 2694 O O . THR B 1 14 ? 21.354 -48.749 43.711 1.00 46.42 34 THR B O 1
ATOM 2698 N N . LEU B 1 15 ? 22.299 -46.797 43.151 1.00 43.19 35 LEU B N 1
ATOM 2699 C CA . LEU B 1 15 ? 22.910 -46.657 44.473 1.00 41.54 35 LEU B CA 1
ATOM 2700 C C . LEU B 1 15 ? 21.891 -46.799 45.633 1.00 42.27 35 LEU B C 1
ATOM 2701 O O . LEU B 1 15 ? 22.195 -47.505 46.579 1.00 41.24 35 LEU B O 1
ATOM 2706 N N . ILE B 1 16 ? 20.734 -46.115 45.598 1.00 40.92 36 ILE B N 1
ATOM 2707 C CA . ILE B 1 16 ? 19.794 -46.179 46.749 1.00 42.54 36 ILE B CA 1
ATOM 2708 C C . ILE B 1 16 ? 19.202 -47.555 46.969 1.00 44.66 36 ILE B C 1
ATOM 2709 O O . ILE B 1 16 ? 18.617 -47.779 48.009 1.00 46.81 36 ILE B O 1
ATOM 2714 N N . SER B 1 17 ? 19.329 -48.471 46.011 1.00 40.90 37 SER B N 1
ATOM 2715 C CA . SER B 1 17 ? 18.769 -49.807 46.151 1.00 40.91 37 SER B CA 1
ATOM 2716 C C . SER B 1 17 ? 19.742 -50.729 46.927 1.00 41.42 37 SER B C 1
ATOM 2717 O O . SER B 1 17 ? 19.410 -51.869 47.201 1.00 41.69 37 SER B O 1
ATOM 2744 N N . THR B 1 20 ? 19.466 -49.708 53.247 1.00 36.12 40 THR B N 1
ATOM 2745 C CA . THR B 1 20 ? 18.153 -49.331 53.789 1.00 37.10 40 THR B CA 1
ATOM 2746 C C . THR B 1 20 ? 18.065 -47.817 53.939 1.00 40.95 40 THR B C 1
ATOM 2747 O O . THR B 1 20 ? 19.108 -47.155 53.945 1.00 38.07 40 THR B O 1
ATOM 2751 N N . GLU B 1 21 ? 16.844 -47.265 54.154 1.00 40.24 41 GLU B N 1
ATOM 2752 C CA . GLU B 1 21 ? 16.677 -45.815 54.371 1.00 40.97 41 GLU B CA 1
ATOM 2753 C C . GLU B 1 21 ? 17.421 -45.408 55.638 1.00 44.10 41 GLU B C 1
ATOM 2754 O O . GLU B 1 21 ? 18.104 -44.388 55.649 1.00 42.36 41 GLU B O 1
ATOM 2760 N N . GLU B 1 22 ? 17.345 -46.253 56.682 1.00 43.98 42 GLU B N 1
ATOM 2761 C CA . GLU B 1 22 ? 18.034 -45.998 57.952 1.00 43.41 42 GLU B CA 1
ATOM 2762 C C . GLU B 1 22 ? 19.557 -45.935 57.754 1.00 42.01 42 GLU B C 1
ATOM 2763 O O . GLU B 1 22 ? 20.169 -45.027 58.287 1.00 40.21 42 GLU B O 1
ATOM 2769 N N . GLU B 1 23 ? 20.161 -46.875 56.982 1.00 38.86 43 GLU B N 1
ATOM 2770 C CA . GLU B 1 23 ? 21.597 -46.863 56.651 1.00 38.86 43 GLU B CA 1
ATOM 2771 C C . GLU B 1 23 ? 21.947 -45.586 55.861 1.00 44.05 43 GLU B C 1
ATOM 2772 O O . GLU B 1 23 ? 22.870 -44.843 56.233 1.00 42.47 43 GLU B O 1
ATOM 2778 N N . ALA B 1 24 ? 21.187 -45.320 54.783 1.00 40.51 44 ALA B N 1
ATOM 2779 C CA . ALA B 1 24 ? 21.425 -44.135 53.950 1.00 39.32 44 ALA B CA 1
ATOM 2780 C C . ALA B 1 24 ? 21.321 -42.831 54.791 1.00 42.54 44 ALA B C 1
ATOM 2781 O O . ALA B 1 24 ? 22.150 -41.936 54.636 1.00 40.71 44 ALA B O 1
ATOM 2783 N N . ASN B 1 25 ? 20.370 -42.764 55.735 1.00 40.09 45 ASN B N 1
ATOM 2784 C CA . ASN B 1 25 ? 20.206 -41.575 56.583 1.00 40.04 45 ASN B CA 1
ATOM 2785 C C . ASN B 1 25 ? 21.360 -41.347 57.554 1.00 44.36 45 ASN B C 1
ATOM 2786 O O . ASN B 1 25 ? 21.569 -40.236 58.008 1.00 44.33 45 ASN B O 1
ATOM 2791 N N . SER B 1 26 ? 22.053 -42.401 57.934 1.00 41.42 46 SER B N 1
ATOM 2792 C CA . SER B 1 26 ? 23.124 -42.304 58.903 1.00 41.00 46 SER B CA 1
ATOM 2793 C C . SER B 1 26 ? 24.479 -42.025 58.271 1.00 41.51 46 SER B C 1
ATOM 2794 O O . SER B 1 26 ? 25.373 -41.595 58.981 1.00 41.03 46 SER B O 1
ATOM 2797 N N . ILE B 1 27 ? 24.668 -42.328 56.979 1.00 37.73 47 ILE B N 1
ATOM 2798 C CA . ILE B 1 27 ? 26.001 -42.225 56.362 1.00 37.45 47 ILE B CA 1
ATOM 2799 C C . ILE B 1 27 ? 26.560 -40.791 56.403 1.00 39.65 47 ILE B C 1
ATOM 2800 O O . ILE B 1 27 ? 25.932 -39.849 55.919 1.00 39.94 47 ILE B O 1
ATOM 2805 N N . THR B 1 28 ? 27.764 -40.649 56.939 1.00 36.65 48 THR B N 1
ATOM 2806 C CA . THR B 1 28 ? 28.422 -39.332 56.968 1.00 36.07 48 THR B CA 1
ATOM 2807 C C . THR B 1 28 ? 29.562 -39.308 55.952 1.00 39.36 48 THR B C 1
ATOM 2808 O O . THR B 1 28 ? 29.793 -38.282 55.340 1.00 37.67 48 THR B O 1
ATOM 2812 N N A HIS B 1 29 ? 30.260 -40.440 55.778 0.50 34.86 49 HIS B N 1
ATOM 2813 N N B HIS B 1 29 ? 30.285 -40.436 55.800 0.50 39.09 49 HIS B N 1
ATOM 2814 C CA A HIS B 1 29 ? 31.408 -40.546 54.895 0.50 33.43 49 HIS B CA 1
ATOM 2815 C CA B HIS B 1 29 ? 31.397 -40.569 54.869 0.50 39.73 49 HIS B CA 1
ATOM 2816 C C A HIS B 1 29 ? 31.139 -41.657 53.881 0.50 38.43 49 HIS B C 1
ATOM 2817 C C B HIS B 1 29 ? 31.054 -41.660 53.882 0.50 41.34 49 HIS B C 1
ATOM 2818 O O A HIS B 1 29 ? 31.151 -42.834 54.233 0.50 37.17 49 HIS B O 1
ATOM 2819 O O B HIS B 1 29 ? 30.954 -42.827 54.251 0.50 40.42 49 HIS B O 1
ATOM 2832 N N . LEU B 1 30 ? 30.853 -41.275 52.624 1.00 36.44 50 LEU B N 1
ATOM 2833 C CA . LEU B 1 30 ? 30.505 -42.246 51.603 1.00 36.67 50 LEU B CA 1
ATOM 2834 C C . LEU B 1 30 ? 31.540 -42.335 50.514 1.00 40.23 50 LEU B C 1
ATOM 2835 O O . LEU B 1 30 ? 31.865 -41.335 49.893 1.00 38.05 50 LEU B O 1
ATOM 2840 N N . THR B 1 31 ? 32.006 -43.562 50.249 1.00 36.95 51 THR B N 1
ATOM 2841 C CA . THR B 1 31 ? 32.946 -43.869 49.177 1.00 38.08 51 THR B CA 1
ATOM 2842 C C . THR B 1 31 ? 32.191 -44.694 48.154 1.00 40.80 51 THR B C 1
ATOM 2843 O O . THR B 1 31 ? 31.567 -45.690 48.502 1.00 40.00 51 THR B O 1
ATOM 2847 N N . LEU B 1 32 ? 32.198 -44.246 46.905 1.00 37.35 52 LEU B N 1
ATOM 2848 C CA . LEU B 1 32 ? 31.514 -44.957 45.833 1.00 38.35 52 LEU B CA 1
ATOM 2849 C C . LEU B 1 32 ? 32.496 -45.379 44.778 1.00 44.38 52 LEU B C 1
ATOM 2850 O O . LEU B 1 32 ? 33.356 -44.601 44.380 1.00 45.07 52 LEU B O 1
ATOM 2855 N N . THR B 1 33 ? 32.386 -46.615 44.347 1.00 41.48 53 THR B N 1
ATOM 2856 C CA . THR B 1 33 ? 33.187 -47.134 43.259 1.00 43.56 53 THR B CA 1
ATOM 2857 C C . THR B 1 33 ? 32.177 -47.622 42.219 1.00 48.21 53 THR B C 1
ATOM 2858 O O . THR B 1 33 ? 30.972 -47.673 42.496 1.00 46.10 53 THR B O 1
ATOM 2862 N N . GLY B 1 34 ? 32.663 -47.950 41.036 1.00 45.79 54 GLY B N 1
ATOM 2863 C CA . GLY B 1 34 ? 31.789 -48.416 39.980 1.00 46.54 54 GLY B CA 1
ATOM 2864 C C . GLY B 1 34 ? 31.226 -47.309 39.122 1.00 50.21 54 GLY B C 1
ATOM 2865 O O . GLY B 1 34 ? 31.923 -46.357 38.799 1.00 49.60 54 GLY B O 1
ATOM 2866 N N . LYS B 1 35 ? 29.947 -47.421 38.781 1.00 47.17 55 LYS B N 1
ATOM 2867 C CA . LYS B 1 35 ? 29.277 -46.570 37.813 1.00 46.68 55 LYS B CA 1
ATOM 2868 C C . LYS B 1 35 ? 28.151 -45.815 38.441 1.00 49.04 55 LYS B C 1
ATOM 2869 O O . LYS B 1 35 ? 27.299 -46.397 39.089 1.00 49.07 55 LYS B O 1
ATOM 2875 N N . LEU B 1 36 ? 28.147 -44.508 38.231 1.00 43.64 56 LEU B N 1
ATOM 2876 C CA . LEU B 1 36 ? 27.125 -43.612 38.754 1.00 42.35 56 LEU B CA 1
ATOM 2877 C C . LEU B 1 36 ? 26.525 -42.826 37.633 1.00 44.54 56 LEU B C 1
ATOM 2878 O O . LEU B 1 36 ? 27.104 -42.763 36.550 1.00 46.56 56 LEU B O 1
ATOM 2883 N N . ASN B 1 37 ? 25.393 -42.202 37.873 1.00 39.67 57 ASN B N 1
ATOM 2884 C CA . ASN B 1 37 ? 24.813 -41.278 36.901 1.00 40.60 57 ASN B CA 1
ATOM 2885 C C . ASN B 1 37 ? 24.102 -40.179 37.701 1.00 43.38 57 ASN B C 1
ATOM 2886 O O . ASN B 1 37 ? 24.076 -40.246 38.942 1.00 42.32 57 ASN B O 1
ATOM 2891 N N . ALA B 1 38 ? 23.512 -39.195 37.013 1.00 41.15 58 ALA B N 1
ATOM 2892 C CA . ALA B 1 38 ? 22.834 -38.060 37.655 1.00 40.84 58 ALA B CA 1
ATOM 2893 C C . ALA B 1 38 ? 21.682 -38.503 38.560 1.00 41.49 58 ALA B C 1
ATOM 2894 O O . ALA B 1 38 ? 21.348 -37.779 39.478 1.00 41.36 58 ALA B O 1
ATOM 2896 N N . GLU B 1 39 ? 21.089 -39.696 38.325 1.00 38.25 59 GLU B N 1
ATOM 2897 C CA . GLU B 1 39 ? 20.028 -40.191 39.213 1.00 38.62 59 GLU B CA 1
ATOM 2898 C C . GLU B 1 39 ? 20.611 -40.528 40.622 1.00 41.17 59 GLU B C 1
ATOM 2899 O O . GLU B 1 39 ? 20.010 -40.162 41.625 1.00 42.55 59 GLU B O 1
ATOM 2905 N N . ASP B 1 40 ? 21.813 -41.111 40.693 1.00 37.49 60 ASP B N 1
ATOM 2906 C CA . ASP B 1 40 ? 22.477 -41.366 41.985 1.00 37.27 60 ASP B CA 1
ATOM 2907 C C . ASP B 1 40 ? 22.775 -40.036 42.703 1.00 39.90 60 ASP B C 1
ATOM 2908 O O . ASP B 1 40 ? 22.568 -39.913 43.912 1.00 36.92 60 ASP B O 1
ATOM 2913 N N . PHE B 1 41 ? 23.246 -39.020 41.938 1.00 37.52 61 PHE B N 1
ATOM 2914 C CA . PHE B 1 41 ? 23.507 -37.709 42.524 1.00 35.58 61 PHE B CA 1
ATOM 2915 C C . PHE B 1 41 ? 22.237 -37.096 43.116 1.00 38.92 61 PHE B C 1
ATOM 2916 O O . PHE B 1 41 ? 22.310 -36.456 44.168 1.00 39.32 61 PHE B O 1
ATOM 2924 N N . ARG B 1 42 ? 21.081 -37.287 42.472 1.00 37.54 62 ARG B N 1
ATOM 2925 C CA . ARG B 1 42 ? 19.837 -36.694 42.979 1.00 38.67 62 ARG B CA 1
ATOM 2926 C C . ARG B 1 42 ? 19.507 -37.276 44.362 1.00 41.40 62 ARG B C 1
ATOM 2927 O O . ARG B 1 42 ? 19.131 -36.528 45.274 1.00 38.18 62 ARG B O 1
ATOM 2935 N N . HIS B 1 43 ? 19.701 -38.606 44.522 1.00 38.83 63 HIS B N 1
ATOM 2936 C CA . HIS B 1 43 ? 19.467 -39.284 45.798 1.00 39.08 63 HIS B CA 1
ATOM 2937 C C . HIS B 1 43 ? 20.487 -38.808 46.819 1.00 39.65 63 HIS B C 1
ATOM 2938 O O . HIS B 1 43 ? 20.100 -38.484 47.933 1.00 39.99 63 HIS B O 1
ATOM 2945 N N . LEU B 1 44 ? 21.749 -38.632 46.403 1.00 37.40 64 LEU B N 1
ATOM 2946 C CA . LEU B 1 44 ? 22.794 -38.098 47.289 1.00 36.98 64 LEU B CA 1
ATOM 2947 C C . LEU B 1 44 ? 22.452 -36.698 47.758 1.00 39.64 64 LEU B C 1
ATOM 2948 O O . LEU B 1 44 ? 22.656 -36.347 48.927 1.00 38.81 64 LEU B O 1
ATOM 2953 N N . ARG B 1 45 ? 21.874 -35.902 46.848 1.00 37.34 65 ARG B N 1
ATOM 2954 C CA . ARG B 1 45 ? 21.491 -34.541 47.144 1.00 35.66 65 ARG B CA 1
ATOM 2955 C C . ARG B 1 45 ? 20.245 -34.451 48.037 1.00 40.80 65 ARG B C 1
ATOM 2956 O O . ARG B 1 45 ? 20.241 -33.703 49.013 1.00 39.57 65 ARG B O 1
ATOM 2964 N N . ASP B 1 46 ? 19.161 -35.143 47.645 1.00 40.16 66 ASP B N 1
ATOM 2965 C CA . ASP B 1 46 ? 17.843 -35.031 48.278 1.00 41.13 66 ASP B CA 1
ATOM 2966 C C . ASP B 1 46 ? 17.626 -35.943 49.475 1.00 45.52 66 ASP B C 1
ATOM 2967 O O . ASP B 1 46 ? 16.793 -35.630 50.318 1.00 47.13 66 ASP B O 1
ATOM 2972 N N . GLU B 1 47 ? 18.334 -37.050 49.538 1.00 42.56 67 GLU B N 1
ATOM 2973 C CA . GLU B 1 47 ? 18.285 -37.969 50.666 1.00 43.33 67 GLU B CA 1
ATOM 2974 C C . GLU B 1 47 ? 19.662 -37.868 51.338 1.00 46.42 67 GLU B C 1
ATOM 2975 O O . GLU B 1 47 ? 20.229 -36.757 51.349 1.00 45.38 67 GLU B O 1
ATOM 2981 N N . PHE B 1 48 ? 20.191 -38.964 51.929 1.00 42.24 68 PHE B N 1
ATOM 2982 C CA . PHE B 1 48 ? 21.517 -38.950 52.589 1.00 39.74 68 PHE B CA 1
ATOM 2983 C C . PHE B 1 48 ? 21.671 -37.667 53.439 1.00 41.09 68 PHE B C 1
ATOM 2984 O O . PHE B 1 48 ? 22.593 -36.876 53.216 1.00 38.78 68 PHE B O 1
ATOM 2992 N N . PRO B 1 49 ? 20.765 -37.449 54.426 1.00 38.72 69 PRO B N 1
ATOM 2993 C CA . PRO B 1 49 ? 20.790 -36.178 55.184 1.00 38.06 69 PRO B CA 1
ATOM 2994 C C . PRO B 1 49 ? 22.012 -36.002 56.079 1.00 42.20 69 PRO B C 1
ATOM 2995 O O . PRO B 1 49 ? 22.253 -34.894 56.543 1.00 42.11 69 PRO B O 1
ATOM 2999 N N . SER B 1 50 ? 22.794 -37.071 56.319 1.00 37.37 70 SER B N 1
ATOM 3000 C CA . SER B 1 50 ? 23.974 -36.923 57.176 1.00 36.56 70 SER B CA 1
ATOM 3001 C C . SER B 1 50 ? 25.268 -36.831 56.349 1.00 40.21 70 SER B C 1
ATOM 3002 O O . SER B 1 50 ? 26.343 -36.722 56.928 1.00 40.37 70 SER B O 1
ATOM 3005 N N . LEU B 1 51 ? 25.171 -36.904 55.015 1.00 37.01 71 LEU B N 1
ATOM 3006 C CA . LEU B 1 51 ? 26.354 -36.948 54.145 1.00 36.71 71 LEU B CA 1
ATOM 3007 C C . LEU B 1 51 ? 27.253 -35.719 54.296 1.00 38.91 71 LEU B C 1
ATOM 3008 O O . LEU B 1 51 ? 26.862 -34.611 53.979 1.00 38.26 71 LEU B O 1
ATOM 3013 N N . LYS B 1 52 ? 28.499 -35.971 54.687 1.00 36.30 72 LYS B N 1
ATOM 3014 C CA . LYS B 1 52 ? 29.481 -34.928 54.957 1.00 36.67 72 LYS B CA 1
ATOM 3015 C C . LYS B 1 52 ? 30.628 -35.020 53.979 1.00 38.24 72 LYS B C 1
ATOM 3016 O O . LYS B 1 52 ? 31.126 -33.993 53.538 1.00 35.88 72 LYS B O 1
ATOM 3022 N N . VAL B 1 53 ? 31.073 -36.248 53.667 1.00 36.02 73 VAL B N 1
ATOM 3023 C CA . VAL B 1 53 ? 32.215 -36.503 52.788 1.00 35.62 73 VAL B CA 1
ATOM 3024 C C . VAL B 1 53 ? 31.794 -37.483 51.710 1.00 39.13 73 VAL B C 1
ATOM 3025 O O . VAL B 1 53 ? 31.289 -38.558 52.003 1.00 37.53 73 VAL B O 1
ATOM 3029 N N . LEU B 1 54 ? 31.974 -37.088 50.449 1.00 36.51 74 LEU B N 1
ATOM 3030 C CA . LEU B 1 54 ? 31.673 -37.973 49.336 1.00 35.80 74 LEU B CA 1
ATOM 3031 C C . LEU B 1 54 ? 32.960 -38.219 48.570 1.00 39.22 74 LEU B C 1
ATOM 3032 O O . LEU B 1 54 ? 33.515 -37.283 48.003 1.00 37.60 74 LEU B O 1
ATOM 3037 N N . ASP B 1 55 ? 33.417 -39.474 48.531 1.00 35.26 75 ASP B N 1
ATOM 3038 C CA . ASP B 1 55 ? 34.596 -39.830 47.785 1.00 35.25 75 ASP B CA 1
ATOM 3039 C C . ASP B 1 55 ? 34.149 -40.608 46.548 1.00 41.50 75 ASP B C 1
ATOM 3040 O O . ASP B 1 55 ? 33.751 -41.778 46.635 1.00 41.58 75 ASP B O 1
ATOM 3045 N N . ILE B 1 56 ? 34.198 -39.939 45.386 1.00 38.35 76 ILE B N 1
ATOM 3046 C CA . ILE B 1 56 ? 33.832 -40.595 44.135 1.00 38.75 76 ILE B CA 1
ATOM 3047 C C . ILE B 1 56 ? 35.060 -40.633 43.242 1.00 41.65 76 ILE B C 1
ATOM 3048 O O . ILE B 1 56 ? 34.931 -40.702 42.032 1.00 39.98 76 ILE B O 1
ATOM 3053 N N . SER B 1 57 ? 36.265 -40.612 43.854 1.00 39.89 77 SER B N 1
ATOM 3054 C CA . SER B 1 57 ? 37.530 -40.597 43.110 1.00 40.89 77 SER B CA 1
ATOM 3055 C C . SER B 1 57 ? 37.767 -41.905 42.337 1.00 45.59 77 SER B C 1
ATOM 3056 O O . SER B 1 57 ? 38.560 -41.910 41.401 1.00 45.87 77 SER B O 1
ATOM 3059 N N . ASN B 1 58 ? 37.092 -43.007 42.713 1.00 42.77 78 ASN B N 1
ATOM 3060 C CA . ASN B 1 58 ? 37.241 -44.273 41.986 1.00 43.82 78 ASN B CA 1
ATOM 3061 C C . ASN B 1 58 ? 35.894 -44.712 41.374 1.00 47.70 78 ASN B C 1
ATOM 3062 O O . ASN B 1 58 ? 35.636 -45.893 41.217 1.00 48.63 78 ASN B O 1
ATOM 3067 N N . ALA B 1 59 ? 35.032 -43.748 41.070 1.00 44.28 79 ALA B N 1
ATOM 3068 C CA . ALA B 1 59 ? 33.755 -44.021 40.432 1.00 44.39 79 ALA B CA 1
ATOM 3069 C C . ALA B 1 59 ? 33.729 -43.363 39.076 1.00 47.70 79 ALA B C 1
ATOM 3070 O O . ALA B 1 59 ? 34.470 -42.416 38.827 1.00 46.60 79 ALA B O 1
ATOM 3072 N N . GLU B 1 60 ? 32.954 -43.927 38.172 1.00 45.61 80 GLU B N 1
ATOM 3073 C CA . GLU B 1 60 ? 32.807 -43.374 36.840 1.00 46.42 80 GLU B CA 1
ATOM 3074 C C . GLU B 1 60 ? 31.404 -42.842 36.698 1.00 47.39 80 GLU B C 1
ATOM 3075 O O . GLU B 1 60 ? 30.458 -43.486 37.141 1.00 47.54 80 GLU B O 1
ATOM 3081 N N . ILE B 1 61 ? 31.260 -41.692 36.067 1.00 43.71 81 ILE B N 1
ATOM 3082 C CA . ILE B 1 61 ? 29.935 -41.110 35.852 1.00 43.16 81 ILE B CA 1
ATOM 3083 C C . ILE B 1 61 ? 29.551 -41.433 34.445 1.00 47.83 81 ILE B C 1
ATOM 3084 O O . ILE B 1 61 ? 30.256 -41.064 33.508 1.00 47.07 81 ILE B O 1
ATOM 3089 N N . LYS B 1 62 ? 28.461 -42.184 34.309 1.00 45.77 82 LYS B N 1
ATOM 3090 C CA . LYS B 1 62 ? 27.934 -42.632 33.042 1.00 46.84 82 LYS B CA 1
ATOM 3091 C C . LYS B 1 62 ? 26.864 -41.676 32.578 1.00 50.42 82 LYS B C 1
ATOM 3092 O O . LYS B 1 62 ? 26.168 -41.055 33.390 1.00 47.91 82 LYS B O 1
ATOM 3106 N N . TYR B 1 64 ? 23.455 -40.221 31.239 1.00 48.72 84 TYR B N 1
ATOM 3107 C CA . TYR B 1 64 ? 22.074 -40.485 31.581 1.00 48.39 84 TYR B CA 1
ATOM 3108 C C . TYR B 1 64 ? 21.217 -39.429 30.889 1.00 52.60 84 TYR B C 1
ATOM 3109 O O . TYR B 1 64 ? 21.585 -38.259 30.857 1.00 51.27 84 TYR B O 1
ATOM 3118 N N . SER B 1 65 ? 20.095 -39.846 30.326 1.00 50.43 85 SER B N 1
ATOM 3119 C CA . SER B 1 65 ? 19.153 -38.953 29.656 1.00 51.89 85 SER B CA 1
ATOM 3120 C C . SER B 1 65 ? 17.783 -39.196 30.229 1.00 56.58 85 SER B C 1
ATOM 3121 O O . SER B 1 65 ? 17.288 -40.319 30.182 1.00 55.18 85 SER B O 1
ATOM 3124 N N . GLY B 1 66 ? 17.194 -38.166 30.808 1.00 53.72 86 GLY B N 1
ATOM 3125 C CA . GLY B 1 66 ? 15.872 -38.329 31.394 1.00 54.00 86 GLY B CA 1
ATOM 3126 C C . GLY B 1 66 ? 15.465 -37.229 32.336 1.00 55.16 86 GLY B C 1
ATOM 3127 O O . GLY B 1 66 ? 16.079 -36.160 32.374 1.00 52.87 86 GLY B O 1
ATOM 3128 N N . LYS B 1 67 ? 14.446 -37.534 33.124 1.00 52.13 87 LYS B N 1
ATOM 3129 C CA . LYS B 1 67 ? 13.785 -36.649 34.073 1.00 51.07 87 LYS B CA 1
ATOM 3130 C C . LYS B 1 67 ? 14.088 -37.009 35.523 1.00 52.69 87 LYS B C 1
ATOM 3131 O O . LYS B 1 67 ? 13.647 -36.285 36.414 1.00 52.76 87 LYS B O 1
ATOM 3137 N N . ALA B 1 68 ? 14.833 -38.104 35.774 1.00 47.62 88 ALA B N 1
ATOM 3138 C CA . ALA B 1 68 ? 15.151 -38.549 37.144 1.00 43.95 88 ALA B CA 1
ATOM 3139 C C . ALA B 1 68 ? 16.527 -38.087 37.606 1.00 45.75 88 ALA B C 1
ATOM 3140 O O . ALA B 1 68 ? 17.013 -38.543 38.653 1.00 43.05 88 ALA B O 1
ATOM 3142 N N . GLY B 1 69 ? 17.118 -37.135 36.869 1.00 42.86 89 GLY B N 1
ATOM 3143 C CA . GLY B 1 69 ? 18.408 -36.546 37.222 1.00 39.16 89 GLY B CA 1
ATOM 3144 C C . GLY B 1 69 ? 18.294 -35.401 38.208 1.00 41.29 89 GLY B C 1
ATOM 3145 O O . GLY B 1 69 ? 17.269 -35.215 38.871 1.00 41.50 89 GLY B O 1
ATOM 3146 N N . THR B 1 70 ? 19.346 -34.601 38.291 1.00 36.21 90 THR B N 1
ATOM 3147 C CA . THR B 1 70 ? 19.422 -33.500 39.235 1.00 36.00 90 THR B CA 1
ATOM 3148 C C . THR B 1 70 ? 18.901 -32.159 38.702 1.00 41.56 90 THR B C 1
ATOM 3149 O O . THR B 1 70 ? 18.706 -31.242 39.509 1.00 41.66 90 THR B O 1
ATOM 3153 N N . TYR B 1 71 ? 18.721 -32.013 37.380 1.00 40.33 91 TYR B N 1
ATOM 3154 C CA . TYR B 1 71 ? 18.223 -30.754 36.814 1.00 42.60 91 TYR B CA 1
ATOM 3155 C C . TYR B 1 71 ? 16.888 -30.409 37.477 1.00 50.00 91 TYR B C 1
ATOM 3156 O O . TYR B 1 71 ? 16.061 -31.300 37.664 1.00 48.94 91 TYR B O 1
ATOM 3165 N N . PRO B 1 72 ? 16.692 -29.158 37.936 1.00 49.68 92 PRO B N 1
ATOM 3166 C CA . PRO B 1 72 ? 15.467 -28.845 38.685 1.00 50.82 92 PRO B CA 1
ATOM 3167 C C . PRO B 1 72 ? 14.182 -29.030 37.895 1.00 54.97 92 PRO B C 1
ATOM 3168 O O . PRO B 1 72 ? 14.197 -29.057 36.663 1.00 53.86 92 PRO B O 1
ATOM 3172 N N . ASN B 1 73 ? 13.081 -29.201 38.647 1.00 52.59 93 ASN B N 1
ATOM 3173 C CA . ASN B 1 73 ? 11.683 -29.327 38.223 1.00 54.93 93 ASN B CA 1
ATOM 3174 C C . ASN B 1 73 ? 11.423 -30.522 37.281 1.00 60.87 93 ASN B C 1
ATOM 3175 O O . ASN B 1 73 ? 10.502 -30.466 36.467 1.00 62.59 93 ASN B O 1
ATOM 3180 N N . GLY B 1 74 ? 12.182 -31.608 37.456 1.00 56.92 94 GLY B N 1
ATOM 3181 C CA . GLY B 1 74 ? 12.033 -32.847 36.695 1.00 57.92 94 GLY B CA 1
ATOM 3182 C C . GLY B 1 74 ? 12.073 -32.691 35.187 1.00 63.72 94 GLY B C 1
ATOM 3183 O O . GLY B 1 74 ? 11.480 -33.485 34.462 1.00 64.33 94 GLY B O 1
ATOM 3184 N N . LYS B 1 75 ? 12.773 -31.664 34.711 1.00 61.74 95 LYS B N 1
ATOM 3185 C CA . LYS B 1 75 ? 12.910 -31.376 33.288 1.00 62.87 95 LYS B CA 1
ATOM 3186 C C . LYS B 1 75 ? 13.807 -32.427 32.645 1.00 64.35 95 LYS B C 1
ATOM 3187 O O . LYS B 1 75 ? 14.782 -32.857 33.272 1.00 62.28 95 LYS B O 1
ATOM 3193 N N . PHE B 1 76 ? 13.479 -32.836 31.403 1.00 60.01 96 PHE B N 1
ATOM 3194 C CA . PHE B 1 76 ? 14.302 -33.766 30.630 1.00 58.53 96 PHE B CA 1
ATOM 3195 C C . PHE B 1 76 ? 15.653 -33.108 30.414 1.00 61.04 96 PHE B C 1
ATOM 3196 O O . PHE B 1 76 ? 15.726 -31.915 30.109 1.00 62.05 96 PHE B O 1
ATOM 3204 N N . TYR B 1 77 ? 16.719 -33.860 30.644 1.00 55.45 97 TYR B N 1
ATOM 3205 C CA . TYR B 1 77 ? 18.072 -33.343 30.525 1.00 54.08 97 TYR B CA 1
ATOM 3206 C C . TYR B 1 77 ? 19.017 -34.469 30.164 1.00 57.94 97 TYR B C 1
ATOM 3207 O O . TYR B 1 77 ? 18.785 -35.630 30.527 1.00 55.64 97 TYR B O 1
ATOM 3216 N N . ILE B 1 78 ? 20.069 -34.128 29.417 1.00 55.65 98 ILE B N 1
ATOM 3217 C CA . ILE B 1 78 ? 21.076 -35.084 28.979 1.00 55.32 98 ILE B CA 1
ATOM 3218 C C . ILE B 1 78 ? 22.325 -34.809 29.794 1.00 56.06 98 ILE B C 1
ATOM 3219 O O . ILE B 1 78 ? 22.885 -33.721 29.741 1.00 53.90 98 ILE B O 1
ATOM 3224 N N . TYR B 1 79 ? 22.715 -35.790 30.599 1.00 50.57 99 TYR B N 1
ATOM 3225 C CA . TYR B 1 79 ? 23.864 -35.707 31.485 1.00 46.79 99 TYR B CA 1
ATOM 3226 C C . TYR B 1 79 ? 24.953 -36.516 30.862 1.00 51.23 99 TYR B C 1
ATOM 3227 O O . TYR B 1 79 ? 24.823 -37.740 30.805 1.00 53.00 99 TYR B O 1
ATOM 3249 N N . ALA B 1 81 ? 28.644 -38.338 30.064 1.00 47.55 101 ALA B N 1
ATOM 3250 C CA . ALA B 1 81 ? 29.556 -39.196 30.809 1.00 47.18 101 ALA B CA 1
ATOM 3251 C C . ALA B 1 81 ? 30.695 -38.324 31.348 1.00 49.08 101 ALA B C 1
ATOM 3252 O O . ALA B 1 81 ? 31.046 -37.312 30.714 1.00 48.24 101 ALA B O 1
ATOM 3254 N N . ASN B 1 82 ? 31.239 -38.673 32.527 1.00 42.59 102 ASN B N 1
ATOM 3255 C CA . ASN B 1 82 ? 32.396 -37.986 33.113 1.00 41.48 102 ASN B CA 1
ATOM 3256 C C . ASN B 1 82 ? 32.106 -36.523 33.457 1.00 43.56 102 ASN B C 1
ATOM 3257 O O . ASN B 1 82 ? 33.042 -35.729 33.613 1.00 42.39 102 ASN B O 1
ATOM 3262 N N . PHE B 1 83 ? 30.815 -36.182 33.622 1.00 38.72 103 PHE B N 1
ATOM 3263 C CA . PHE B 1 83 ? 30.404 -34.851 34.045 1.00 37.24 103 PHE B CA 1
ATOM 3264 C C . PHE B 1 83 ? 29.809 -34.904 35.420 1.00 39.87 103 PHE B C 1
ATOM 3265 O O . PHE B 1 83 ? 28.898 -35.696 35.625 1.00 40.16 103 PHE B O 1
ATOM 3273 N N . VAL B 1 84 ? 30.272 -34.044 36.359 1.00 36.47 104 VAL B N 1
ATOM 3274 C CA . VAL B 1 84 ? 29.574 -33.860 37.641 1.00 35.57 104 VAL B CA 1
ATOM 3275 C C . VAL B 1 84 ? 28.288 -33.172 37.183 1.00 40.95 104 VAL B C 1
ATOM 3276 O O . VAL B 1 84 ? 28.379 -32.180 36.456 1.00 41.36 104 VAL B O 1
ATOM 3280 N N . PRO B 1 85 ? 27.113 -33.787 37.380 1.00 37.41 105 PRO B N 1
ATOM 3281 C CA . PRO B 1 85 ? 25.915 -33.268 36.709 1.00 37.54 105 PRO B CA 1
ATOM 3282 C C . PRO B 1 85 ? 25.501 -31.885 37.167 1.00 40.25 105 PRO B C 1
ATOM 3283 O O . PRO B 1 85 ? 25.796 -31.489 38.289 1.00 37.38 105 PRO B O 1
ATOM 3287 N N . ALA B 1 86 ? 24.806 -31.164 36.290 1.00 38.19 106 ALA B N 1
ATOM 3288 C CA . ALA B 1 86 ? 24.276 -29.854 36.616 1.00 37.29 106 ALA B CA 1
ATOM 3289 C C . ALA B 1 86 ? 23.381 -29.989 37.837 1.00 39.78 106 ALA B C 1
ATOM 3290 O O . ALA B 1 86 ? 22.585 -30.932 37.914 1.00 40.40 106 ALA B O 1
ATOM 3292 N N . TYR B 1 87 ? 23.562 -29.093 38.820 1.00 37.25 107 TYR B N 1
ATOM 3293 C CA . TYR B 1 87 ? 22.782 -29.068 40.063 1.00 37.87 107 TYR B CA 1
ATOM 3294 C C . TYR B 1 87 ? 22.966 -30.356 40.855 1.00 40.87 107 TYR B C 1
ATOM 3295 O O . TYR B 1 87 ? 22.059 -30.732 41.593 1.00 41.25 107 TYR B O 1
ATOM 3304 N N . ALA B 1 88 ? 24.151 -31.020 40.732 1.00 36.90 108 ALA B N 1
ATOM 3305 C CA . ALA B 1 88 ? 24.428 -32.291 41.426 1.00 35.58 108 ALA B CA 1
ATOM 3306 C C . ALA B 1 88 ? 24.045 -32.213 42.901 1.00 38.70 108 ALA B C 1
ATOM 3307 O O . ALA B 1 88 ? 23.398 -33.116 43.401 1.00 38.42 108 ALA B O 1
ATOM 3309 N N . PHE B 1 89 ? 24.411 -31.114 43.582 1.00 33.86 109 PHE B N 1
ATOM 3310 C CA . PHE B 1 89 ? 24.138 -30.957 45.003 1.00 33.36 109 PHE B CA 1
ATOM 3311 C C . PHE B 1 89 ? 23.450 -29.652 45.296 1.00 38.77 109 PHE B C 1
ATOM 3312 O O . PHE B 1 89 ? 23.567 -29.121 46.399 1.00 39.76 109 PHE B O 1
ATOM 3320 N N . SER B 1 90 ? 22.737 -29.128 44.293 1.00 36.19 110 SER B N 1
ATOM 3321 C CA . SER B 1 90 ? 22.032 -27.863 44.415 1.00 38.05 110 SER B CA 1
ATOM 3322 C C . SER B 1 90 ? 20.659 -28.021 43.851 1.00 46.38 110 SER B C 1
ATOM 3323 O O . SER B 1 90 ? 20.499 -28.553 42.764 1.00 47.72 110 SER B O 1
ATOM 3326 N N . ASN B 1 91 ? 19.670 -27.583 44.567 1.00 46.09 111 ASN B N 1
ATOM 3327 C CA . ASN B 1 91 ? 18.338 -27.640 44.002 1.00 48.95 111 ASN B CA 1
ATOM 3328 C C . ASN B 1 91 ? 17.772 -26.224 43.960 1.00 56.11 111 ASN B C 1
ATOM 3329 O O . ASN B 1 91 ? 18.360 -25.305 44.536 1.00 54.75 111 ASN B O 1
ATOM 3334 N N . VAL B 1 92 ? 16.700 -26.036 43.194 1.00 56.29 112 VAL B N 1
ATOM 3335 C CA . VAL B 1 92 ? 15.990 -24.771 43.107 1.00 58.78 112 VAL B CA 1
ATOM 3336 C C . VAL B 1 92 ? 14.570 -25.106 43.556 1.00 68.19 112 VAL B C 1
ATOM 3337 O O . VAL B 1 92 ? 13.872 -25.853 42.874 1.00 67.14 112 VAL B O 1
ATOM 3341 N N . VAL B 1 93 ? 14.202 -24.656 44.762 1.00 69.49 113 VAL B N 1
ATOM 3342 C CA . VAL B 1 93 ? 12.900 -24.944 45.370 1.00 72.99 113 VAL B CA 1
ATOM 3343 C C . VAL B 1 93 ? 12.094 -23.637 45.397 1.00 84.22 113 VAL B C 1
ATOM 3344 O O . VAL B 1 93 ? 12.256 -22.823 46.311 1.00 85.74 113 VAL B O 1
ATOM 3348 N N . ASN B 1 94 ? 11.257 -23.432 44.351 1.00 83.56 114 ASN B N 1
ATOM 3349 C CA . ASN B 1 94 ? 10.399 -22.257 44.125 1.00 85.75 114 ASN B CA 1
ATOM 3350 C C . ASN B 1 94 ? 11.232 -20.962 44.030 1.00 89.58 114 ASN B C 1
ATOM 3351 O O . ASN B 1 94 ? 10.975 -19.989 44.742 1.00 91.07 114 ASN B O 1
ATOM 3356 N N . GLY B 1 95 ? 12.226 -20.980 43.145 1.00 83.77 115 GLY B N 1
ATOM 3357 C CA . GLY B 1 95 ? 13.110 -19.845 42.900 1.00 82.71 115 GLY B CA 1
ATOM 3358 C C . GLY B 1 95 ? 14.290 -19.707 43.849 1.00 82.37 115 GLY B C 1
ATOM 3359 O O . GLY B 1 95 ? 15.232 -18.962 43.553 1.00 81.31 115 GLY B O 1
ATOM 3360 N N . VAL B 1 96 ? 14.250 -20.405 45.009 1.00 75.05 116 VAL B N 1
ATOM 3361 C CA . VAL B 1 96 ? 15.329 -20.321 45.983 1.00 71.28 116 VAL B CA 1
ATOM 3362 C C . VAL B 1 96 ? 16.292 -21.500 45.829 1.00 66.72 116 VAL B C 1
ATOM 3363 O O . VAL B 1 96 ? 15.890 -22.661 45.736 1.00 63.48 116 VAL B O 1
ATOM 3367 N N . THR B 1 97 ? 17.570 -21.173 45.832 1.00 60.36 117 THR B N 1
ATOM 3368 C CA . THR B 1 97 ? 18.651 -22.131 45.795 1.00 57.28 117 THR B CA 1
ATOM 3369 C C . THR B 1 97 ? 18.730 -22.837 47.148 1.00 56.11 117 THR B C 1
ATOM 3370 O O . THR B 1 97 ? 18.719 -22.169 48.183 1.00 56.71 117 THR B O 1
ATOM 3374 N N A LYS B 1 98 ? 18.775 -24.177 47.124 0.50 49.59 118 LYS B N 1
ATOM 3375 N N B LYS B 1 98 ? 18.796 -24.176 47.147 0.50 49.68 118 LYS B N 1
ATOM 3376 C CA A LYS B 1 98 ? 18.947 -25.030 48.298 0.50 47.43 118 LYS B CA 1
ATOM 3377 C CA B LYS B 1 98 ? 18.945 -24.971 48.368 0.50 47.59 118 LYS B CA 1
ATOM 3378 C C A LYS B 1 98 ? 20.088 -26.004 48.002 0.50 47.75 118 LYS B C 1
ATOM 3379 C C B LYS B 1 98 ? 20.037 -26.030 48.119 0.50 48.14 118 LYS B C 1
ATOM 3380 O O A LYS B 1 98 ? 19.916 -26.946 47.229 0.50 45.63 118 LYS B O 1
ATOM 3381 O O B LYS B 1 98 ? 19.787 -27.054 47.483 0.50 46.50 118 LYS B O 1
ATOM 3392 N N . GLY B 1 99 ? 21.254 -25.714 48.564 1.00 43.10 119 GLY B N 1
ATOM 3393 C CA . GLY B 1 99 ? 22.436 -26.560 48.415 1.00 41.36 119 GLY B CA 1
ATOM 3394 C C . GLY B 1 99 ? 22.470 -27.617 49.504 1.00 43.69 119 GLY B C 1
ATOM 3395 O O . GLY B 1 99 ? 21.712 -27.520 50.469 1.00 43.60 119 GLY B O 1
ATOM 3396 N N . LYS B 1 100 ? 23.324 -28.638 49.366 1.00 38.38 120 LYS B N 1
ATOM 3397 C CA . LYS B 1 100 ? 23.444 -29.670 50.414 1.00 36.87 120 LYS B CA 1
ATOM 3398 C C . LYS B 1 100 ? 24.356 -29.118 51.529 1.00 38.35 120 LYS B C 1
ATOM 3399 O O . LYS B 1 100 ? 25.575 -29.125 51.389 1.00 35.20 120 LYS B O 1
ATOM 3405 N N . GLN B 1 101 ? 23.762 -28.634 52.624 1.00 36.00 121 GLN B N 1
ATOM 3406 C CA . GLN B 1 101 ? 24.494 -27.938 53.676 1.00 36.32 121 GLN B CA 1
ATOM 3407 C C . GLN B 1 101 ? 25.372 -28.842 54.560 1.00 41.11 121 GLN B C 1
ATOM 3408 O O . GLN B 1 101 ? 26.327 -28.332 55.150 1.00 39.82 121 GLN B O 1
ATOM 3414 N N . THR B 1 102 ? 25.143 -30.160 54.567 1.00 38.24 122 THR B N 1
ATOM 3415 C CA . THR B 1 102 ? 26.003 -31.042 55.371 1.00 38.11 122 THR B CA 1
ATOM 3416 C C . THR B 1 102 ? 27.287 -31.414 54.611 1.00 39.09 122 THR B C 1
ATOM 3417 O O . THR B 1 102 ? 28.223 -31.914 55.230 1.00 41.08 122 THR B O 1
ATOM 3421 N N . LEU B 1 103 ? 27.312 -31.221 53.280 1.00 34.74 123 LEU B N 1
ATOM 3422 C CA . LEU B 1 103 ? 28.447 -31.634 52.449 1.00 34.95 123 LEU B CA 1
ATOM 3423 C C . LEU B 1 103 ? 29.655 -30.744 52.688 1.00 38.31 123 LEU B C 1
ATOM 3424 O O . LEU B 1 103 ? 29.635 -29.547 52.411 1.00 36.88 123 LEU B O 1
ATOM 3429 N N . GLU B 1 104 ? 30.706 -31.343 53.207 1.00 35.08 124 GLU B N 1
ATOM 3430 C CA . GLU B 1 104 ? 31.925 -30.632 53.566 1.00 34.71 124 GLU B CA 1
ATOM 3431 C C . GLU B 1 104 ? 33.086 -30.955 52.666 1.00 37.80 124 GLU B C 1
ATOM 3432 O O . GLU B 1 104 ? 33.980 -30.126 52.501 1.00 36.45 124 GLU B O 1
ATOM 3438 N N . LYS B 1 105 ? 33.111 -32.163 52.111 1.00 33.22 125 LYS B N 1
ATOM 3439 C CA . LYS B 1 105 ? 34.243 -32.561 51.293 1.00 32.23 125 LYS B CA 1
ATOM 3440 C C . LYS B 1 105 ? 33.832 -33.489 50.199 1.00 37.88 125 LYS B C 1
ATOM 3441 O O . LYS B 1 105 ? 33.106 -34.443 50.438 1.00 38.07 125 LYS B O 1
ATOM 3447 N N A VAL B 1 106 ? 34.301 -33.215 48.968 0.50 34.82 126 VAL B N 1
ATOM 3448 N N B VAL B 1 106 ? 34.308 -33.219 48.984 0.50 34.73 126 VAL B N 1
ATOM 3449 C CA A VAL B 1 106 ? 34.071 -34.061 47.801 0.50 34.51 126 VAL B CA 1
ATOM 3450 C CA B VAL B 1 106 ? 34.085 -34.068 47.831 0.50 34.34 126 VAL B CA 1
ATOM 3451 C C A VAL B 1 106 ? 35.442 -34.403 47.213 0.50 38.76 126 VAL B C 1
ATOM 3452 C C B VAL B 1 106 ? 35.457 -34.423 47.255 0.50 38.61 126 VAL B C 1
ATOM 3453 O O A VAL B 1 106 ? 36.336 -33.554 47.183 0.50 36.71 126 VAL B O 1
ATOM 3454 O O B VAL B 1 106 ? 36.371 -33.594 47.268 0.50 36.43 126 VAL B O 1
ATOM 3461 N N . ILE B 1 107 ? 35.605 -35.657 46.769 1.00 35.70 127 ILE B N 1
ATOM 3462 C CA . ILE B 1 107 ? 36.837 -36.132 46.163 1.00 35.92 127 ILE B CA 1
ATOM 3463 C C . ILE B 1 107 ? 36.431 -36.635 44.798 1.00 38.49 127 ILE B C 1
ATOM 3464 O O . ILE B 1 107 ? 35.658 -37.581 44.699 1.00 37.32 127 ILE B O 1
ATOM 3469 N N . LEU B 1 108 ? 36.940 -35.978 43.750 1.00 36.92 128 LEU B N 1
ATOM 3470 C CA . LEU B 1 108 ? 36.616 -36.279 42.368 1.00 37.28 128 LEU B CA 1
ATOM 3471 C C . LEU B 1 108 ? 37.724 -37.055 41.710 1.00 40.98 128 LEU B C 1
ATOM 3472 O O . LEU B 1 108 ? 38.893 -36.862 42.056 1.00 38.58 128 LEU B O 1
ATOM 3477 N N . SER B 1 109 ? 37.367 -37.906 40.725 1.00 40.01 129 SER B N 1
ATOM 3478 C CA . SER B 1 109 ? 38.339 -38.712 39.989 1.00 42.39 129 SER B CA 1
ATOM 3479 C C . SER B 1 109 ? 39.108 -37.923 38.933 1.00 46.06 129 SER B C 1
ATOM 3480 O O . SER B 1 109 ? 38.720 -36.814 38.545 1.00 45.40 129 SER B O 1
ATOM 3483 N N . GLU B 1 110 ? 40.138 -38.572 38.383 1.00 43.88 130 GLU B N 1
ATOM 3484 C CA . GLU B 1 110 ? 40.940 -38.039 37.289 1.00 45.23 130 GLU B CA 1
ATOM 3485 C C . GLU B 1 110 ? 40.149 -38.101 35.963 1.00 48.62 130 GLU B C 1
ATOM 3486 O O . GLU B 1 110 ? 40.556 -37.482 34.986 1.00 50.22 130 GLU B O 1
ATOM 3492 N N . LYS B 1 111 ? 39.019 -38.822 35.932 1.00 45.13 131 LYS B N 1
ATOM 3493 C CA . LYS B 1 111 ? 38.198 -38.980 34.730 1.00 46.39 131 LYS B CA 1
ATOM 3494 C C . LYS B 1 111 ? 37.150 -37.856 34.576 1.00 49.03 131 LYS B C 1
ATOM 3495 O O . LYS B 1 111 ? 36.502 -37.772 33.535 1.00 48.46 131 LYS B O 1
ATOM 3499 N N . ILE B 1 112 ? 36.978 -37.001 35.588 1.00 43.33 132 ILE B N 1
ATOM 3500 C CA . ILE B 1 112 ? 35.997 -35.913 35.480 1.00 42.35 132 ILE B CA 1
ATOM 3501 C C . ILE B 1 112 ? 36.422 -34.955 34.370 1.00 44.24 132 ILE B C 1
ATOM 3502 O O . ILE B 1 112 ? 37.558 -34.482 34.358 1.00 43.36 132 ILE B O 1
ATOM 3507 N N . LYS B 1 113 ? 35.518 -34.702 33.428 1.00 40.44 133 LYS B N 1
ATOM 3508 C CA . LYS B 1 113 ? 35.800 -33.779 32.325 1.00 41.50 133 LYS B CA 1
ATOM 3509 C C . LYS B 1 113 ? 35.215 -32.420 32.624 1.00 45.92 133 LYS B C 1
ATOM 3510 O O . LYS B 1 113 ? 35.873 -31.405 32.394 1.00 45.14 133 LYS B O 1
ATOM 3516 N N . ASN B 1 114 ? 33.976 -32.399 33.134 1.00 42.67 134 ASN B N 1
ATOM 3517 C CA . ASN B 1 114 ? 33.257 -31.173 33.457 1.00 41.88 134 ASN B CA 1
ATOM 3518 C C . ASN B 1 114 ? 32.603 -31.228 34.806 1.00 42.83 134 ASN B C 1
ATOM 3519 O O . ASN B 1 114 ? 32.134 -32.276 35.229 1.00 41.59 134 ASN B O 1
ATOM 3524 N N . ILE B 1 115 ? 32.556 -30.069 35.473 1.00 39.85 135 ILE B N 1
ATOM 3525 C CA . ILE B 1 115 ? 31.822 -29.838 36.716 1.00 37.60 135 ILE B CA 1
ATOM 3526 C C . ILE B 1 115 ? 30.757 -28.857 36.272 1.00 41.30 135 ILE B C 1
ATOM 3527 O O . ILE B 1 115 ? 31.030 -27.680 36.075 1.00 39.75 135 ILE B O 1
ATOM 3532 N N . GLU B 1 116 ? 29.566 -29.373 36.040 1.00 37.16 136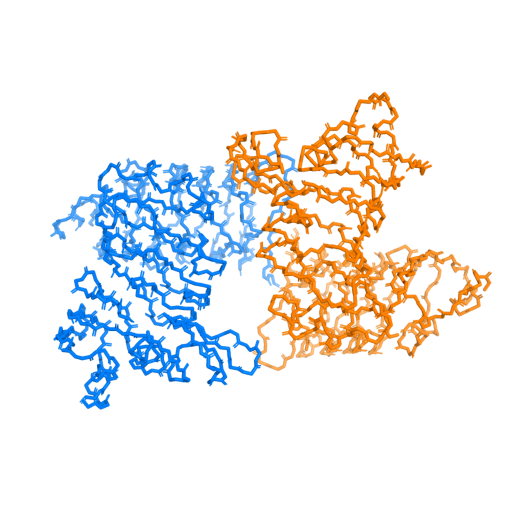 GLU B N 1
ATOM 3533 C CA . GLU B 1 116 ? 28.479 -28.667 35.394 1.00 38.05 136 GLU B CA 1
ATOM 3534 C C . GLU B 1 116 ? 27.816 -27.602 36.247 1.00 42.14 136 GLU B C 1
ATOM 3535 O O . GLU 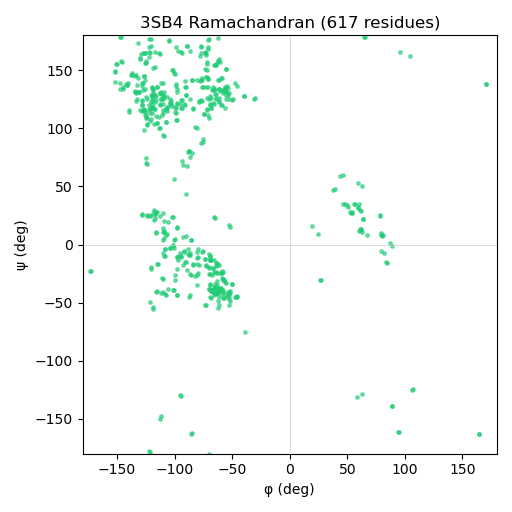B 1 116 ? 28.014 -27.563 37.453 1.00 39.37 136 GLU B O 1
ATOM 3541 N N . ASP B 1 117 ? 27.041 -26.731 35.587 1.00 41.68 137 ASP B N 1
ATOM 3542 C CA . ASP B 1 117 ? 26.367 -25.572 36.171 1.00 42.76 137 ASP B CA 1
ATOM 3543 C C . ASP B 1 117 ? 25.791 -25.858 37.531 1.00 43.55 137 ASP B C 1
ATOM 3544 O O . ASP B 1 117 ? 25.061 -26.844 37.703 1.00 41.11 137 ASP B O 1
ATOM 3549 N N . ALA B 1 118 ? 26.141 -24.985 38.499 1.00 41.11 138 ALA B N 1
ATOM 3550 C CA . ALA B 1 118 ? 25.613 -24.994 39.863 1.00 39.69 138 ALA B CA 1
ATOM 3551 C C . ALA B 1 118 ? 25.726 -26.362 40.569 1.00 41.87 138 ALA B C 1
ATOM 3552 O O . ALA B 1 118 ? 24.945 -26.622 41.479 1.00 41.79 138 ALA B O 1
ATOM 3554 N N . ALA B 1 119 ? 26.719 -27.208 40.209 1.00 37.38 139 ALA B N 1
ATOM 3555 C CA . ALA B 1 119 ? 26.877 -28.528 40.838 1.00 36.55 139 ALA B CA 1
ATOM 3556 C C . ALA B 1 119 ? 26.926 -28.432 42.364 1.00 37.94 139 ALA B C 1
ATOM 3557 O O . ALA B 1 119 ? 26.303 -29.240 43.038 1.00 37.63 139 ALA B O 1
ATOM 3559 N N . PHE B 1 120 ? 27.616 -27.428 42.911 1.00 33.36 140 PHE B N 1
ATOM 3560 C CA . PHE B 1 120 ? 27.690 -27.309 44.371 1.00 33.36 140 PHE B CA 1
ATOM 3561 C C . PHE B 1 120 ? 27.208 -25.953 44.842 1.00 38.94 140 PHE B C 1
ATOM 3562 O O . PHE B 1 120 ? 27.605 -25.516 45.923 1.00 38.74 140 PHE B O 1
ATOM 3570 N N . LYS B 1 121 ? 26.343 -25.302 44.057 1.00 36.55 141 LYS B N 1
ATOM 3571 C CA . LYS B 1 121 ? 25.845 -23.968 44.393 1.00 36.77 141 LYS B CA 1
ATOM 3572 C C . LYS B 1 121 ? 25.022 -24.016 45.667 1.00 41.13 141 LYS B C 1
ATOM 3573 O O . LYS B 1 121 ? 24.160 -24.883 45.814 1.00 41.87 141 LYS B O 1
ATOM 3579 N N . GLY B 1 122 ? 25.341 -23.125 46.597 1.00 39.08 142 GLY B N 1
ATOM 3580 C CA . GLY B 1 122 ? 24.661 -23.073 47.885 1.00 40.15 142 GLY B CA 1
ATOM 3581 C C . GLY B 1 122 ? 25.145 -24.126 48.861 1.00 43.58 142 GLY B C 1
ATOM 3582 O O . GLY B 1 122 ? 24.526 -24.321 49.902 1.00 44.08 142 GLY B O 1
ATOM 3583 N N . CYS B 1 123 ? 26.223 -24.859 48.527 1.00 39.15 143 CYS B N 1
ATOM 3584 C CA . CYS B 1 123 ? 26.789 -25.834 49.474 1.00 36.76 143 CYS B CA 1
ATOM 3585 C C . CYS B 1 123 ? 27.758 -25.019 50.302 1.00 40.82 143 CYS B C 1
ATOM 3586 O O . CYS B 1 123 ? 28.943 -24.971 49.999 1.00 38.94 143 CYS B O 1
ATOM 3589 N N . ASP B 1 124 ? 27.227 -24.292 51.285 1.00 38.12 144 ASP B N 1
ATOM 3590 C CA . ASP B 1 124 ? 27.984 -23.311 52.046 1.00 38.23 144 ASP B CA 1
ATOM 3591 C C . ASP B 1 124 ? 29.048 -23.890 52.978 1.00 39.31 144 ASP B C 1
ATOM 3592 O O . ASP B 1 124 ? 29.915 -23.158 53.443 1.00 39.74 144 ASP B O 1
ATOM 3597 N N . ASN B 1 125 ? 29.019 -25.170 53.214 1.00 35.32 145 ASN B N 1
ATOM 3598 C CA . ASN B 1 125 ? 29.984 -25.809 54.105 1.00 35.88 145 ASN B CA 1
ATOM 3599 C C . ASN B 1 125 ? 30.953 -26.699 53.335 1.00 38.17 145 ASN B C 1
ATOM 3600 O O . ASN B 1 125 ? 31.732 -27.418 53.958 1.00 37.96 145 ASN B O 1
ATOM 3605 N N . LEU B 1 126 ? 30.953 -26.602 51.988 1.00 33.33 146 LEU B N 1
ATOM 3606 C CA . LEU B 1 126 ? 31.865 -27.394 51.168 1.00 32.40 146 LEU B CA 1
ATOM 3607 C C . LEU B 1 126 ? 33.237 -26.797 51.282 1.00 37.13 146 LEU B C 1
ATOM 3608 O O . LEU B 1 126 ? 33.563 -25.905 50.521 1.00 38.55 146 LEU B O 1
ATOM 3613 N N . LYS B 1 127 ? 34.019 -27.259 52.236 1.00 33.43 147 LYS B N 1
ATOM 3614 C CA . LYS B 1 127 ? 35.328 -26.647 52.475 1.00 33.97 147 LYS B CA 1
ATOM 3615 C C . LYS B 1 127 ? 36.369 -27.177 51.525 1.00 37.82 147 LYS B C 1
ATOM 3616 O O . LYS B 1 127 ? 37.345 -26.482 51.263 1.00 36.02 147 LYS B O 1
ATOM 3622 N N . ILE B 1 128 ? 36.174 -28.418 51.041 1.00 33.99 148 ILE B N 1
ATOM 3623 C CA . ILE B 1 128 ? 37.145 -29.106 50.211 1.00 35.27 148 ILE B CA 1
ATOM 3624 C C . ILE B 1 128 ? 36.520 -29.677 48.993 1.00 37.67 148 ILE B C 1
ATOM 3625 O O . ILE B 1 128 ? 35.532 -30.413 49.062 1.00 34.43 148 ILE B O 1
ATOM 3630 N N . CYS B 1 129 ? 37.157 -29.407 47.876 1.00 36.68 149 CYS B N 1
ATOM 3631 C CA . CYS B 1 129 ? 36.911 -30.126 46.663 1.00 37.18 149 CYS B CA 1
ATOM 3632 C C . CYS B 1 129 ? 38.261 -30.660 46.243 1.00 40.95 149 CYS B C 1
ATOM 3633 O O . CYS B 1 129 ? 39.135 -29.891 45.843 1.00 39.69 149 CYS B O 1
ATOM 3636 N N . GLN B 1 130 ? 38.483 -31.950 46.470 1.00 36.66 150 GLN B N 1
ATOM 3637 C CA . GLN B 1 130 ? 39.758 -32.565 46.149 1.00 36.11 150 GLN B CA 1
ATOM 3638 C C . GLN B 1 130 ? 39.629 -33.244 44.805 1.00 39.09 150 GLN B C 1
ATOM 3639 O O . GLN B 1 130 ? 38.736 -34.067 44.604 1.00 37.41 150 GLN B O 1
ATOM 3645 N N . ILE B 1 131 ? 40.457 -32.836 43.855 1.00 36.15 151 ILE B N 1
ATOM 3646 C CA . ILE B 1 131 ? 40.357 -33.376 42.494 1.00 37.64 151 ILE B CA 1
ATOM 3647 C C . ILE B 1 131 ? 41.634 -34.128 42.168 1.00 42.03 151 ILE B C 1
ATOM 3648 O O . ILE B 1 131 ? 42.721 -33.561 42.248 1.00 40.50 151 ILE B O 1
ATOM 3653 N N . ARG B 1 132 ? 41.496 -35.403 41.790 1.00 41.32 152 ARG B N 1
ATOM 3654 C CA . ARG B 1 132 ? 42.651 -36.275 41.536 1.00 43.16 152 ARG B CA 1
ATOM 3655 C C . ARG B 1 132 ? 43.257 -36.046 40.138 1.00 50.30 152 ARG B C 1
ATOM 3656 O O . ARG B 1 132 ? 44.318 -36.577 39.846 1.00 53.64 152 ARG B O 1
ATOM 3664 N N . LYS B 1 133 ? 42.614 -35.220 39.309 1.00 45.53 153 LYS B N 1
ATOM 3665 C CA . LYS B 1 133 ? 43.058 -34.896 37.963 1.00 46.21 153 LYS B CA 1
ATOM 3666 C C . LYS B 1 133 ? 44.257 -33.923 37.986 1.00 50.47 153 LYS B C 1
ATOM 3667 O O . LYS B 1 133 ? 44.242 -32.936 38.726 1.00 48.96 153 LYS B O 1
ATOM 3673 N N . LYS B 1 134 ? 45.281 -34.200 37.153 1.00 48.44 154 LYS B N 1
ATOM 3674 C CA . LYS B 1 134 ? 46.491 -33.377 37.037 1.00 49.55 154 LYS B CA 1
ATOM 3675 C C . LYS B 1 134 ? 46.207 -32.021 36.367 1.00 50.70 154 LYS B C 1
ATOM 3676 O O . LYS B 1 134 ? 46.991 -31.078 36.511 1.00 48.26 154 LYS B O 1
ATOM 3680 N N . THR B 1 135 ? 45.085 -31.924 35.637 1.00 46.73 155 THR B N 1
ATOM 3681 C CA . THR B 1 135 ? 44.682 -30.684 34.956 1.00 46.72 155 THR B CA 1
ATOM 3682 C C . THR B 1 135 ? 43.274 -30.355 35.409 1.00 47.79 155 THR B C 1
ATOM 3683 O O . THR B 1 135 ? 42.554 -31.251 35.836 1.00 47.21 155 THR B O 1
ATOM 3687 N N . ALA B 1 136 ? 42.875 -29.098 35.325 1.00 43.20 156 ALA B N 1
ATOM 3688 C CA . ALA B 1 136 ? 41.539 -28.752 35.778 1.00 40.71 156 ALA B CA 1
ATOM 3689 C C . ALA B 1 136 ? 40.457 -29.268 34.812 1.00 43.21 156 ALA B C 1
ATOM 3690 O O . ALA B 1 136 ? 40.555 -29.091 33.594 1.00 43.16 156 ALA B O 1
ATOM 3692 N N . PRO B 1 137 ? 39.385 -29.858 35.337 1.00 40.21 157 PRO B N 1
ATOM 3693 C CA . PRO B 1 137 ? 38.245 -30.149 34.455 1.00 40.66 157 PRO B CA 1
ATOM 3694 C C . PRO B 1 137 ? 37.570 -28.822 34.076 1.00 44.70 157 PRO B C 1
ATOM 3695 O O . PRO B 1 137 ? 37.851 -27.796 34.704 1.00 42.89 157 PRO B O 1
ATOM 3699 N N . ASN B 1 138 ? 36.645 -28.834 33.116 1.00 42.89 158 ASN B N 1
ATOM 3700 C CA . ASN B 1 138 ? 35.887 -27.626 32.812 1.00 42.80 158 ASN B CA 1
ATOM 3701 C C . ASN B 1 138 ? 34.982 -27.288 34.005 1.00 44.48 158 ASN B C 1
ATOM 3702 O O . ASN B 1 138 ? 34.391 -28.189 34.597 1.00 45.34 158 ASN B O 1
ATOM 3707 N N . LEU B 1 139 ? 34.974 -26.033 34.428 1.00 38.86 159 LEU B N 1
ATOM 3708 C CA . LEU B 1 139 ? 34.148 -25.576 35.541 1.00 37.67 159 LEU B CA 1
ATOM 3709 C C . LEU B 1 139 ? 33.116 -24.645 34.989 1.00 40.97 159 LEU B C 1
ATOM 3710 O O . LEU B 1 139 ? 33.449 -23.652 34.348 1.00 40.47 159 LEU B O 1
ATOM 3715 N N . LEU B 1 140 ? 31.871 -24.992 35.193 1.00 38.46 160 LEU B N 1
ATOM 3716 C CA . LEU B 1 140 ? 30.775 -24.236 34.647 1.00 39.16 160 LEU B CA 1
ATOM 3717 C C . LEU B 1 140 ? 30.266 -23.220 35.669 1.00 44.49 160 LEU B C 1
ATOM 3718 O O . LEU B 1 140 ? 30.674 -23.276 36.829 1.00 39.86 160 LEU B O 1
ATOM 3723 N N . PRO B 1 141 ? 29.447 -22.232 35.248 1.00 45.32 161 PRO B N 1
ATOM 3724 C CA . PRO B 1 141 ? 29.041 -21.168 36.183 1.00 45.35 161 PRO B CA 1
ATOM 3725 C C . PRO B 1 141 ? 28.356 -21.664 37.462 1.00 45.62 161 PRO B C 1
ATOM 3726 O O . PRO B 1 141 ? 27.490 -22.539 37.424 1.00 43.82 161 PRO B O 1
ATOM 3730 N N . GLU B 1 142 ? 28.809 -21.093 38.600 1.00 41.71 162 GLU B N 1
ATOM 3731 C CA . GLU B 1 142 ? 28.326 -21.319 39.960 1.00 41.55 162 GLU B CA 1
ATOM 3732 C C . GLU B 1 142 ? 28.498 -22.788 40.419 1.00 43.25 162 GLU B C 1
ATOM 3733 O O . GLU B 1 142 ? 27.911 -23.153 41.428 1.00 42.07 162 GLU B O 1
ATOM 3739 N N . ALA B 1 143 ? 29.287 -23.618 39.692 1.00 38.49 163 ALA B N 1
ATOM 3740 C CA . ALA B 1 143 ? 29.507 -25.015 40.071 1.00 38.51 163 ALA B CA 1
ATOM 3741 C C . ALA B 1 143 ? 30.271 -25.118 41.402 1.00 41.95 163 ALA B C 1
ATOM 3742 O O . ALA B 1 143 ? 29.910 -25.917 42.256 1.00 39.41 163 ALA B O 1
ATOM 3744 N N . LEU B 1 144 ? 31.304 -24.290 41.575 1.00 37.24 164 LEU B N 1
ATOM 3745 C CA . LEU B 1 144 ? 32.100 -24.195 42.786 1.00 36.11 164 LEU B CA 1
ATOM 3746 C C . LEU B 1 144 ? 32.240 -22.722 43.147 1.00 38.13 164 LEU B C 1
ATOM 3747 O O . LEU B 1 144 ? 32.292 -21.898 42.242 1.00 37.40 164 LEU B O 1
ATOM 3752 N N . ALA B 1 145 ? 32.220 -22.382 44.447 1.00 34.99 165 ALA B N 1
ATOM 3753 C CA . ALA B 1 145 ? 32.333 -20.994 44.892 1.00 36.00 165 ALA B CA 1
ATOM 3754 C C . ALA B 1 145 ? 33.734 -20.781 45.490 1.00 38.72 165 ALA B C 1
ATOM 3755 O O . ALA B 1 145 ? 34.077 -21.393 46.505 1.00 36.10 165 ALA B O 1
ATOM 3757 N N . ASP B 1 146 ? 34.550 -19.929 44.852 1.00 38.02 166 ASP B N 1
ATOM 3758 C CA . ASP B 1 146 ? 35.922 -19.677 45.315 1.00 38.22 166 ASP B CA 1
ATOM 3759 C C . ASP B 1 146 ? 35.953 -18.907 46.639 1.00 41.72 166 ASP B C 1
ATOM 3760 O O . ASP B 1 146 ? 36.988 -18.886 47.285 1.00 43.65 166 ASP B O 1
ATOM 3765 N N . SER B 1 147 ? 34.807 -18.382 47.101 1.00 38.09 167 SER B N 1
ATOM 3766 C CA . SER B 1 147 ? 34.714 -17.715 48.405 1.00 37.79 167 SER B CA 1
ATOM 3767 C C . SER B 1 147 ? 34.432 -18.765 49.498 1.00 41.42 167 SER B C 1
ATOM 3768 O O . SER B 1 147 ? 34.370 -18.431 50.669 1.00 42.87 167 SER B O 1
ATOM 3771 N N . VAL B 1 148 ? 34.180 -20.026 49.102 1.00 36.38 168 VAL B N 1
ATOM 3772 C CA . VAL B 1 148 ? 33.790 -21.049 50.065 1.00 35.58 168 VAL B CA 1
ATOM 3773 C C . VAL B 1 148 ? 34.729 -22.257 50.084 1.00 38.46 168 VAL B C 1
ATOM 3774 O O . VAL B 1 148 ? 35.136 -22.717 51.158 1.00 38.92 168 VAL B O 1
ATOM 3778 N N A THR B 1 149 ? 35.058 -22.774 48.895 0.50 34.10 169 THR B N 1
ATOM 3779 N N B THR B 1 149 ? 35.007 -22.815 48.905 0.50 36.49 169 THR B N 1
ATOM 3780 C CA A THR B 1 149 ? 35.749 -24.045 48.690 0.50 33.16 169 THR B CA 1
ATOM 3781 C CA B THR B 1 149 ? 35.762 -24.055 48.795 0.50 36.57 169 THR B CA 1
ATOM 3782 C C A THR B 1 149 ? 37.208 -23.932 48.245 0.50 38.06 169 THR B C 1
ATOM 3783 C C B THR B 1 149 ? 37.205 -23.846 48.365 0.50 39.52 169 THR B C 1
ATOM 3784 O O A THR B 1 149 ? 37.501 -23.345 47.205 0.50 37.88 169 THR B O 1
ATOM 3785 O O B THR B 1 149 ? 37.490 -23.046 47.482 0.50 39.43 169 THR B O 1
ATOM 3792 N N . ALA B 1 150 ? 38.095 -24.620 48.980 1.00 36.09 170 ALA B N 1
ATOM 3793 C CA . ALA B 1 150 ? 39.520 -24.717 48.635 1.00 35.38 170 ALA B CA 1
ATOM 3794 C C . ALA B 1 150 ? 39.675 -25.968 47.759 1.00 36.35 170 ALA B C 1
ATOM 3795 O O . ALA B 1 150 ? 39.009 -26.987 48.005 1.00 35.18 170 ALA B O 1
ATOM 3797 N N . ILE B 1 151 ? 40.526 -25.886 46.735 1.00 34.65 171 ILE B N 1
ATOM 3798 C CA . ILE B 1 151 ? 40.705 -26.971 45.785 1.00 33.89 171 ILE B CA 1
ATOM 3799 C C . ILE B 1 151 ? 41.997 -27.668 46.097 1.00 38.23 171 ILE B C 1
ATOM 3800 O O . ILE B 1 151 ? 43.053 -27.033 46.094 1.00 38.95 171 ILE B O 1
ATOM 3805 N N . PHE B 1 152 ? 41.912 -28.979 46.375 1.00 34.66 172 PHE B N 1
ATOM 3806 C CA . PHE B 1 152 ? 43.077 -29.790 46.690 1.00 34.62 172 PHE B CA 1
ATOM 3807 C C . PHE B 1 152 ? 43.395 -30.578 45.458 1.00 40.19 172 PHE B C 1
ATOM 3808 O O . PHE B 1 152 ? 42.548 -31.289 44.907 1.00 39.92 172 PHE B O 1
ATOM 3816 N N . ILE B 1 153 ? 44.605 -30.343 44.955 1.00 36.30 173 ILE B N 1
ATOM 3817 C CA . ILE B 1 153 ? 45.042 -30.857 43.678 1.00 35.81 173 ILE B CA 1
ATOM 3818 C C . ILE B 1 153 ? 46.361 -31.600 43.800 1.00 43.39 173 ILE B C 1
ATOM 3819 O O . ILE B 1 153 ? 47.068 -31.425 44.794 1.00 42.76 173 ILE B O 1
ATOM 3824 N N . PRO B 1 154 ? 46.731 -32.399 42.765 1.00 43.07 174 PRO B N 1
ATOM 3825 C CA . PRO B 1 154 ? 47.992 -33.133 42.832 1.00 44.06 174 PRO B CA 1
ATOM 3826 C C . PRO B 1 154 ? 49.211 -32.219 42.866 1.00 50.69 174 PRO B C 1
ATOM 3827 O O . PRO B 1 154 ? 49.170 -31.075 42.408 1.00 47.71 174 PRO B O 1
ATOM 3831 N N . LEU B 1 155 ? 50.302 -32.739 43.424 1.00 52.61 175 LEU B N 1
ATOM 3832 C CA . LEU B 1 155 ? 51.601 -32.073 43.484 1.00 54.81 175 LEU B CA 1
ATOM 3833 C C . LEU B 1 155 ? 52.041 -31.679 42.068 1.00 57.53 175 LEU B C 1
ATOM 3834 O O . LEU B 1 155 ? 51.940 -32.504 41.157 1.00 56.35 175 LEU B O 1
ATOM 3839 N N . GLY B 1 156 ? 52.421 -30.410 41.895 1.00 54.24 176 GLY B N 1
ATOM 3840 C CA . GLY B 1 156 ? 52.866 -29.828 40.626 1.00 54.80 176 GLY B CA 1
ATOM 3841 C C . GLY B 1 156 ? 51.773 -29.451 39.637 1.00 55.90 176 GLY B C 1
ATOM 3842 O O . GLY B 1 156 ? 52.074 -29.111 38.494 1.00 54.99 176 GLY B O 1
ATOM 3843 N N . SER B 1 157 ? 50.493 -29.483 40.064 1.00 50.60 177 SER B N 1
ATOM 3844 C CA . SER B 1 157 ? 49.345 -29.193 39.193 1.00 49.55 177 SER B CA 1
ATOM 3845 C C . SER B 1 157 ? 48.842 -27.745 39.214 1.00 51.30 177 SER B C 1
ATOM 3846 O O . SER B 1 157 ? 47.983 -27.425 38.391 1.00 48.59 177 SER B O 1
ATOM 3849 N N . SER B 1 158 ? 49.312 -26.888 40.153 1.00 49.06 178 SER B N 1
ATOM 3850 C CA . SER B 1 158 ? 48.808 -25.503 40.303 1.00 48.10 178 SER B CA 1
ATOM 3851 C C . SER B 1 158 ? 48.670 -24.736 38.977 1.00 51.22 178 SER B C 1
ATOM 3852 O O . SER B 1 158 ? 47.624 -24.126 38.761 1.00 49.57 178 SER B O 1
ATOM 3855 N N . ASP B 1 159 ? 49.678 -24.818 38.079 1.00 47.99 179 ASP B N 1
ATOM 3856 C CA . ASP B 1 159 ? 49.666 -24.121 36.790 1.00 48.60 179 ASP B CA 1
ATOM 3857 C C . ASP B 1 159 ? 48.641 -24.718 35.808 1.00 52.81 179 ASP B C 1
ATOM 3858 O O . ASP B 1 159 ? 48.149 -23.995 34.939 1.00 53.13 179 ASP B O 1
ATOM 3863 N N . ALA B 1 160 ? 48.294 -26.002 35.957 1.00 49.53 180 ALA B N 1
ATOM 3864 C CA . ALA B 1 160 ? 47.286 -26.636 35.098 1.00 50.13 180 ALA B CA 1
ATOM 3865 C C . ALA B 1 160 ? 45.863 -26.400 35.637 1.00 51.86 180 ALA B C 1
ATOM 3866 O O . ALA B 1 160 ? 44.892 -26.893 35.059 1.00 52.37 180 ALA B O 1
ATOM 3868 N N . TYR B 1 161 ? 45.738 -25.617 36.726 1.00 45.76 181 TYR B N 1
ATOM 3869 C CA . TYR B 1 161 ? 44.458 -25.252 37.319 1.00 42.53 181 TYR B CA 1
ATOM 3870 C C . TYR B 1 161 ? 44.206 -23.743 37.325 1.00 46.29 181 TYR B C 1
ATOM 3871 O O . TYR B 1 161 ? 43.162 -23.298 36.862 1.00 45.87 181 TYR B O 1
ATOM 3880 N N . ARG B 1 162 ? 45.141 -22.961 37.886 1.00 43.18 182 ARG B N 1
ATOM 3881 C CA . ARG B 1 162 ? 44.931 -21.549 38.185 1.00 43.71 182 ARG B CA 1
ATOM 3882 C C . ARG B 1 162 ? 44.704 -20.624 36.973 1.00 48.52 182 ARG B C 1
ATOM 3883 O O . ARG B 1 162 ? 44.216 -19.515 37.183 1.00 48.14 182 ARG B O 1
ATOM 3891 N N . PHE B 1 163 ? 45.019 -21.063 35.745 1.00 45.70 183 PHE B N 1
ATOM 3892 C CA . PHE B 1 163 ? 44.817 -20.228 34.561 1.00 48.57 183 PHE B CA 1
ATOM 3893 C C . PHE B 1 163 ? 43.593 -20.675 33.760 1.00 52.46 183 PHE B C 1
ATOM 3894 O O . PHE B 1 163 ? 43.239 -20.034 32.775 1.00 53.19 183 PHE B O 1
ATOM 3902 N N . LYS B 1 164 ? 42.939 -21.760 34.186 1.00 49.28 184 LYS B N 1
ATOM 3903 C CA . LYS B 1 164 ? 41.769 -22.242 33.471 1.00 48.29 184 LYS B CA 1
ATOM 3904 C C . LYS B 1 164 ? 40.547 -21.354 33.784 1.00 50.25 184 LYS B C 1
ATOM 3905 O O . LYS B 1 164 ? 40.365 -20.878 34.915 1.00 47.88 184 LYS B O 1
ATOM 3911 N N . ASN B 1 165 ? 39.730 -21.121 32.758 1.00 48.59 185 ASN B N 1
ATOM 3912 C CA . ASN B 1 165 ? 38.529 -20.296 32.837 1.00 48.18 185 ASN B CA 1
ATOM 3913 C C . ASN B 1 165 ? 37.647 -20.696 34.028 1.00 47.53 185 ASN B C 1
ATOM 3914 O O . ASN B 1 165 ? 37.311 -21.874 34.178 1.00 46.75 185 ASN B O 1
ATOM 3919 N N . ARG B 1 166 ? 37.326 -19.700 34.906 1.00 41.49 186 ARG B N 1
ATOM 3920 C CA . ARG B 1 166 ? 36.498 -19.783 36.130 1.00 40.61 186 ARG B CA 1
ATOM 3921 C C . ARG B 1 166 ? 37.234 -20.368 37.330 1.00 42.21 186 ARG B C 1
ATOM 3922 O O . ARG B 1 166 ? 36.691 -20.345 38.424 1.00 41.14 186 ARG B O 1
ATOM 3930 N N . TRP B 1 167 ? 38.464 -20.833 37.160 1.00 38.64 187 TRP B N 1
ATOM 3931 C CA . TRP B 1 167 ? 39.256 -21.371 38.265 1.00 38.16 187 TRP B CA 1
ATOM 3932 C C . TRP B 1 167 ? 40.248 -20.359 38.852 1.00 42.16 187 TRP B C 1
ATOM 3933 O O . TRP B 1 167 ? 40.875 -20.634 39.867 1.00 40.86 187 TRP B O 1
ATOM 3944 N N . GLU B 1 168 ? 40.429 -19.234 38.180 1.00 41.11 188 GLU B N 1
ATOM 3945 C CA . GLU B 1 168 ? 41.465 -18.233 38.482 1.00 41.50 188 GLU B CA 1
ATOM 3946 C C . GLU B 1 168 ? 41.563 -17.765 39.944 1.00 42.53 188 GLU B C 1
ATOM 3947 O O . GLU B 1 168 ? 42.674 -17.478 40.378 1.00 42.87 188 GLU B O 1
ATOM 3953 N N . HIS B 1 169 ? 40.460 -17.675 40.707 1.00 38.46 189 HIS B N 1
ATOM 3954 C CA . HIS B 1 169 ? 40.585 -17.130 42.066 1.00 38.31 189 HIS B CA 1
ATOM 3955 C C . HIS B 1 169 ? 40.414 -18.136 43.198 1.00 41.06 189 HIS B C 1
ATOM 3956 O O . HIS B 1 169 ? 40.374 -17.723 44.351 1.00 40.55 189 HIS B O 1
ATOM 3963 N N . PHE B 1 170 ? 40.403 -19.436 42.902 1.00 37.42 190 PHE B N 1
ATOM 3964 C CA . PHE B 1 170 ? 40.294 -20.440 43.968 1.00 36.63 190 PHE B CA 1
ATOM 3965 C C . PHE B 1 170 ? 41.565 -20.540 44.769 1.00 42.05 190 PHE B C 1
ATOM 3966 O O . PHE B 1 170 ? 42.652 -20.323 44.240 1.00 39.90 190 PHE B O 1
ATOM 3974 N N . ALA B 1 171 ? 41.418 -20.901 46.044 1.00 38.59 191 ALA B N 1
ATOM 3975 C CA . ALA B 1 171 ? 42.526 -21.271 46.887 1.00 38.74 191 ALA B CA 1
ATOM 3976 C C . ALA B 1 171 ? 42.930 -22.648 46.416 1.00 41.79 191 ALA B C 1
ATOM 3977 O O . ALA B 1 171 ? 42.106 -23.577 46.503 1.00 41.23 191 ALA B O 1
ATOM 3979 N N . PHE B 1 172 ? 44.122 -22.779 45.810 1.00 38.15 192 PHE B N 1
ATOM 3980 C CA . PHE B 1 172 ? 44.621 -24.092 45.353 1.00 37.30 192 PHE B CA 1
ATOM 3981 C C . PHE B 1 172 ? 45.664 -24.596 46.309 1.00 43.32 192 PHE B C 1
ATOM 3982 O O . PHE B 1 172 ? 46.635 -23.904 46.586 1.00 43.66 192 PHE B O 1
ATOM 3990 N N . ILE B 1 173 ? 45.450 -25.782 46.851 1.00 42.04 193 ILE B N 1
ATOM 3991 C CA . ILE B 1 173 ? 46.426 -26.361 47.769 1.00 42.75 193 ILE B CA 1
ATOM 3992 C C . ILE B 1 173 ? 46.846 -27.692 47.194 1.00 44.26 193 ILE B C 1
ATOM 3993 O O . ILE B 1 173 ? 46.019 -28.560 47.010 1.00 41.25 193 ILE B O 1
ATOM 3998 N N . GLU B 1 174 ? 48.129 -27.844 46.912 1.00 41.41 194 GLU B N 1
ATOM 3999 C CA . GLU B 1 174 ? 48.632 -29.097 46.392 1.00 42.01 194 GLU B CA 1
ATOM 4000 C C . GLU B 1 174 ? 48.779 -30.115 47.512 1.00 47.53 194 GLU B C 1
ATOM 4001 O O . GLU B 1 174 ? 49.182 -29.766 48.618 1.00 47.46 194 GLU B O 1
ATOM 4007 N N . GLY B 1 175 ? 48.433 -31.359 47.212 1.00 44.82 195 GLY B N 1
ATOM 4008 C CA . GLY B 1 175 ? 48.521 -32.443 48.171 1.00 45.19 195 GLY B CA 1
ATOM 4009 C C . GLY B 1 175 ? 47.218 -32.661 48.901 1.00 47.46 195 GLY B C 1
ATOM 4010 O O . GLY B 1 175 ? 46.163 -32.227 48.448 1.00 46.44 195 GLY B O 1
ATOM 4011 N N . GLU B 1 176 ? 47.299 -33.338 50.042 1.00 44.91 196 GLU B N 1
ATOM 4012 C CA . GLU B 1 176 ? 46.161 -33.769 50.836 1.00 43.01 196 GLU B CA 1
ATOM 4013 C C . GLU B 1 176 ? 45.664 -32.701 51.791 1.00 42.26 196 GLU B C 1
ATOM 4014 O O . GLU B 1 176 ? 46.487 -32.021 52.433 1.00 43.72 196 GLU B O 1
ATOM 4020 N N . PRO B 1 177 ? 44.323 -32.603 51.955 1.00 39.89 197 PRO B N 1
ATOM 4021 C CA . PRO B 1 177 ? 43.786 -31.651 52.943 1.00 38.46 197 PRO B CA 1
ATOM 4022 C C . PRO B 1 177 ? 44.058 -32.142 54.350 1.00 44.38 197 PRO B C 1
ATOM 4023 O O . PRO B 1 177 ? 44.025 -33.337 54.583 1.00 41.86 197 PRO B O 1
ATOM 4027 N N . LEU B 1 178 ? 44.334 -31.232 55.279 1.00 42.92 198 LEU B N 1
ATOM 4028 C CA . LEU B 1 178 ? 44.529 -31.638 56.665 1.00 42.65 198 LEU B CA 1
ATOM 4029 C C . LEU B 1 178 ? 43.627 -30.792 57.539 1.00 44.34 198 LEU B C 1
ATOM 4030 O O . LEU B 1 178 ? 43.771 -29.567 57.595 1.00 41.03 198 LEU B O 1
ATOM 4035 N N . GLU B 1 179 ? 42.670 -31.448 58.170 1.00 41.47 199 GLU B N 1
ATOM 4036 C CA . GLU B 1 179 ? 41.731 -30.822 59.091 1.00 42.12 199 GLU B CA 1
ATOM 4037 C C . GLU B 1 179 ? 42.022 -31.364 60.470 1.00 47.38 199 GLU B C 1
ATOM 4038 O O . GLU B 1 179 ? 42.141 -32.575 60.633 1.00 44.64 199 GLU B O 1
ATOM 4044 N N . THR B 1 180 ? 42.161 -30.478 61.464 1.00 44.40 200 THR B N 1
ATOM 4045 C CA . THR B 1 180 ? 42.467 -30.934 62.813 1.00 45.05 200 THR B CA 1
ATOM 4046 C C . THR B 1 180 ? 41.878 -29.995 63.874 1.00 45.71 200 THR B C 1
ATOM 4047 O O . THR B 1 180 ? 41.617 -28.822 63.616 1.00 40.78 200 THR B O 1
ATOM 4051 N N . THR B 1 181 ? 41.650 -30.561 65.048 1.00 43.44 201 THR B N 1
ATOM 4052 C CA . THR B 1 181 ? 41.159 -29.877 66.239 1.00 44.31 201 THR B CA 1
ATOM 4053 C C . THR B 1 181 ? 42.222 -30.076 67.290 1.00 47.34 201 THR B C 1
ATOM 4054 O O . THR B 1 181 ? 42.594 -31.212 67.577 1.00 47.40 201 THR B O 1
ATOM 4058 N N . ILE B 1 182 ? 42.735 -28.974 67.823 1.00 44.09 202 ILE B N 1
ATOM 4059 C CA . ILE B 1 182 ? 43.802 -28.990 68.825 1.00 44.62 202 ILE B CA 1
ATOM 4060 C C . ILE B 1 182 ? 43.286 -28.403 70.139 1.00 49.09 202 ILE B C 1
ATOM 4061 O O . ILE B 1 182 ? 42.741 -27.299 70.150 1.00 45.96 202 ILE B O 1
ATOM 4066 N N . GLN B 1 183 ? 43.479 -29.148 71.238 1.00 48.86 203 GLN B N 1
ATOM 4067 C CA . GLN B 1 183 ? 43.139 -28.745 72.602 1.00 49.91 203 GLN B CA 1
ATOM 4068 C C . GLN B 1 183 ? 44.369 -28.135 73.234 1.00 53.86 203 GLN B C 1
ATOM 4069 O O . GLN B 1 183 ? 45.417 -28.768 73.219 1.00 54.35 203 GLN B O 1
ATOM 4075 N N . VAL B 1 184 ? 44.285 -26.903 73.739 1.00 49.48 204 VAL B N 1
ATOM 4076 C CA . VAL B 1 184 ? 45.452 -26.288 74.377 1.00 48.38 204 VAL B CA 1
ATOM 4077 C C . VAL B 1 184 ? 45.073 -25.925 75.805 1.00 52.20 204 VAL B C 1
ATOM 4078 O O . VAL B 1 184 ? 44.170 -25.120 76.013 1.00 50.05 204 VAL B O 1
ATOM 4082 N N . GLY B 1 185 ? 45.752 -26.550 76.769 1.00 51.15 205 GLY B N 1
ATOM 4083 C CA . GLY B 1 185 ? 45.542 -26.296 78.189 1.00 52.41 205 GLY B CA 1
ATOM 4084 C C . GLY B 1 185 ? 46.104 -24.945 78.599 1.00 57.07 205 GLY B C 1
ATOM 4085 O O . GLY B 1 185 ? 46.892 -24.344 77.853 1.00 53.80 205 GLY B O 1
ATOM 4086 N N . ALA B 1 186 ? 45.701 -24.459 79.794 1.00 56.79 206 ALA B N 1
ATOM 4087 C CA . ALA B 1 186 ? 46.095 -23.166 80.370 1.00 58.41 206 ALA B CA 1
ATOM 4088 C C . ALA B 1 186 ? 47.622 -22.944 80.395 1.00 66.35 206 ALA B C 1
ATOM 4089 O O . ALA B 1 186 ? 48.070 -21.802 80.236 1.00 65.33 206 ALA B O 1
ATOM 4099 N N . GLY B 1 188 ? 49.698 -25.017 78.442 1.00 60.50 208 GLY B N 1
ATOM 4100 C CA . GLY B 1 188 ? 50.144 -25.694 77.232 1.00 58.23 208 GLY B CA 1
ATOM 4101 C C . GLY B 1 188 ? 50.607 -24.744 76.147 1.00 58.92 208 GLY B C 1
ATOM 4102 O O . GLY B 1 188 ? 50.571 -23.525 76.322 1.00 58.60 208 GLY B O 1
ATOM 4103 N N . LYS B 1 189 ? 51.060 -25.309 75.021 1.00 52.84 209 LYS B N 1
ATOM 4104 C CA . LYS B 1 189 ? 51.549 -24.572 73.850 1.00 50.61 209 LYS B CA 1
ATOM 4105 C C . LYS B 1 189 ? 50.940 -25.165 72.598 1.00 49.64 209 LYS B C 1
ATOM 4106 O O . LYS B 1 189 ? 50.980 -26.380 72.424 1.00 48.55 209 LYS B O 1
ATOM 4112 N N . LEU B 1 190 ? 50.372 -24.327 71.728 1.00 44.37 210 LEU B N 1
ATOM 4113 C CA . LEU B 1 190 ? 49.797 -24.789 70.463 1.00 43.10 210 LEU B CA 1
ATOM 4114 C C . LEU B 1 190 ? 50.830 -25.621 69.673 1.00 45.77 210 LEU B C 1
ATOM 4115 O O . LEU B 1 190 ? 50.494 -26.680 69.155 1.00 44.48 210 LEU B O 1
ATOM 4120 N N . GLU B 1 191 ? 52.083 -25.143 69.614 1.00 43.56 211 GLU B N 1
ATOM 4121 C CA . GLU B 1 191 ? 53.180 -25.790 68.905 1.00 44.55 211 GLU B CA 1
ATOM 4122 C C . GLU B 1 191 ? 53.404 -27.228 69.407 1.00 50.17 211 GLU B C 1
ATOM 4123 O O . GLU B 1 191 ? 53.516 -28.158 68.596 1.00 48.52 211 GLU B O 1
ATOM 4129 N N . ASP B 1 192 ? 53.419 -27.401 70.735 1.00 49.47 212 ASP B N 1
ATOM 4130 C CA . ASP B 1 192 ? 53.633 -28.706 71.381 1.00 51.03 212 ASP B CA 1
ATOM 4131 C C . ASP B 1 192 ? 52.433 -29.605 71.170 1.00 52.12 212 ASP B C 1
ATOM 4132 O O . ASP B 1 192 ? 52.614 -30.792 70.947 1.00 50.02 212 ASP B O 1
ATOM 4137 N N . GLU B 1 193 ? 51.207 -29.033 71.214 1.00 47.59 213 GLU B N 1
ATOM 4138 C CA . GLU B 1 193 ? 49.984 -29.821 71.037 1.00 47.51 213 GLU B CA 1
ATOM 4139 C C . GLU B 1 193 ? 49.861 -30.312 69.590 1.00 50.09 213 GLU B C 1
ATOM 4140 O O . GLU B 1 193 ? 49.404 -31.442 69.366 1.00 50.53 213 GLU B O 1
ATOM 4146 N N . ILE B 1 194 ? 50.324 -29.504 68.619 1.00 44.34 214 ILE B N 1
ATOM 4147 C CA . ILE B 1 194 ? 50.328 -29.903 67.200 1.00 42.88 214 ILE B CA 1
ATOM 4148 C C . ILE B 1 194 ? 51.308 -31.077 67.024 1.00 49.85 214 ILE B C 1
ATOM 4149 O O . ILE B 1 194 ? 50.972 -32.054 66.357 1.00 48.41 214 ILE B O 1
ATOM 4167 N N . LYS B 1 196 ? 52.310 -33.202 69.344 1.00 53.61 216 LYS B N 1
ATOM 4168 C CA . LYS B 1 196 ? 51.736 -34.365 70.052 1.00 54.71 216 LYS B CA 1
ATOM 4169 C C . LYS B 1 196 ? 50.680 -35.061 69.196 1.00 57.22 216 LYS B C 1
ATOM 4170 O O . LYS B 1 196 ? 50.519 -36.275 69.297 1.00 57.08 216 LYS B O 1
ATOM 4176 N N . ALA B 1 197 ? 49.977 -34.299 68.335 1.00 53.60 217 ALA B N 1
ATOM 4177 C CA . ALA B 1 197 ? 48.968 -34.841 67.426 1.00 53.01 217 ALA B CA 1
ATOM 4178 C C . ALA B 1 197 ? 49.645 -35.554 66.238 1.00 57.70 217 ALA B C 1
ATOM 4179 O O . ALA B 1 197 ? 48.962 -36.210 65.446 1.00 58.43 217 ALA B O 1
ATOM 4181 N N . GLY B 1 198 ? 50.982 -35.451 66.161 1.00 53.50 218 GLY B N 1
ATOM 4182 C CA . GLY B 1 198 ? 51.796 -36.047 65.107 1.00 53.89 218 GLY B CA 1
ATOM 4183 C C . GLY B 1 198 ? 51.742 -35.241 63.825 1.00 56.71 218 GLY B C 1
ATOM 4184 O O . GLY B 1 198 ? 51.987 -35.779 62.740 1.00 55.91 218 GLY B O 1
ATOM 4185 N N . LEU B 1 199 ? 51.441 -33.929 63.945 1.00 51.06 219 LEU B N 1
ATOM 4186 C CA . LEU B 1 199 ? 51.299 -33.065 62.786 1.00 48.55 219 LEU B CA 1
ATOM 4187 C C . LEU B 1 199 ? 52.393 -31.999 62.688 1.00 53.05 219 LEU B C 1
ATOM 4188 O O . LEU B 1 199 ? 53.136 -31.744 63.642 1.00 53.04 219 LEU B O 1
ATOM 4193 N N . GLN B 1 200 ? 52.494 -31.412 61.485 1.00 48.55 220 GLN B N 1
ATOM 4194 C CA . GLN B 1 200 ? 53.381 -30.306 61.169 1.00 47.46 220 GLN B CA 1
ATOM 4195 C C . GLN B 1 200 ? 52.511 -29.065 60.979 1.00 49.15 220 GLN B C 1
ATOM 4196 O O . GLN B 1 200 ? 51.537 -29.140 60.221 1.00 47.30 220 GLN B O 1
ATOM 4202 N N . PRO B 1 201 ? 52.810 -27.931 61.673 1.00 44.86 221 PRO B N 1
ATOM 4203 C CA . PRO B 1 201 ? 51.982 -26.710 61.492 1.00 43.06 221 PRO B CA 1
ATOM 4204 C C . PRO B 1 201 ? 51.813 -26.311 60.014 1.00 44.57 221 PRO B C 1
ATOM 4205 O O . PRO B 1 201 ? 50.708 -25.956 59.614 1.00 41.81 221 PRO B O 1
ATOM 4209 N N . ARG B 1 202 ? 52.884 -26.430 59.185 1.00 42.33 222 ARG B N 1
ATOM 4210 C CA . ARG B 1 202 ? 52.793 -26.049 57.769 1.00 43.30 222 ARG B CA 1
ATOM 4211 C C . ARG B 1 202 ? 51.756 -26.879 56.952 1.00 45.71 222 ARG B C 1
ATOM 4212 O O . ARG B 1 202 ? 51.280 -26.403 55.925 1.00 45.32 222 ARG B O 1
ATOM 4220 N N . ASP B 1 203 ? 51.442 -28.100 57.391 1.00 41.25 223 ASP B N 1
ATOM 4221 C CA . ASP B 1 203 ? 50.489 -28.972 56.691 1.00 41.48 223 ASP B CA 1
ATOM 4222 C C . ASP B 1 203 ? 49.027 -28.641 56.984 1.00 44.56 223 ASP B C 1
ATOM 4223 O O . ASP B 1 203 ? 48.138 -29.112 56.273 1.00 44.81 223 ASP B O 1
ATOM 4228 N N . ILE B 1 204 ? 48.780 -27.882 58.053 1.00 40.42 224 ILE B N 1
ATOM 4229 C CA . ILE B 1 204 ? 47.426 -27.637 58.531 1.00 39.48 224 ILE B CA 1
ATOM 4230 C C . ILE B 1 204 ? 46.659 -26.693 57.594 1.00 41.04 224 ILE B C 1
ATOM 4231 O O . ILE B 1 204 ? 47.109 -25.589 57.306 1.00 38.16 224 ILE B O 1
ATOM 4236 N N . ASN B 1 205 ? 45.485 -27.144 57.151 1.00 36.38 225 ASN B N 1
ATOM 4237 C CA . ASN B 1 205 ? 44.610 -26.349 56.293 1.00 35.43 225 ASN B CA 1
ATOM 4238 C C . ASN B 1 205 ? 43.370 -25.921 57.036 1.00 37.59 225 ASN B C 1
ATOM 4239 O O . ASN B 1 205 ? 42.911 -24.811 56.845 1.00 36.54 225 ASN B O 1
ATOM 4244 N N . PHE B 1 206 ? 42.785 -26.808 57.839 1.00 34.89 226 PHE B N 1
ATOM 4245 C CA . PHE B 1 206 ? 41.544 -26.488 58.556 1.00 35.44 226 PHE B CA 1
ATOM 4246 C C . PHE B 1 206 ? 41.799 -26.725 60.018 1.00 40.78 226 PHE B C 1
ATOM 4247 O O . PHE B 1 206 ? 42.039 -27.853 60.408 1.00 41.81 226 PHE B O 1
ATOM 4255 N N . LEU B 1 207 ? 41.883 -25.645 60.796 1.00 37.16 227 LEU B N 1
ATOM 4256 C CA . LEU B 1 207 ? 42.245 -25.774 62.191 1.00 36.65 227 LEU B CA 1
ATOM 4257 C C . LEU B 1 207 ? 41.175 -25.266 63.111 1.00 39.58 227 LEU B C 1
ATOM 4258 O O . LEU B 1 207 ? 40.665 -24.150 62.944 1.00 37.73 227 LEU B O 1
ATOM 4263 N N . THR B 1 208 ? 40.927 -26.051 64.150 1.00 35.95 228 THR B N 1
ATOM 4264 C CA . THR B 1 208 ? 40.052 -25.668 65.240 1.00 37.94 228 THR B CA 1
ATOM 4265 C C . THR B 1 208 ? 40.908 -25.688 66.473 1.00 41.52 228 THR B C 1
ATOM 4266 O O . THR B 1 208 ? 41.568 -26.679 66.753 1.00 40.34 228 THR B O 1
ATOM 4270 N N . ILE B 1 209 ? 40.928 -24.586 67.197 1.00 38.79 229 ILE B N 1
ATOM 4271 C CA . ILE B 1 209 ? 41.652 -24.536 68.454 1.00 38.03 229 ILE B CA 1
ATOM 4272 C C . ILE B 1 209 ? 40.649 -24.334 69.545 1.00 41.69 229 ILE B C 1
ATOM 4273 O O . ILE B 1 209 ? 39.745 -23.510 69.423 1.00 41.26 229 ILE B O 1
ATOM 4278 N N . GLU B 1 210 ? 40.810 -25.079 70.620 1.00 40.87 230 GLU B N 1
ATOM 4279 C CA . GLU B 1 210 ? 39.960 -24.969 71.798 1.00 41.72 230 GLU B CA 1
ATOM 4280 C C . GLU B 1 210 ? 40.861 -24.817 73.001 1.00 48.23 230 GLU B C 1
ATOM 4281 O O . GLU B 1 210 ? 41.888 -25.504 73.089 1.00 47.95 230 GLU B O 1
ATOM 4287 N N . GLY B 1 211 ? 40.473 -23.934 73.914 1.00 46.96 231 GLY B N 1
ATOM 4288 C CA . GLY B 1 211 ? 41.190 -23.708 75.157 1.00 47.39 231 GLY B CA 1
ATOM 4289 C C . GLY B 1 211 ? 41.973 -22.420 75.189 1.00 50.28 231 GLY B C 1
ATOM 4290 O O . GLY B 1 211 ? 41.424 -21.345 74.979 1.00 48.96 231 GLY B O 1
ATOM 4291 N N . LYS B 1 212 ? 43.262 -22.525 75.478 1.00 48.60 232 LYS B N 1
ATOM 4292 C CA . LYS B 1 212 ? 44.127 -21.367 75.630 1.00 47.41 232 LYS B CA 1
ATOM 4293 C C . LYS B 1 212 ? 44.784 -20.961 74.313 1.00 50.09 232 LYS B C 1
ATOM 4294 O O . LYS B 1 212 ? 45.277 -21.801 73.558 1.00 48.96 232 LYS B O 1
ATOM 4300 N N . LEU B 1 213 ? 44.776 -19.650 74.058 1.00 47.53 233 LEU B N 1
ATOM 4301 C CA . LEU B 1 213 ? 45.412 -19.034 72.906 1.00 47.04 233 LEU B CA 1
ATOM 4302 C C . LEU B 1 213 ? 46.067 -17.753 73.354 1.00 51.04 233 LEU B C 1
ATOM 4303 O O . LEU B 1 213 ? 45.373 -16.818 73.777 1.00 50.86 233 LEU B O 1
ATOM 4308 N N . ASP B 1 214 ? 47.391 -17.717 73.291 1.00 48.84 234 ASP B N 1
ATOM 4309 C CA . ASP B 1 214 ? 48.169 -16.556 73.695 1.00 49.06 234 ASP B CA 1
ATOM 4310 C C . ASP B 1 214 ? 49.024 -16.046 72.517 1.00 51.20 234 ASP B C 1
ATOM 4311 O O . ASP B 1 214 ? 48.981 -16.625 71.425 1.00 47.66 234 ASP B O 1
ATOM 4316 N N . ASN B 1 215 ? 49.815 -14.985 72.760 1.00 49.74 235 ASN B N 1
ATOM 4317 C CA . ASN B 1 215 ? 50.641 -14.316 71.752 1.00 49.02 235 ASN B CA 1
ATOM 4318 C C . ASN B 1 215 ? 51.653 -15.257 71.079 1.00 49.07 235 ASN B C 1
ATOM 4319 O O . ASN B 1 215 ? 51.758 -15.201 69.857 1.00 47.47 235 ASN B O 1
ATOM 4324 N N . ALA B 1 216 ? 52.314 -16.166 71.837 1.00 44.24 236 ALA B N 1
ATOM 4325 C CA . ALA B 1 216 ? 53.256 -17.143 71.270 1.00 44.18 236 ALA B CA 1
ATOM 4326 C C . ALA B 1 216 ? 52.523 -18.133 70.336 1.00 46.04 236 ALA B C 1
ATOM 4327 O O . ALA B 1 216 ? 53.048 -18.483 69.279 1.00 45.85 236 ALA B O 1
ATOM 4329 N N . ASP B 1 217 ? 51.295 -18.525 70.685 1.00 40.58 237 ASP B N 1
ATOM 4330 C CA . ASP B 1 217 ? 50.508 -19.419 69.840 1.00 39.12 237 ASP B CA 1
ATOM 4331 C C . ASP B 1 217 ? 50.106 -18.690 68.552 1.00 41.52 237 ASP B C 1
ATOM 4332 O O . ASP B 1 217 ? 50.204 -19.267 67.474 1.00 40.25 237 ASP B O 1
ATOM 4337 N N . PHE B 1 218 ? 49.736 -17.390 68.648 1.00 38.64 238 PHE B N 1
ATOM 4338 C CA . PHE B 1 218 ? 49.396 -16.604 67.460 1.00 37.45 238 PHE B CA 1
ATOM 4339 C C . PHE B 1 218 ? 50.609 -16.454 66.525 1.00 40.63 238 PHE B C 1
ATOM 4340 O O . PHE B 1 218 ? 50.447 -16.473 65.307 1.00 40.62 238 PHE B O 1
ATOM 4348 N N . LYS B 1 219 ? 51.813 -16.345 67.087 1.00 40.48 239 LYS B N 1
ATOM 4349 C CA . LYS B 1 219 ? 53.057 -16.230 66.312 1.00 41.32 239 LYS B CA 1
ATOM 4350 C C . LYS B 1 219 ? 53.295 -17.517 65.496 1.00 43.97 239 LYS B C 1
ATOM 4351 O O . LYS B 1 219 ? 53.754 -17.459 64.352 1.00 41.84 239 LYS B O 1
ATOM 4357 N N . LEU B 1 220 ? 52.962 -18.683 66.079 1.00 42.45 240 LEU B N 1
ATOM 4358 C CA . LEU B 1 220 ? 53.076 -19.948 65.343 1.00 42.14 240 LEU B CA 1
ATOM 4359 C C . LEU B 1 220 ? 52.103 -19.949 64.156 1.00 41.11 240 LEU B C 1
ATOM 4360 O O . LEU B 1 220 ? 52.466 -20.360 63.060 1.00 41.16 240 LEU B O 1
ATOM 4365 N N . ILE B 1 221 ? 50.884 -19.461 64.371 1.00 36.63 241 ILE B N 1
ATOM 4366 C CA . ILE B 1 221 ? 49.887 -19.387 63.298 1.00 36.33 241 ILE B CA 1
ATOM 4367 C C . ILE B 1 221 ? 50.391 -18.389 62.240 1.00 38.37 241 ILE B C 1
ATOM 4368 O O . ILE B 1 221 ? 50.312 -18.649 61.036 1.00 36.59 241 ILE B O 1
ATOM 4373 N N . ARG B 1 222 ? 50.952 -17.267 62.723 1.00 35.45 242 ARG B N 1
ATOM 4374 C CA . ARG B 1 222 ? 51.412 -16.200 61.828 1.00 34.97 242 ARG B CA 1
ATOM 4375 C C . ARG B 1 222 ? 52.518 -16.694 60.914 1.00 38.45 242 ARG B C 1
ATOM 4376 O O . ARG B 1 222 ? 52.466 -16.509 59.695 1.00 40.39 242 ARG B O 1
ATOM 4384 N N . ASP B 1 223 ? 53.507 -17.340 61.497 1.00 37.27 243 ASP B N 1
ATOM 4385 C CA . ASP B 1 223 ? 54.696 -17.681 60.755 1.00 38.43 243 ASP B CA 1
ATOM 4386 C C . ASP B 1 223 ? 54.798 -19.084 60.197 1.00 42.37 243 ASP B C 1
ATOM 4387 O O . ASP B 1 223 ? 55.594 -19.266 59.266 1.00 41.34 243 ASP B O 1
ATOM 4392 N N . TYR B 1 224 ? 54.054 -20.068 60.731 1.00 39.41 244 TYR B N 1
ATOM 4393 C CA . TYR B 1 224 ? 54.288 -21.442 60.281 1.00 40.14 244 TYR B CA 1
ATOM 4394 C C . TYR B 1 224 ? 53.077 -22.148 59.741 1.00 41.36 244 TYR B C 1
ATOM 4395 O O . TYR B 1 224 ? 53.071 -23.366 59.648 1.00 42.77 244 TYR B O 1
ATOM 4420 N N . PRO B 1 226 ? 51.259 -21.310 56.418 1.00 38.44 246 PRO B N 1
ATOM 4421 C CA . PRO B 1 226 ? 50.910 -20.568 55.202 1.00 37.91 246 PRO B CA 1
ATOM 4422 C C . PRO B 1 226 ? 49.698 -21.123 54.459 1.00 42.30 246 PRO B C 1
ATOM 4423 O O . PRO B 1 226 ? 49.088 -20.358 53.732 1.00 41.38 246 PRO B O 1
ATOM 4427 N N . ASN B 1 227 ? 49.350 -22.416 54.651 1.00 38.32 247 ASN B N 1
ATOM 4428 C CA . ASN B 1 227 ? 48.272 -23.065 53.905 1.00 37.71 247 ASN B CA 1
ATOM 4429 C C . ASN B 1 227 ? 46.989 -23.183 54.693 1.00 39.13 247 ASN B C 1
ATOM 4430 O O . ASN B 1 227 ? 46.141 -24.022 54.374 1.00 38.97 247 ASN B O 1
ATOM 4435 N N . LEU B 1 228 ? 46.823 -22.317 55.690 1.00 36.19 248 LEU B N 1
ATOM 4436 C CA . LEU B 1 228 ? 45.619 -22.228 56.502 1.00 35.59 248 LEU B CA 1
ATOM 4437 C C . LEU B 1 228 ? 44.459 -21.679 55.662 1.00 37.42 248 LEU B C 1
ATOM 4438 O O . LEU B 1 228 ? 44.535 -20.580 55.121 1.00 34.45 248 LEU B O 1
ATOM 4443 N N . VAL B 1 229 ? 43.396 -22.470 55.532 1.00 34.66 249 VAL B N 1
ATOM 4444 C CA . VAL B 1 229 ? 42.234 -22.106 54.742 1.00 34.65 249 VAL B CA 1
ATOM 4445 C C . VAL B 1 229 ? 41.125 -21.617 55.665 1.00 38.84 249 VAL B C 1
ATOM 4446 O O . VAL B 1 229 ? 40.388 -20.680 55.338 1.00 36.66 249 VAL B O 1
ATOM 4450 N N . SER B 1 230 ? 40.996 -22.280 56.803 1.00 36.58 250 SER B N 1
ATOM 4451 C CA . SER B 1 230 ? 39.940 -21.967 57.745 1.00 36.25 250 SER B CA 1
ATOM 4452 C C . SER B 1 230 ? 40.458 -22.092 59.124 1.00 41.43 250 SER B C 1
ATOM 4453 O O . SER B 1 230 ? 41.180 -23.037 59.436 1.00 40.66 250 SER B O 1
ATOM 4456 N N . LEU B 1 231 ? 40.070 -21.147 59.963 1.00 37.56 251 LEU B N 1
ATOM 4457 C CA . LEU B 1 231 ? 40.507 -21.186 61.344 1.00 35.17 251 LEU B CA 1
ATOM 4458 C C . LEU B 1 231 ? 39.339 -20.950 62.270 1.00 38.11 251 LEU B C 1
ATOM 4459 O O . LEU B 1 231 ? 38.649 -19.943 62.137 1.00 38.69 251 LEU B O 1
ATOM 4464 N N . ASP B 1 232 ? 39.116 -21.865 63.200 1.00 34.59 252 ASP B N 1
ATOM 4465 C CA . ASP B 1 232 ? 38.052 -21.718 64.191 1.00 34.38 252 ASP B CA 1
ATOM 4466 C C . ASP B 1 232 ? 38.710 -21.610 65.547 1.00 38.87 252 ASP B C 1
ATOM 4467 O O . ASP B 1 232 ? 39.205 -22.593 66.093 1.00 38.61 252 ASP B O 1
ATOM 4472 N N . ILE B 1 233 ? 38.742 -20.394 66.081 1.00 35.66 253 ILE B N 1
ATOM 4473 C CA . ILE B 1 233 ? 39.327 -20.139 67.405 1.00 35.41 253 ILE B CA 1
ATOM 4474 C C . ILE B 1 233 ? 38.263 -19.532 68.314 1.00 37.40 253 ILE B C 1
ATOM 4475 O O . ILE B 1 233 ? 38.591 -18.870 69.299 1.00 35.56 253 ILE B O 1
ATOM 4480 N N . SER B 1 234 ? 36.986 -19.791 68.001 1.00 34.93 254 SER B N 1
ATOM 4481 C CA . SER B 1 234 ? 35.879 -19.261 68.793 1.00 35.00 254 SER B CA 1
ATOM 4482 C C . SER B 1 234 ? 35.929 -19.771 70.237 1.00 41.17 254 SER B C 1
ATOM 4483 O O . SER B 1 234 ? 35.715 -18.992 71.163 1.00 40.09 254 SER B O 1
ATOM 4486 N N . LYS B 1 235 ? 36.279 -21.052 70.433 1.00 38.84 255 LYS B N 1
ATOM 4487 C CA . LYS B 1 235 ? 36.310 -21.623 71.779 1.00 39.61 255 LYS B CA 1
ATOM 4488 C C . LYS B 1 235 ? 37.678 -21.475 72.463 1.00 43.90 255 LYS B C 1
ATOM 4489 O O . LYS B 1 235 ? 38.183 -22.414 73.080 1.00 45.55 255 LYS B O 1
ATOM 4495 N N . THR B 1 236 ? 38.283 -20.297 72.340 1.00 41.97 256 THR B N 1
ATOM 4496 C CA . THR B 1 236 ? 39.561 -19.976 72.974 1.00 41.42 256 THR B CA 1
ATOM 4497 C C . THR B 1 236 ? 39.347 -18.768 73.856 1.00 44.53 256 THR B C 1
ATOM 4498 O O . THR B 1 236 ? 38.409 -17.988 73.620 1.00 42.82 256 THR B O 1
ATOM 4502 N N . ASN B 1 237 ? 40.270 -18.557 74.797 1.00 41.84 257 ASN B N 1
ATOM 4503 C CA . ASN B 1 237 ? 40.186 -17.440 75.738 1.00 42.36 257 ASN B CA 1
ATOM 4504 C C . ASN B 1 237 ? 40.943 -16.188 75.253 1.00 43.71 257 ASN B C 1
ATOM 4505 O O . ASN B 1 237 ? 41.063 -15.241 76.022 1.00 43.78 257 ASN B O 1
ATOM 4510 N N . ALA B 1 238 ? 41.481 -16.182 74.011 1.00 39.73 258 ALA B N 1
ATOM 4511 C CA . ALA B 1 238 ? 42.212 -15.012 73.501 1.00 39.72 258 ALA B CA 1
ATOM 4512 C C . ALA B 1 238 ? 41.315 -13.750 73.508 1.00 41.94 258 ALA B C 1
ATOM 4513 O O . ALA B 1 238 ? 40.150 -13.797 73.117 1.00 39.77 258 ALA B O 1
ATOM 4515 N N . THR B 1 239 ? 41.848 -12.650 74.021 1.00 40.29 259 THR B N 1
ATOM 4516 C CA . THR B 1 239 ? 41.127 -11.379 74.059 1.00 40.72 259 THR B CA 1
ATOM 4517 C C . THR B 1 239 ? 41.731 -10.404 73.052 1.00 42.56 259 THR B C 1
ATOM 4518 O O . THR B 1 239 ? 41.166 -9.345 72.826 1.00 40.93 259 THR B O 1
ATOM 4522 N N . THR B 1 240 ? 42.893 -10.756 72.461 1.00 39.21 260 THR B N 1
ATOM 4523 C CA A THR B 1 240 ? 43.540 -9.911 71.472 0.50 38.08 260 THR B CA 1
ATOM 4524 C CA B THR B 1 240 ? 43.555 -9.917 71.470 0.50 38.65 260 THR B CA 1
ATOM 4525 C C . THR B 1 240 ? 44.116 -10.750 70.354 1.00 42.29 260 THR B C 1
ATOM 4526 O O . THR B 1 240 ? 44.588 -11.869 70.584 1.00 43.09 260 THR B O 1
ATOM 4533 N N . ILE B 1 241 ? 44.098 -10.192 69.141 1.00 36.93 261 ILE B N 1
ATOM 4534 C CA . ILE B 1 241 ? 44.773 -10.826 68.028 1.00 36.01 261 ILE B CA 1
ATOM 4535 C C . ILE B 1 241 ? 45.945 -9.893 67.773 1.00 39.74 261 ILE B C 1
ATOM 4536 O O . ILE B 1 241 ? 45.726 -8.718 67.419 1.00 39.98 261 ILE B O 1
ATOM 4541 N N . PRO B 1 242 ? 47.185 -10.367 68.015 1.00 37.14 262 PRO B N 1
ATOM 4542 C CA . PRO B 1 242 ? 48.350 -9.482 67.835 1.00 37.84 262 PRO B CA 1
ATOM 4543 C C . PRO B 1 242 ? 48.500 -8.972 66.400 1.00 39.75 262 PRO B C 1
ATOM 4544 O O . PRO B 1 242 ? 48.007 -9.587 65.451 1.00 38.19 262 PRO B O 1
ATOM 4548 N N . ASP B 1 243 ? 49.182 -7.847 66.249 1.00 36.28 263 ASP B N 1
ATOM 4549 C CA . ASP B 1 243 ? 49.481 -7.206 64.956 1.00 36.38 263 ASP B CA 1
ATOM 4550 C C . ASP B 1 243 ? 49.982 -8.230 63.913 1.00 37.72 263 ASP B C 1
ATOM 4551 O O . ASP B 1 243 ? 50.764 -9.111 64.252 1.00 35.70 263 ASP B O 1
ATOM 4556 N N . PHE B 1 244 ? 49.474 -8.133 62.676 1.00 34.02 264 PHE B N 1
ATOM 4557 C CA . PHE B 1 244 ? 49.890 -8.940 61.501 1.00 33.39 264 PHE B CA 1
ATOM 4558 C C . PHE B 1 244 ? 49.643 -10.452 61.639 1.00 37.25 264 PHE B C 1
ATOM 4559 O O . PHE B 1 244 ? 50.181 -11.196 60.817 1.00 35.54 264 PHE B O 1
ATOM 4567 N N . THR B 1 245 ? 48.900 -10.929 62.652 1.00 34.97 265 THR B N 1
ATOM 4568 C CA . THR B 1 245 ? 48.774 -12.394 62.829 1.00 34.17 265 THR B CA 1
ATOM 4569 C C . THR B 1 245 ? 48.313 -13.115 61.565 1.00 36.98 265 THR B C 1
ATOM 4570 O O . THR B 1 245 ? 48.877 -14.157 61.203 1.00 36.86 265 THR B O 1
ATOM 4574 N N . PHE B 1 246 ? 47.288 -12.601 60.909 1.00 34.40 266 PHE B N 1
ATOM 4575 C CA . PHE B 1 246 ? 46.788 -13.286 59.735 1.00 33.59 266 PHE B CA 1
ATOM 4576 C C . PHE B 1 246 ? 47.190 -12.578 58.469 1.00 38.70 266 PHE B C 1
ATOM 4577 O O . PHE B 1 246 ? 46.586 -12.810 57.436 1.00 39.07 266 PHE B O 1
ATOM 4585 N N . ALA B 1 247 ? 48.199 -11.733 58.532 1.00 36.66 267 ALA B N 1
ATOM 4586 C CA . ALA B 1 247 ? 48.650 -10.993 57.367 1.00 37.23 267 ALA B CA 1
ATOM 4587 C C . ALA B 1 247 ? 49.209 -11.944 56.329 1.00 41.80 267 ALA B C 1
ATOM 4588 O O . ALA B 1 247 ? 49.948 -12.892 56.659 1.00 39.11 267 ALA B O 1
ATOM 4590 N N . GLN B 1 248 ? 48.785 -11.721 55.079 1.00 40.14 268 GLN B N 1
ATOM 4591 C CA . GLN B 1 248 ? 49.166 -12.484 53.895 1.00 41.60 268 GLN B CA 1
ATOM 4592 C C . GLN B 1 248 ? 48.883 -14.032 54.032 1.00 43.73 268 GLN B C 1
ATOM 4593 O O . GLN B 1 248 ? 49.619 -14.874 53.517 1.00 42.00 268 GLN B O 1
ATOM 4599 N N . LYS B 1 249 ? 47.805 -14.378 54.719 1.00 40.14 269 LYS B N 1
ATOM 4600 C CA . LYS B 1 249 ? 47.271 -15.739 54.744 1.00 38.62 269 LYS B CA 1
ATOM 4601 C C . LYS B 1 249 ? 46.564 -15.851 53.409 1.00 40.62 269 LYS B C 1
ATOM 4602 O O . LYS B 1 249 ? 45.396 -15.494 53.311 1.00 39.85 269 LYS B O 1
ATOM 4608 N N . LYS B 1 250 ? 47.302 -16.248 52.358 1.00 38.61 270 LYS B N 1
ATOM 4609 C CA . LYS B 1 250 ? 46.835 -16.266 50.968 1.00 38.46 270 LYS B CA 1
ATOM 4610 C C . LYS B 1 250 ? 45.598 -17.117 50.729 1.00 40.44 270 LYS B C 1
ATOM 4611 O O . LYS B 1 250 ? 44.821 -16.778 49.846 1.00 38.87 270 LYS B O 1
ATOM 4617 N N . TYR B 1 251 ? 45.417 -18.196 51.505 1.00 36.15 271 TYR B N 1
ATOM 4618 C CA . TYR B 1 251 ? 44.326 -19.152 51.281 1.00 34.80 271 TYR B CA 1
ATOM 4619 C C . TYR B 1 251 ? 43.236 -19.096 52.327 1.00 35.86 271 TYR B C 1
ATOM 4620 O O . TYR B 1 251 ? 42.304 -19.883 52.255 1.00 36.59 271 TYR B O 1
ATOM 4629 N N . LEU B 1 252 ? 43.311 -18.138 53.252 1.00 34.00 272 LEU B N 1
ATOM 4630 C CA . LEU B 1 252 ? 42.362 -18.018 54.344 1.00 33.37 272 LEU B CA 1
ATOM 4631 C C . LEU B 1 252 ? 41.018 -17.545 53.826 1.00 38.14 272 LEU B C 1
ATOM 4632 O O . LEU B 1 252 ? 40.879 -16.403 53.375 1.00 35.84 272 LEU B O 1
ATOM 4637 N N . LEU B 1 253 ? 40.022 -18.435 53.887 1.00 34.78 273 LEU B N 1
ATOM 4638 C CA . LEU B 1 253 ? 38.687 -18.109 53.429 1.00 33.74 273 LEU B CA 1
ATOM 4639 C C . LEU B 1 253 ? 37.787 -17.764 54.572 1.00 39.29 273 LEU B C 1
ATOM 4640 O O . LEU B 1 253 ? 36.820 -17.018 54.384 1.00 40.16 273 LEU B O 1
ATOM 4645 N N . LYS B 1 254 ? 38.038 -18.362 55.732 1.00 36.09 274 LYS B N 1
ATOM 4646 C CA . LYS B 1 254 ? 37.118 -18.272 56.836 1.00 35.83 274 LYS B CA 1
ATOM 4647 C C . LYS B 1 254 ? 37.820 -18.284 58.175 1.00 37.11 274 LYS B C 1
ATOM 4648 O O . LYS B 1 254 ? 38.797 -18.991 58.372 1.00 37.11 274 LYS B O 1
ATOM 4654 N N . ILE B 1 255 ? 37.342 -17.449 59.072 1.00 34.41 275 ILE B N 1
ATOM 4655 C CA . ILE B 1 255 ? 37.843 -17.404 60.426 1.00 34.76 275 ILE B CA 1
ATOM 4656 C C . ILE B 1 255 ? 36.663 -17.202 61.361 1.00 40.12 275 ILE B C 1
ATOM 4657 O O . ILE B 1 255 ? 35.772 -16.396 61.065 1.00 41.02 275 ILE B O 1
ATOM 4662 N N . LYS B 1 256 ? 36.675 -17.920 62.488 1.00 34.46 276 LYS B N 1
ATOM 4663 C CA . LYS B 1 256 ? 35.720 -17.750 63.579 1.00 35.90 276 LYS B CA 1
ATOM 4664 C C . LYS B 1 256 ? 36.557 -17.232 64.725 1.00 38.13 276 LYS B C 1
ATOM 4665 O O . LYS B 1 256 ? 37.439 -17.942 65.222 1.00 35.68 276 LYS B O 1
ATOM 4671 N N . LEU B 1 257 ? 36.364 -15.966 65.066 1.00 33.57 277 LEU B N 1
ATOM 4672 C CA . LEU B 1 257 ? 37.167 -15.281 66.081 1.00 34.39 277 LEU B CA 1
ATOM 4673 C C . LEU B 1 257 ? 36.870 -15.734 67.513 1.00 39.48 277 LEU B C 1
ATOM 4674 O O . LEU B 1 257 ? 35.777 -16.258 67.762 1.00 41.03 277 LEU B O 1
ATOM 4679 N N . PRO B 1 258 ? 37.831 -15.539 68.453 1.00 35.48 278 PRO B N 1
ATOM 4680 C CA . PRO B 1 258 ? 37.606 -15.948 69.852 1.00 35.87 278 PRO B CA 1
ATOM 4681 C C . PRO B 1 258 ? 36.340 -15.323 70.406 1.00 39.02 278 PRO B C 1
ATOM 4682 O O . PRO B 1 258 ? 36.112 -14.143 70.179 1.00 38.53 278 PRO B O 1
ATOM 4686 N N . HIS B 1 259 ? 35.529 -16.110 71.119 1.00 34.61 279 HIS B N 1
ATOM 4687 C CA . HIS B 1 259 ? 34.213 -15.693 71.626 1.00 34.97 279 HIS B CA 1
ATOM 4688 C C . HIS B 1 259 ? 34.260 -14.481 72.556 1.00 37.79 279 HIS B C 1
ATOM 4689 O O . HIS B 1 259 ? 33.265 -13.793 72.669 1.00 37.54 279 HIS B O 1
ATOM 4696 N N . ASN B 1 260 ? 35.395 -14.203 73.174 1.00 36.14 280 ASN B N 1
ATOM 4697 C CA . ASN B 1 260 ? 35.550 -13.076 74.092 1.00 36.28 280 ASN B CA 1
ATOM 4698 C C . ASN B 1 260 ? 36.593 -12.054 73.612 1.00 39.23 280 ASN B C 1
ATOM 4699 O O . ASN B 1 260 ? 37.096 -11.236 74.392 1.00 37.44 280 ASN B O 1
ATOM 4704 N N . LEU B 1 261 ? 36.873 -12.066 72.316 1.00 35.52 281 LEU B N 1
ATOM 4705 C CA . LEU B 1 261 ? 37.814 -11.138 71.707 1.00 35.19 281 LEU B CA 1
ATOM 4706 C C . LEU B 1 261 ? 37.490 -9.681 72.046 1.00 38.06 281 LEU B C 1
ATOM 4707 O O . LEU B 1 261 ? 36.353 -9.253 71.895 1.00 36.71 281 LEU B O 1
ATOM 4712 N N . LYS B 1 262 ? 38.500 -8.945 72.490 1.00 35.26 282 LYS B N 1
ATOM 4713 C CA . LYS B 1 262 ? 38.361 -7.524 72.799 1.00 35.94 282 LYS B CA 1
ATOM 4714 C C . LYS B 1 262 ? 39.053 -6.651 71.737 1.00 39.18 282 LYS B C 1
ATOM 4715 O O . LYS B 1 262 ? 38.534 -5.608 71.378 1.00 37.97 282 LYS B O 1
ATOM 4721 N N . THR B 1 263 ? 40.271 -7.024 71.308 1.00 38.42 283 THR B N 1
ATOM 4722 C CA . THR B 1 263 ? 41.053 -6.170 70.413 1.00 37.70 283 THR B CA 1
ATOM 4723 C C . THR B 1 263 ? 41.562 -6.872 69.185 1.00 38.33 283 THR B C 1
ATOM 4724 O O . THR B 1 263 ? 42.107 -7.966 69.264 1.00 38.68 283 THR B O 1
ATOM 4728 N N . ILE B 1 264 ? 41.440 -6.197 68.042 1.00 36.36 284 ILE B N 1
ATOM 4729 C CA . ILE B 1 264 ? 42.051 -6.672 66.800 1.00 35.49 284 ILE B CA 1
ATOM 4730 C C . ILE B 1 264 ? 43.237 -5.722 66.582 1.00 39.42 284 ILE B C 1
ATOM 4731 O O . ILE B 1 264 ? 43.022 -4.508 66.434 1.00 37.07 284 ILE B O 1
ATOM 4736 N N . GLY B 1 265 ? 44.454 -6.287 66.577 1.00 35.12 285 GLY B N 1
ATOM 4737 C CA . GLY B 1 265 ? 45.695 -5.550 66.384 1.00 35.17 285 GLY B CA 1
ATOM 4738 C C . GLY B 1 265 ? 45.759 -4.892 65.022 1.00 36.96 285 GLY B C 1
ATOM 4739 O O . GLY B 1 265 ? 44.896 -5.106 64.169 1.00 35.53 285 GLY B O 1
ATOM 4740 N N . GLN B 1 266 ? 46.825 -4.162 64.763 1.00 32.75 286 GLN B N 1
ATOM 4741 C CA . GLN B 1 266 ? 46.911 -3.483 63.466 1.00 32.48 286 GLN B CA 1
ATOM 4742 C C . GLN B 1 266 ? 47.274 -4.466 62.346 1.00 37.59 286 GLN B C 1
ATOM 4743 O O . GLN B 1 266 ? 48.004 -5.447 62.576 1.00 35.16 286 GLN B O 1
ATOM 4749 N N . ARG B 1 267 ? 46.679 -4.238 61.149 1.00 36.29 287 ARG B N 1
ATOM 4750 C CA . ARG B 1 267 ? 46.986 -5.002 59.921 1.00 36.00 287 ARG B CA 1
ATOM 4751 C C . ARG B 1 267 ? 46.925 -6.517 60.141 1.00 37.18 287 ARG B C 1
ATOM 4752 O O . ARG B 1 267 ? 47.669 -7.281 59.529 1.00 34.88 287 ARG B O 1
ATOM 4760 N N . VAL B 1 268 ? 46.043 -6.941 61.036 1.00 34.42 288 VAL B N 1
ATOM 4761 C CA . VAL B 1 268 ? 45.900 -8.370 61.348 1.00 34.00 288 VAL B CA 1
ATOM 4762 C C . VAL B 1 268 ? 45.521 -9.182 60.086 1.00 37.73 288 VAL B C 1
ATOM 4763 O O . VAL B 1 268 ? 46.033 -10.270 59.897 1.00 37.45 288 VAL B O 1
ATOM 4767 N N . PHE B 1 269 ? 44.662 -8.646 59.233 1.00 33.53 289 PHE B N 1
ATOM 4768 C CA . PHE B 1 269 ? 44.213 -9.377 58.063 1.00 33.28 289 PHE B CA 1
ATOM 4769 C C . PHE B 1 269 ? 44.733 -8.736 56.817 1.00 36.49 289 PHE B C 1
ATOM 4770 O O . PHE B 1 269 ? 44.197 -8.976 55.745 1.00 34.78 289 PHE B O 1
ATOM 4778 N N . SER B 1 270 ? 45.843 -8.011 56.943 1.00 32.77 290 SER B N 1
ATOM 4779 C CA . SER B 1 270 ? 46.476 -7.324 55.847 1.00 33.93 290 SER B CA 1
ATOM 4780 C C . SER B 1 270 ? 46.733 -8.279 54.689 1.00 40.10 290 SER B C 1
ATOM 4781 O O . SER B 1 270 ? 47.338 -9.319 54.892 1.00 38.11 290 SER B O 1
ATOM 4784 N N . ASN B 1 271 ? 46.240 -7.937 53.487 1.00 38.89 291 ASN B N 1
ATOM 4785 C CA . ASN B 1 271 ? 46.374 -8.755 52.285 1.00 39.08 291 ASN B CA 1
ATOM 4786 C C . ASN B 1 271 ? 45.821 -10.186 52.414 1.00 43.80 291 ASN B C 1
ATOM 4787 O O . ASN B 1 271 ? 46.338 -11.104 51.759 1.00 43.02 291 ASN B O 1
ATOM 4792 N N . CYS B 1 272 ? 44.716 -10.370 53.182 1.00 37.78 292 CYS B N 1
ATOM 4793 C CA . CYS B 1 272 ? 44.032 -11.654 53.184 1.00 40.42 292 CYS B CA 1
ATOM 4794 C C . CYS B 1 272 ? 43.061 -11.599 52.017 1.00 43.34 292 CYS B C 1
ATOM 4795 O O . CYS B 1 272 ? 41.858 -11.360 52.202 1.00 40.79 292 CYS B O 1
ATOM 4798 N N . GLY B 1 273 ? 43.628 -11.730 50.819 1.00 41.39 293 GLY B N 1
ATOM 4799 C CA . GLY B 1 273 ? 42.918 -11.560 49.553 1.00 41.11 293 GLY B CA 1
ATOM 4800 C C . GLY B 1 273 ? 41.765 -12.503 49.278 1.00 42.65 293 GLY B C 1
ATOM 4801 O O . GLY B 1 273 ? 40.908 -12.191 48.454 1.00 42.90 293 GLY B O 1
ATOM 4802 N N . ARG B 1 274 ? 41.689 -13.621 50.001 1.00 37.88 294 ARG B N 1
ATOM 4803 C CA . ARG B 1 274 ? 40.611 -14.594 49.767 1.00 37.13 294 ARG B CA 1
ATOM 4804 C C . ARG B 1 274 ? 39.604 -14.636 50.929 1.00 40.08 294 ARG B C 1
ATOM 4805 O O . ARG B 1 274 ? 38.568 -15.280 50.792 1.00 39.40 294 ARG B O 1
ATOM 4813 N N . LEU B 1 275 ? 39.875 -13.929 52.046 1.00 39.31 295 LEU B N 1
ATOM 4814 C CA . LEU B 1 275 ? 38.930 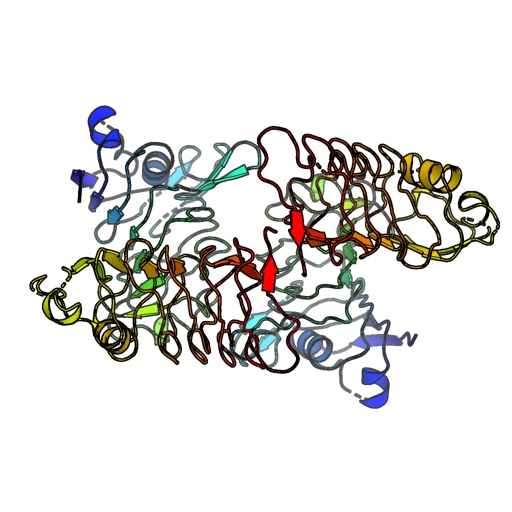-13.826 53.182 1.00 39.00 295 LEU B CA 1
ATOM 4815 C C . LEU B 1 275 ? 37.613 -13.277 52.635 1.00 43.45 295 LEU B C 1
ATOM 4816 O O . LEU B 1 275 ? 37.604 -12.215 52.021 1.00 41.81 295 LEU B O 1
ATOM 4821 N N . ALA B 1 276 ? 36.529 -14.062 52.726 1.00 42.61 296 ALA B N 1
ATOM 4822 C CA . ALA B 1 276 ? 35.322 -13.702 52.014 1.00 43.21 296 ALA B CA 1
ATOM 4823 C C . ALA B 1 276 ? 34.085 -13.400 52.852 1.00 43.97 296 ALA B C 1
ATOM 4824 O O . ALA B 1 276 ? 33.988 -13.782 54.012 1.00 42.27 296 ALA B O 1
ATOM 4826 N N . GLY B 1 277 ? 33.113 -12.788 52.177 1.00 41.29 297 GLY B N 1
ATOM 4827 C CA . GLY B 1 277 ? 31.783 -12.499 52.694 1.00 41.38 297 GLY B CA 1
ATOM 4828 C C . GLY B 1 277 ? 31.767 -11.558 53.876 1.00 41.27 297 GLY B C 1
ATOM 4829 O O . GLY B 1 277 ? 32.332 -10.474 53.810 1.00 38.29 297 GLY B O 1
ATOM 4830 N N . THR B 1 278 ? 31.085 -11.969 54.934 1.00 38.70 298 THR B N 1
ATOM 4831 C CA . THR B 1 278 ? 30.920 -11.182 56.148 1.00 38.45 298 THR B CA 1
ATOM 4832 C C . THR B 1 278 ? 31.717 -11.816 57.260 1.00 40.91 298 THR B C 1
ATOM 4833 O O . THR B 1 278 ? 31.489 -12.961 57.609 1.00 41.19 298 THR B O 1
ATOM 4837 N N . LEU B 1 279 ? 32.656 -11.051 57.823 1.00 36.67 299 LEU B N 1
ATOM 4838 C CA . LEU B 1 279 ? 33.403 -11.498 58.980 1.00 35.90 299 LEU B CA 1
ATOM 4839 C C . LEU B 1 279 ? 32.654 -11.008 60.220 1.00 39.97 299 LEU B C 1
ATOM 4840 O O . LEU B 1 279 ? 32.450 -9.806 60.385 1.00 38.35 299 LEU B O 1
ATOM 4845 N N . GLU B 1 280 ? 32.253 -11.930 61.070 1.00 37.09 300 GLU B N 1
ATOM 4846 C CA . GLU B 1 280 ? 31.508 -11.608 62.273 1.00 39.38 300 GLU B CA 1
ATOM 4847 C C . GLU B 1 280 ? 32.423 -11.363 63.452 1.00 43.25 300 GLU B C 1
ATOM 4848 O O . GLU B 1 280 ? 33.303 -12.162 63.730 1.00 41.23 300 GLU B O 1
ATOM 4854 N N . LEU B 1 281 ? 32.224 -10.232 64.129 1.00 37.72 301 LEU B N 1
ATOM 4855 C CA . LEU B 1 281 ? 33.003 -9.913 65.290 1.00 36.24 301 LEU B CA 1
ATOM 4856 C C . LEU B 1 281 ? 32.232 -10.253 66.515 1.00 40.05 301 LEU B C 1
ATOM 4857 O O . LEU B 1 281 ? 31.069 -9.876 66.596 1.00 39.86 301 LEU B O 1
ATOM 4862 N N . PRO B 1 282 ? 32.884 -10.877 67.513 1.00 36.30 302 PRO B N 1
ATOM 4863 C CA . PRO B 1 282 ? 32.240 -11.103 68.813 1.00 36.49 302 PRO B CA 1
ATOM 4864 C C . PRO B 1 282 ? 31.749 -9.782 69.377 1.00 37.55 302 PRO B C 1
ATOM 4865 O O . PRO B 1 282 ? 32.378 -8.751 69.121 1.00 37.28 302 PRO B O 1
ATOM 4869 N N . ALA B 1 283 ? 30.679 -9.807 70.182 1.00 37.82 303 ALA B N 1
ATOM 4870 C CA . ALA B 1 283 ? 30.075 -8.613 70.789 1.00 37.50 303 ALA B CA 1
ATOM 4871 C C . ALA B 1 283 ? 31.025 -7.889 71.766 1.00 40.26 303 ALA B C 1
ATOM 4872 O O . ALA B 1 283 ? 30.813 -6.726 72.067 1.00 40.54 303 ALA B O 1
ATOM 4874 N N . SER B 1 284 ? 32.076 -8.560 72.226 1.00 36.46 304 SER B N 1
ATOM 4875 C CA . SER B 1 284 ? 33.043 -8.024 73.192 1.00 35.59 304 SER B CA 1
ATOM 4876 C C . SER B 1 284 ? 34.097 -7.113 72.546 1.00 37.65 304 SER B C 1
ATOM 4877 O O . SER B 1 284 ? 34.816 -6.433 73.274 1.00 37.11 304 SER B O 1
ATOM 4880 N N . VAL B 1 285 ? 34.195 -7.078 71.198 1.00 35.97 305 VAL B N 1
ATOM 4881 C CA . VAL B 1 285 ? 35.221 -6.278 70.518 1.00 34.94 305 VAL B CA 1
ATOM 4882 C C . VAL B 1 285 ? 35.046 -4.797 70.852 1.00 39.21 305 VAL B C 1
ATOM 4883 O O . VAL B 1 285 ? 33.974 -4.241 70.648 1.00 38.34 305 VAL B O 1
ATOM 4887 N N . THR B 1 286 ? 36.096 -4.176 71.387 1.00 34.90 306 THR B N 1
ATOM 4888 C CA . THR B 1 286 ? 36.060 -2.753 71.725 1.00 36.24 306 THR B CA 1
ATOM 4889 C C . THR B 1 286 ? 37.038 -1.957 70.891 1.00 40.33 306 THR B C 1
ATOM 4890 O O . THR B 1 286 ? 36.964 -0.721 70.888 1.00 39.95 306 THR B O 1
ATOM 4894 N N . ALA B 1 287 ? 38.014 -2.639 70.249 1.00 36.67 307 ALA B N 1
ATOM 4895 C CA . ALA B 1 287 ? 39.022 -1.926 69.469 1.00 36.91 307 ALA B CA 1
ATOM 4896 C C . ALA B 1 287 ? 39.448 -2.698 68.223 1.00 38.50 307 ALA B C 1
ATOM 4897 O O . ALA B 1 287 ? 39.708 -3.898 68.287 1.00 36.05 307 ALA B O 1
ATOM 4899 N N . ILE B 1 288 ? 39.540 -1.985 67.104 1.00 34.20 308 ILE B N 1
ATOM 4900 C CA . ILE B 1 288 ? 40.058 -2.507 65.837 1.00 33.29 308 ILE B CA 1
ATOM 4901 C C . ILE B 1 288 ? 41.123 -1.521 65.431 1.00 38.20 308 ILE B C 1
ATOM 4902 O O . ILE B 1 288 ? 40.797 -0.360 65.167 1.00 37.77 308 ILE B O 1
ATOM 4907 N N . GLU B 1 289 ? 42.384 -1.968 65.377 1.00 33.08 309 GLU B N 1
ATOM 4908 C CA . GLU B 1 289 ? 43.483 -1.054 65.132 1.00 34.36 309 GLU B CA 1
ATOM 4909 C C . GLU B 1 289 ? 43.785 -0.866 63.654 1.00 37.24 309 GLU B C 1
ATOM 4910 O O . GLU B 1 289 ? 43.216 -1.542 62.803 1.00 34.97 309 GLU B O 1
ATOM 4916 N N . PHE B 1 290 ? 44.654 0.114 63.379 1.00 36.99 310 PHE B N 1
ATOM 4917 C CA . PHE B 1 290 ? 45.118 0.549 62.061 1.00 36.56 310 PHE B CA 1
ATOM 4918 C C . PHE B 1 290 ? 45.157 -0.551 61.020 1.00 37.35 310 PHE B C 1
ATOM 4919 O O . PHE B 1 290 ? 45.851 -1.549 61.180 1.00 35.76 310 PHE B O 1
ATOM 4927 N N . GLY B 1 291 ? 44.497 -0.293 59.910 1.00 35.70 311 GLY B N 1
ATOM 4928 C CA . GLY B 1 291 ? 44.482 -1.137 58.721 1.00 35.98 311 GLY B CA 1
ATOM 4929 C C . GLY B 1 291 ? 44.262 -2.622 58.900 1.00 36.51 311 GLY B C 1
ATOM 4930 O O . GLY B 1 291 ? 44.822 -3.434 58.140 1.00 35.03 311 GLY B O 1
ATOM 4931 N N . ALA B 1 292 ? 43.435 -2.987 59.881 1.00 32.65 312 ALA B N 1
ATOM 4932 C CA . ALA B 1 292 ? 43.204 -4.395 60.222 1.00 32.69 312 ALA B CA 1
ATOM 4933 C C . ALA B 1 292 ? 42.728 -5.223 59.026 1.00 36.13 312 ALA B C 1
ATOM 4934 O O . ALA B 1 292 ? 43.080 -6.385 58.939 1.00 34.52 312 ALA B O 1
ATOM 4936 N N . PHE B 1 293 ? 41.958 -4.626 58.100 1.00 32.31 313 PHE B N 1
ATOM 4937 C CA . PHE B 1 293 ? 41.405 -5.362 56.961 1.00 31.80 313 PHE B CA 1
ATOM 4938 C C . PHE B 1 293 ? 41.896 -4.811 55.610 1.00 37.01 313 PHE B C 1
ATOM 4939 O O . PHE B 1 293 ? 41.201 -4.965 54.608 1.00 36.38 313 PHE B O 1
ATOM 4963 N N . GLY B 1 295 ? 43.631 -4.581 52.076 1.00 35.74 315 GLY B N 1
ATOM 4964 C CA . GLY B 1 295 ? 43.844 -5.593 51.041 1.00 36.32 315 GLY B CA 1
ATOM 4965 C C . GLY B 1 295 ? 42.947 -6.812 51.121 1.00 40.55 315 GLY B C 1
ATOM 4966 O O . GLY B 1 295 ? 43.220 -7.826 50.465 1.00 40.98 315 GLY B O 1
ATOM 4967 N N . CYS B 1 296 ? 41.840 -6.719 51.889 1.00 37.94 316 CYS B N 1
ATOM 4968 C CA . CYS B 1 296 ? 40.879 -7.822 51.969 1.00 37.69 316 CYS B CA 1
ATOM 4969 C C . CYS B 1 296 ? 39.834 -7.551 50.910 1.00 40.79 316 CYS B C 1
ATOM 4970 O O . CYS B 1 296 ? 38.691 -7.236 51.205 1.00 37.70 316 CYS B O 1
ATOM 4973 N N . ASP B 1 297 ? 40.255 -7.667 49.668 1.00 38.40 317 ASP B N 1
ATOM 4974 C CA . ASP B 1 297 ? 39.485 -7.314 48.492 1.00 39.92 317 ASP B CA 1
ATOM 4975 C C . ASP B 1 297 ? 38.228 -8.160 48.302 1.00 43.06 3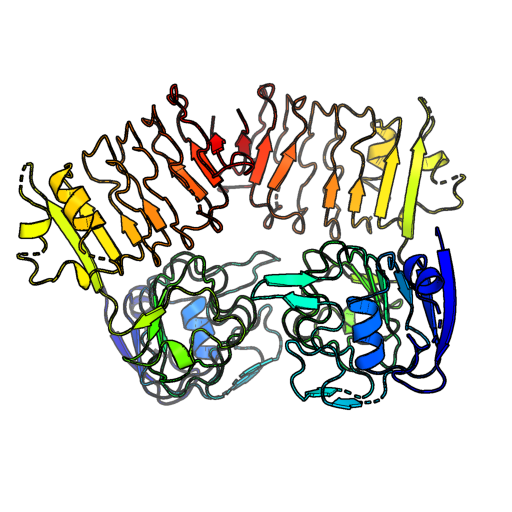17 ASP B C 1
ATOM 4976 O O . ASP B 1 297 ? 37.279 -7.656 47.715 1.00 42.45 317 ASP B O 1
ATOM 4981 N N . ASN B 1 298 ? 38.179 -9.395 48.857 1.00 40.39 318 ASN B N 1
ATOM 4982 C CA . ASN B 1 298 ? 37.002 -10.259 48.703 1.00 39.62 318 ASN B CA 1
ATOM 4983 C C . ASN B 1 298 ? 36.097 -10.246 49.919 1.00 41.85 318 ASN B C 1
ATOM 4984 O O . ASN B 1 298 ? 35.051 -10.867 49.887 1.00 42.30 318 ASN B O 1
ATOM 4989 N N . LEU B 1 299 ? 36.489 -9.534 50.975 1.00 37.05 319 LEU B N 1
ATOM 4990 C CA . LEU B 1 299 ? 35.707 -9.375 52.185 1.00 35.75 319 LEU B CA 1
ATOM 4991 C C . LEU B 1 299 ? 34.634 -8.336 51.903 1.00 40.48 319 LEU B C 1
ATOM 4992 O O . LEU B 1 299 ? 34.949 -7.240 51.427 1.00 40.82 319 LEU B O 1
ATOM 4997 N N . ARG B 1 300 ? 33.360 -8.705 52.085 1.00 36.68 320 ARG B N 1
ATOM 4998 C CA . ARG B 1 300 ? 32.287 -7.769 51.790 1.00 36.12 320 ARG B CA 1
ATOM 4999 C C . ARG B 1 300 ? 32.007 -6.911 53.006 1.00 36.65 320 ARG B C 1
ATOM 5000 O O . ARG B 1 300 ? 31.752 -5.713 52.896 1.00 34.45 320 ARG B O 1
ATOM 5008 N N . TYR B 1 301 ? 31.939 -7.547 54.167 1.00 32.90 321 TYR B N 1
ATOM 5009 C CA . TYR B 1 301 ? 31.562 -6.814 55.369 1.00 32.74 321 TYR B CA 1
ATOM 5010 C C . TYR B 1 301 ? 32.252 -7.330 56.585 1.00 36.02 321 TYR B C 1
ATOM 5011 O O . TYR B 1 301 ? 32.618 -8.505 56.652 1.00 33.39 321 TYR B O 1
ATOM 5020 N N . VAL B 1 302 ? 32.330 -6.453 57.590 1.00 32.21 322 VAL B N 1
ATOM 5021 C CA . VAL B 1 302 ? 32.798 -6.801 58.913 1.00 31.28 322 VAL B CA 1
ATOM 5022 C C . VAL B 1 302 ? 31.637 -6.459 59.780 1.00 35.01 322 VAL B C 1
ATOM 5023 O O . VAL B 1 302 ? 31.267 -5.287 59.872 1.00 33.64 322 VAL B O 1
ATOM 5027 N N . LEU B 1 303 ? 31.016 -7.474 60.370 1.00 32.39 323 LEU B N 1
ATOM 5028 C CA . LEU B 1 303 ? 29.817 -7.268 61.156 1.00 32.98 323 LEU B CA 1
ATOM 5029 C C . LEU B 1 303 ? 30.111 -7.226 62.660 1.00 38.12 323 LEU B C 1
ATOM 5030 O O . LEU B 1 303 ? 30.508 -8.239 63.263 1.00 36.44 323 LEU B O 1
ATOM 5035 N N . ALA B 1 304 ? 29.898 -6.057 63.259 1.00 35.78 324 ALA B N 1
ATOM 5036 C CA . ALA B 1 304 ? 30.037 -5.891 64.698 1.00 36.76 324 ALA B CA 1
ATOM 5037 C C . ALA B 1 304 ? 28.712 -6.342 65.332 1.00 43.61 324 ALA B C 1
ATOM 5038 O O . ALA B 1 304 ? 27.652 -5.788 65.043 1.00 42.46 324 ALA B O 1
ATOM 5040 N N . THR B 1 305 ? 28.765 -7.402 66.153 1.00 42.72 325 THR B N 1
ATOM 5041 C CA . THR B 1 305 ? 27.546 -7.986 66.728 1.00 42.91 325 THR B CA 1
ATOM 5042 C C . THR B 1 305 ? 27.218 -7.361 68.078 1.00 46.44 325 THR B C 1
ATOM 5043 O O . THR B 1 305 ? 26.162 -7.629 68.626 1.00 48.59 325 THR B O 1
ATOM 5047 N N . GLY B 1 306 ? 28.111 -6.520 68.579 1.00 41.57 326 GLY B N 1
ATOM 5048 C CA . GLY B 1 306 ? 27.921 -5.807 69.834 1.00 42.26 326 GLY B CA 1
ATOM 5049 C C . GLY B 1 306 ? 28.001 -4.318 69.602 1.00 48.10 326 GLY B C 1
ATOM 5050 O O . GLY B 1 306 ? 28.268 -3.861 68.481 1.00 47.88 326 GLY B O 1
ATOM 5051 N N . ASP B 1 307 ? 27.781 -3.557 70.656 1.00 45.68 327 ASP B N 1
ATOM 5052 C CA . ASP B 1 307 ? 27.819 -2.101 70.622 1.00 47.02 327 ASP B CA 1
ATOM 5053 C C . ASP B 1 307 ? 28.957 -1.601 71.509 1.00 52.18 327 ASP B C 1
ATOM 5054 O O . ASP B 1 307 ? 28.863 -0.510 72.065 1.00 55.25 327 ASP B O 1
ATOM 5059 N N . LYS B 1 308 ? 30.012 -2.413 71.669 1.00 47.80 328 LYS B N 1
ATOM 5060 C CA . LYS B 1 308 ? 31.150 -2.105 72.545 1.00 48.63 328 LYS B CA 1
ATOM 5061 C C . LYS B 1 308 ? 32.337 -1.459 71.819 1.00 49.04 328 LYS B C 1
ATOM 5062 O O . LYS B 1 308 ? 33.271 -1.011 72.489 1.00 49.10 328 LYS B O 1
ATOM 5068 N N . ILE B 1 309 ? 32.321 -1.370 70.484 1.00 45.65 329 ILE B N 1
ATOM 5069 C CA . ILE B 1 309 ? 33.474 -0.764 69.794 1.00 45.23 329 ILE B CA 1
ATOM 5070 C C . ILE B 1 309 ? 33.548 0.738 70.153 1.00 51.83 329 ILE B C 1
ATOM 5071 O O . ILE B 1 309 ? 32.581 1.488 69.978 1.00 54.96 329 ILE B O 1
ATOM 5076 N N . THR B 1 310 ? 34.676 1.130 70.716 1.00 46.08 330 THR B N 1
ATOM 5077 C CA . THR B 1 310 ? 34.948 2.506 71.116 1.00 47.53 330 THR B CA 1
ATOM 5078 C C . THR B 1 310 ? 36.189 3.022 70.381 1.00 50.87 330 THR B C 1
ATOM 5079 O O . THR B 1 310 ? 36.391 4.235 70.301 1.00 51.95 330 THR B O 1
ATOM 5083 N N . THR B 1 311 ? 37.027 2.101 69.857 1.00 44.10 331 THR B N 1
ATOM 5084 C CA . THR B 1 311 ? 38.261 2.503 69.191 1.00 44.64 331 THR B CA 1
ATOM 5085 C C . THR B 1 311 ? 38.350 1.890 67.802 1.00 43.70 331 THR B C 1
ATOM 5086 O O . THR B 1 311 ? 38.441 0.679 67.665 1.00 40.93 331 THR B O 1
ATOM 5090 N N . LEU B 1 312 ? 38.352 2.734 66.785 1.00 39.64 332 LEU B N 1
ATOM 5091 C CA . LEU B 1 312 ? 38.536 2.300 65.406 1.00 39.79 332 LEU B CA 1
ATOM 5092 C C . LEU B 1 312 ? 39.751 3.010 64.871 1.00 44.86 332 LEU B C 1
ATOM 5093 O O . LEU B 1 312 ? 39.764 4.238 64.818 1.00 44.19 332 LEU B O 1
ATOM 5098 N N . GLY B 1 313 ? 40.780 2.246 64.521 1.00 41.36 333 GLY B N 1
ATOM 5099 C CA . GLY B 1 313 ? 41.996 2.826 63.961 1.00 41.35 333 GLY B CA 1
ATOM 5100 C C . GLY B 1 313 ? 41.755 3.367 62.564 1.00 44.63 333 GLY B C 1
ATOM 5101 O O . GLY B 1 313 ? 40.654 3.232 62.016 1.00 42.86 333 GLY B O 1
ATOM 5102 N N . ASP B 1 314 ? 42.777 3.984 61.980 1.00 42.21 334 ASP B N 1
ATOM 5103 C CA . ASP B 1 314 ? 42.676 4.581 60.647 1.00 42.26 334 ASP B CA 1
ATOM 5104 C C . ASP B 1 314 ? 42.757 3.529 59.580 1.00 45.13 334 ASP B C 1
ATOM 5105 O O . ASP B 1 314 ? 43.280 2.436 59.821 1.00 41.14 334 ASP B O 1
ATOM 5110 N N . GLU B 1 315 ? 42.303 3.896 58.364 1.00 43.05 335 GLU B N 1
ATOM 5111 C CA . GLU B 1 315 ? 42.386 3.096 57.126 1.00 42.98 335 GLU B CA 1
ATOM 5112 C C . GLU B 1 315 ? 42.134 1.610 57.375 1.00 40.54 335 GLU B C 1
ATOM 5113 O O . GLU B 1 315 ? 42.876 0.772 56.890 1.00 38.30 335 GLU B O 1
ATOM 5119 N N . LEU B 1 316 ? 41.078 1.278 58.111 1.00 38.27 336 LEU B N 1
ATOM 5120 C CA . LEU B 1 316 ? 40.763 -0.106 58.453 1.00 37.35 336 LEU B CA 1
ATOM 5121 C C . LEU B 1 316 ? 40.609 -0.974 57.245 1.00 37.76 336 LEU B C 1
ATOM 5122 O O . LEU B 1 316 ? 40.938 -2.142 57.331 1.00 34.79 336 LEU B O 1
ATOM 5127 N N . PHE B 1 317 ? 40.144 -0.405 56.105 1.00 34.57 337 PHE B N 1
ATOM 5128 C CA . PHE B 1 317 ? 39.877 -1.207 54.920 1.00 35.87 337 PHE B CA 1
ATOM 5129 C C . PHE B 1 317 ? 40.751 -0.849 53.761 1.00 43.04 337 PHE B C 1
ATOM 5130 O O . PHE B 1 317 ? 40.560 -1.383 52.664 1.00 41.41 337 PHE B O 1
ATOM 5138 N N . GLY B 1 318 ? 41.757 -0.022 54.043 1.00 42.76 338 GLY B N 1
ATOM 5139 C CA . GLY B 1 318 ? 42.697 0.510 53.069 1.00 43.66 338 GLY B CA 1
ATOM 5140 C C . GLY B 1 318 ? 42.368 1.960 52.781 1.00 50.37 338 GLY B C 1
ATOM 5141 O O . GLY B 1 318 ? 41.255 2.427 53.071 1.00 49.14 338 GLY B O 1
ATOM 5142 N N . ASN B 1 319 ? 43.329 2.692 52.207 1.00 49.82 339 ASN B N 1
ATOM 5143 C CA . ASN B 1 319 ? 43.128 4.098 51.854 1.00 50.96 339 ASN B CA 1
ATOM 5144 C C . ASN B 1 319 ? 42.092 4.234 50.726 1.00 56.76 339 ASN B C 1
ATOM 5145 O O . ASN B 1 319 ? 42.120 3.445 49.782 1.00 57.44 339 ASN B O 1
ATOM 5150 N N . GLY B 1 320 ? 41.171 5.193 50.868 1.00 54.91 340 GLY B N 1
ATOM 5151 C CA . GLY B 1 320 ? 40.089 5.465 49.926 1.00 55.60 340 GLY B CA 1
ATOM 5152 C C . GLY B 1 320 ? 39.041 4.370 49.817 1.00 58.99 340 GLY B C 1
ATOM 5153 O O . GLY B 1 320 ? 38.186 4.430 48.928 1.00 60.50 340 GLY B O 1
ATOM 5154 N N . VAL B 1 321 ? 39.100 3.341 50.690 1.00 52.64 341 VAL B N 1
ATOM 5155 C CA . VAL B 1 321 ? 38.141 2.244 50.595 1.00 50.37 341 VAL B CA 1
ATOM 5156 C C . VAL B 1 321 ? 36.960 2.554 51.530 1.00 50.79 341 VAL B C 1
ATOM 5157 O O . VAL B 1 321 ? 37.201 2.777 52.717 1.00 50.23 341 VAL B O 1
ATOM 5161 N N . PRO B 1 322 ? 35.693 2.575 51.026 1.00 46.30 342 PRO B N 1
ATOM 5162 C CA . PRO B 1 322 ? 34.542 2.813 51.929 1.00 45.39 342 PRO B CA 1
ATOM 5163 C C . PRO B 1 322 ? 34.489 1.755 53.029 1.00 46.31 342 PRO B C 1
ATOM 5164 O O . PRO B 1 322 ? 34.835 0.582 52.796 1.00 44.33 342 PRO B O 1
ATOM 5168 N N . SER B 1 323 ? 34.099 2.173 54.240 1.00 41.10 343 SER B N 1
ATOM 5169 C CA . SER B 1 323 ? 34.035 1.276 55.375 1.00 39.14 343 SER B CA 1
ATOM 5170 C C . SER B 1 323 ? 33.141 0.070 55.074 1.00 41.76 343 SER B C 1
ATOM 5171 O O . SER B 1 323 ? 32.066 0.226 54.520 1.00 40.65 343 SER B O 1
ATOM 5174 N N . LYS B 1 324 ? 33.602 -1.121 55.443 1.00 37.68 344 LYS B N 1
ATOM 5175 C CA . LYS B 1 324 ? 32.838 -2.369 55.286 1.00 36.84 344 LYS B CA 1
ATOM 5176 C C . LYS B 1 324 ? 32.218 -2.751 56.621 1.00 36.98 344 LYS B C 1
ATOM 5177 O O . LYS B 1 324 ? 31.665 -3.831 56.775 1.00 35.58 344 LYS B O 1
ATOM 5183 N N . LEU B 1 325 ? 32.397 -1.893 57.612 1.00 34.82 345 LEU B N 1
ATOM 5184 C CA . LEU B 1 325 ? 31.908 -2.138 58.963 1.00 36.51 345 LEU B CA 1
ATOM 5185 C C . LEU B 1 325 ? 30.416 -1.905 59.051 1.00 38.37 345 LEU B C 1
ATOM 5186 O O . LEU B 1 325 ? 29.917 -0.849 58.672 1.00 36.31 345 LEU B O 1
ATOM 5191 N N . ILE B 1 326 ? 29.697 -2.932 59.502 1.00 33.40 346 ILE B N 1
ATOM 5192 C CA . ILE B 1 326 ? 28.250 -2.873 59.685 1.00 32.50 346 ILE B CA 1
ATOM 5193 C C . ILE B 1 326 ? 27.958 -3.385 61.095 1.00 35.88 346 ILE B C 1
ATOM 5194 O O . ILE B 1 326 ? 28.819 -4.007 61.727 1.00 34.04 346 ILE B O 1
ATOM 5199 N N . TYR B 1 327 ? 26.781 -3.055 61.601 1.00 32.87 347 TYR B N 1
ATOM 5200 C CA . TYR B 1 327 ? 26.391 -3.363 62.964 1.00 34.30 347 TYR B CA 1
ATOM 5201 C C . TYR B 1 327 ? 25.076 -4.089 63.009 1.00 41.34 347 TYR B C 1
ATOM 5202 O O . TYR B 1 327 ? 24.174 -3.830 62.208 1.00 38.52 347 TYR B O 1
ATOM 5211 N N . LYS B 1 328 ? 24.969 -5.013 63.969 1.00 43.47 348 LYS B N 1
ATOM 5212 C CA . LYS B 1 328 ? 23.775 -5.817 64.171 1.00 45.50 348 LYS B CA 1
ATOM 5213 C C . LYS B 1 328 ? 22.742 -5.025 64.935 1.00 53.81 348 LYS B C 1
ATOM 5214 O O . LYS B 1 328 ? 21.547 -5.195 64.679 1.00 54.90 348 LYS B O 1
ATOM 5220 N N . LYS B 1 329 ? 23.192 -4.166 65.875 1.00 52.78 349 LYS B N 1
ATOM 5221 C CA . LYS B 1 329 ? 22.347 -3.340 66.764 1.00 68.61 349 LYS B CA 1
ATOM 5222 C C . LYS B 1 329 ? 21.386 -4.204 67.608 1.00 115.77 349 LYS B C 1
ATOM 5223 O O . LYS B 1 329 ? 20.262 -4.507 67.200 1.00 91.85 349 LYS B O 1
#

B-factor: mean 48.92, std 13.26, range [22.95, 116.72]

Sequence (641 aa):
GQVSKTYYVSKPGTLISTEEEANSITHLTLTGKLNAEDFRHLRDEFPSLKVLDISNAEIKYSGKAGTYPNGKFYIYANFVPAYAFSNVVNGVTKGKQTLEKVILSEKIKNIEDAAFKGCDNLKICQIRKKTAPNLLPEALADSVTAIFIPLGSSDAYRFKNRWEHFAFIEGEPLETTIQVGAGKLEDEIKAGLQPRDINFLTIEGKLDNADFKLIRRDYPNLVSLDISKKTNATTIPDFTFAQKKYLLKIKLPHNLKTIGQRVFSNCGRLAGTLELPASVTAIEFGAFGCDNLRYVLATGDKITTLGDELFGNGVPSKLIYKKQVSKKTYYVSKPGTLISTEEEANSITHHLTLTGKLNAEDFRHLRDEFPSLKVLDISNAEIKYSGKAGTYPNGKFYIYANFVPAYAFSNVVNGVTKKGKQTLEKVVILSEKIKNIEDAAFKGCDNLKICQIRKKTAPNLLPEALADSVTTAIFIPLGSSDAYRFKNRWEHFAFIEGEPLETTIQVGAGKLEDEIKAGLQPRDINFLTIEGKLDNADFKLIRDYPNLVSLDISKTNATTTIPDFTFAQKKYLLKIKLPHNLKTIGQRVFSNCGRLAGTLELPASVTAIEFGAFGCDNLRYVLATGDKITTLGDELFGNGVPSKLIYKK

Nearest PDB structures (foldseek):
  3sb4-assembly1_A  TM=1.003E+00  e=4.686E-58  Bacteroides thetaiotaomicron
  4fs7-assembly1_A  TM=3.157E-01  e=4.059E-04  Bacteroides ovatus ATCC 8483
  4qxe-assembly1_A  TM=3.490E-01  e=2.005E-03  Homo sapiens
  4ufr-assembly1_A  TM=2.871E-01  e=2.005E-03  Homo sapiens
  6mlx-assembly3_C  TM=2.514E-01  e=1.095E-02  Treponema pallidum

Organism: Bacteroides thetaiotaomicron (strain ATCC 29148 / DSM 2079 / JCM 5827 / CCUG 10774 / NCTC 10582 / VPI-5482 / E50) (NCBI:txid226186)

CATH classification: 3.80.10.10 (+1 more: 3.80.10.10)

Radius of gyration: 26.83 Å; Cα contacts (8 Å, |Δi|>4): 1809; chains: 2; bounding box: 58×71×77 Å

Solvent-accessible surface area: 28913 Å² total